Protein AF-A0A6H5GNQ5-F1 (afdb_monomer_lite)

pLDDT: mean 73.32, std 16.84, range [28.98, 95.0]

InterPro domains:
  IPR001680 WD40 repeat [PS50082] (130-171)
  IPR001680 WD40 repeat [SM00320] (25-64)
  IPR001680 WD40 repeat [SM00320] (123-162)
  IPR015943 WD40/YVTN repeat-like-containing domain superfamily [G3DSA:2.130.10.10] (1-234)
  IPR019775 WD40 repeat, conserved site [PS00678] (149-163)
  IPR036322 WD40-repeat-containing domain superfamily [SSF50978] (2-171)
  IPR052993 Cilia- and flagella-associated protein 57 [PTHR32215] (4-577)

Sequence (612 aa):
MDFSKRDFQLFTCGIDKVNKYCLKTGRLLYVHETNTSNALSITTSPDGSAFIIATGDGKISVYQQKSTRGGKDDKTEEYDLKKRIDLNQSALNCVTLACDDTVLLAAGQSSIIVSVGYPLPSDSVDMKIFKIHSSPIIKMDVSQVTGTVLSLGRDGVVTVWNVSNQKRKTKHFREVDEIIIRPARWSNKRTIIEEQQETMANIDKEYHTKLKEIAADKETEEAQIHGKYQGVLDIIGLNNRITLAKNISSLDKMVYQKEETARNFELELRQQRENFENRLKLEREDLDKWRTSWSNVKNGFEKLIDSVKMAGQCVSKRLEYFSAMELTRRVNETFALRDDILQIIEEQKSRELTLLKHSQIEVDELVENSERHEQTAVEFIQLKFQKQKLCEQVEGLENTYYNMQEFLKEIQKTVATLDRRASQRATVQAKQRKILDKLEAIRESGRNIVDDLNVSEEFHIRHMVTEECIERLCQVNCLLRERTELKTKVQWLEQELAHSTKSLVRLRYVLSFMALQSYLHHHSLQRTISVEKDRGRKLRFFKTNFKKEIHNLLCCTDHSALKGRLINLCSQYGDPKVDFLQLLDRLSGGQGTLEGHGTFRSHETPFGEVRQ

Organism: NCBI:txid355587

Structure (mmCIF, N/CA/C/O backbone):
data_AF-A0A6H5GNQ5-F1
#
_entry.id   AF-A0A6H5GNQ5-F1
#
loop_
_atom_site.group_PDB
_atom_site.id
_atom_site.type_symbol
_atom_site.label_atom_id
_atom_site.label_alt_id
_atom_site.label_comp_id
_atom_site.label_asym_id
_atom_site.label_entity_id
_atom_site.label_seq_id
_atom_site.pdbx_PDB_ins_code
_atom_site.Cartn_x
_atom_site.Cartn_y
_atom_site.Cartn_z
_atom_site.occupancy
_atom_site.B_iso_or_equiv
_atom_site.auth_seq_id
_atom_site.auth_comp_id
_atom_site.auth_asym_id
_atom_site.auth_atom_id
_atom_site.pdbx_PDB_model_num
ATOM 1 N N . MET A 1 1 ? 40.783 7.009 -29.145 1.00 90.56 1 MET A N 1
ATOM 2 C CA . MET A 1 1 ? 41.617 6.452 -30.232 1.00 90.56 1 MET A CA 1
ATOM 3 C C . MET A 1 1 ? 41.489 7.360 -31.436 1.00 90.56 1 MET A C 1
ATOM 5 O O . MET A 1 1 ? 40.399 7.884 -31.626 1.00 90.56 1 MET A O 1
ATOM 9 N N . ASP A 1 2 ? 42.560 7.547 -32.199 1.00 91.50 2 ASP A N 1
ATOM 10 C CA . ASP A 1 2 ? 42.568 8.368 -33.412 1.00 91.50 2 ASP A CA 1
ATOM 11 C C . ASP A 1 2 ? 43.513 7.784 -34.467 1.00 91.50 2 ASP A C 1
ATOM 13 O O . ASP A 1 2 ? 44.537 7.182 -34.132 1.00 91.50 2 ASP A O 1
ATOM 17 N N . PHE A 1 3 ? 43.160 7.947 -35.738 1.00 89.38 3 PHE A N 1
ATOM 18 C CA . PHE A 1 3 ? 43.976 7.497 -36.861 1.00 89.38 3 PHE A CA 1
ATOM 19 C C . PHE A 1 3 ? 44.873 8.639 -37.331 1.00 89.38 3 PHE A C 1
ATOM 21 O O . PHE A 1 3 ? 44.407 9.759 -37.521 1.00 89.38 3 PHE A O 1
ATOM 28 N N . SER A 1 4 ? 46.153 8.345 -37.566 1.00 86.12 4 SER A N 1
ATOM 29 C CA . SER A 1 4 ? 47.048 9.314 -38.204 1.00 86.12 4 SER A CA 1
ATOM 30 C C . SER A 1 4 ? 46.529 9.658 -39.599 1.00 86.12 4 SER A C 1
ATOM 32 O O . SER A 1 4 ? 46.222 8.763 -40.386 1.00 86.12 4 SER A O 1
ATOM 34 N N . LYS A 1 5 ? 46.465 10.953 -39.934 1.00 77.75 5 LYS A N 1
ATOM 35 C CA . LYS A 1 5 ? 45.991 11.401 -41.256 1.00 77.75 5 LYS A CA 1
ATOM 36 C C . LYS A 1 5 ? 46.965 11.073 -42.399 1.00 77.75 5 LYS A C 1
ATOM 38 O O . LYS A 1 5 ? 46.550 11.059 -43.556 1.00 77.75 5 LYS A O 1
ATOM 43 N N . ARG A 1 6 ? 48.249 10.822 -42.107 1.00 70.62 6 ARG A N 1
ATOM 44 C CA . ARG A 1 6 ? 49.283 10.525 -43.123 1.00 70.62 6 ARG A CA 1
ATOM 45 C C . ARG A 1 6 ? 49.661 9.059 -43.229 1.00 70.62 6 ARG A C 1
ATOM 47 O O . ARG A 1 6 ? 49.942 8.583 -44.326 1.00 70.62 6 ARG A O 1
ATOM 54 N N . ASP A 1 7 ? 49.672 8.360 -42.104 1.00 72.69 7 ASP A N 1
ATOM 55 C CA . ASP A 1 7 ? 50.237 7.023 -42.018 1.00 72.69 7 ASP A CA 1
ATOM 56 C C . ASP A 1 7 ? 49.175 6.004 -41.613 1.00 72.69 7 ASP A C 1
ATOM 58 O O . ASP A 1 7 ? 48.197 6.324 -40.946 1.00 72.69 7 ASP A O 1
ATOM 62 N N . PHE A 1 8 ? 49.404 4.733 -41.952 1.00 85.69 8 PHE A N 1
ATOM 63 C CA . PHE A 1 8 ? 48.628 3.599 -41.437 1.00 85.69 8 PHE A CA 1
ATOM 64 C C . PHE A 1 8 ? 48.961 3.352 -39.958 1.00 85.69 8 PHE A C 1
ATOM 66 O O . PHE A 1 8 ? 49.458 2.288 -39.583 1.00 85.69 8 PHE A O 1
ATOM 73 N N . GLN A 1 9 ? 48.744 4.366 -39.128 1.00 89.69 9 GLN A N 1
ATOM 74 C CA . GLN A 1 9 ? 49.056 4.385 -37.712 1.00 89.69 9 GLN A CA 1
ATOM 75 C C . GLN A 1 9 ? 47.800 4.685 -36.900 1.00 89.69 9 GLN A C 1
ATOM 77 O O . GLN A 1 9 ? 46.979 5.520 -37.279 1.00 89.69 9 GLN A O 1
ATOM 82 N N . LEU A 1 10 ? 47.676 4.008 -35.764 1.00 92.94 10 LEU A N 1
ATOM 83 C CA . LEU A 1 10 ? 46.590 4.187 -34.809 1.00 92.94 10 LEU A CA 1
ATOM 84 C C . LEU A 1 10 ? 47.168 4.646 -33.476 1.00 92.94 10 LEU A C 1
ATOM 86 O O . LEU A 1 10 ? 48.042 3.984 -32.921 1.00 92.94 10 LEU A O 1
ATOM 90 N N . PHE A 1 11 ? 46.637 5.739 -32.947 1.00 93.44 11 PHE A N 1
ATOM 91 C CA . PHE A 1 11 ? 46.941 6.225 -31.612 1.00 93.44 11 PHE A CA 1
ATOM 92 C C . PHE A 1 11 ? 45.804 5.858 -30.658 1.00 93.44 11 PHE A C 1
ATOM 94 O O . PHE A 1 11 ? 44.628 6.127 -30.914 1.00 93.44 11 PHE A O 1
ATOM 101 N N . THR A 1 12 ? 46.134 5.258 -29.520 1.00 93.69 12 THR A N 1
ATOM 102 C CA . THR A 1 12 ? 45.175 4.976 -28.445 1.00 93.69 12 THR A CA 1
ATOM 103 C C . THR A 1 12 ? 45.654 5.639 -27.167 1.00 93.69 12 THR A C 1
ATOM 105 O O . THR A 1 12 ? 46.793 5.416 -26.773 1.00 93.69 12 THR A O 1
ATOM 108 N N . CYS A 1 13 ? 44.798 6.411 -26.506 1.00 92.19 13 CYS A N 1
ATOM 109 C CA . CYS A 1 13 ? 45.065 6.948 -25.176 1.00 92.19 13 CYS A CA 1
ATOM 110 C C . CYS A 1 13 ? 44.346 6.101 -24.117 1.00 92.19 13 CYS A C 1
ATOM 112 O O . CYS A 1 13 ? 43.211 5.671 -24.335 1.00 92.19 13 CYS A O 1
ATOM 114 N N . GLY A 1 14 ? 45.032 5.835 -23.010 1.00 86.94 14 GLY A N 1
ATOM 115 C CA . GLY A 1 14 ? 44.498 5.218 -21.798 1.00 86.94 14 GLY A CA 1
ATOM 116 C C . GLY A 1 14 ? 44.568 6.187 -20.618 1.00 86.94 14 GLY A C 1
ATOM 117 O O . GLY A 1 14 ? 44.582 7.395 -20.806 1.00 86.94 14 GLY A O 1
ATOM 118 N N . ILE A 1 15 ? 44.629 5.671 -19.392 1.00 85.88 15 ILE A N 1
ATOM 119 C CA . ILE A 1 15 ? 44.673 6.513 -18.186 1.00 85.88 15 ILE A CA 1
ATOM 120 C C . ILE A 1 15 ? 45.955 7.363 -18.138 1.00 85.88 15 ILE A C 1
ATOM 122 O O . ILE A 1 15 ? 45.876 8.574 -17.959 1.00 85.88 15 ILE A O 1
ATOM 126 N N . ASP A 1 16 ? 47.110 6.742 -18.355 1.00 86.19 16 ASP A N 1
ATOM 127 C CA . ASP A 1 16 ? 48.446 7.328 -18.189 1.00 86.19 16 ASP A CA 1
ATOM 128 C C . ASP A 1 16 ? 49.327 7.203 -19.447 1.00 86.19 16 ASP A C 1
ATOM 130 O O . ASP A 1 16 ? 50.371 7.856 -19.559 1.00 86.19 16 ASP A O 1
ATOM 134 N N . LYS A 1 17 ? 48.903 6.389 -20.420 1.00 91.94 17 LYS A N 1
ATOM 135 C CA . LYS A 1 17 ? 49.716 5.997 -21.577 1.00 91.94 17 LYS A CA 1
ATOM 136 C C . LYS A 1 17 ? 49.053 6.304 -22.906 1.00 91.94 17 LYS A C 1
ATOM 138 O O . LYS A 1 17 ? 47.834 6.208 -23.059 1.00 91.94 17 LYS A O 1
ATOM 143 N N . VAL A 1 18 ? 49.884 6.603 -23.897 1.00 93.44 18 VAL A N 1
ATOM 144 C CA . VAL A 1 18 ? 49.496 6.666 -25.307 1.00 93.44 18 VAL A CA 1
ATOM 145 C C . VAL A 1 18 ? 50.269 5.610 -26.065 1.00 93.44 18 VAL A C 1
ATOM 147 O O . VAL A 1 18 ? 51.495 5.604 -26.054 1.00 93.44 18 VAL A O 1
ATOM 150 N N . ASN A 1 19 ? 49.550 4.740 -26.758 1.00 93.31 19 ASN A N 1
ATOM 151 C CA . ASN A 1 19 ? 50.137 3.711 -27.601 1.00 93.31 19 ASN A CA 1
ATOM 152 C C . ASN A 1 19 ? 49.979 4.100 -29.067 1.00 93.31 19 ASN A C 1
ATOM 154 O O . ASN A 1 19 ? 48.911 4.560 -29.477 1.00 93.31 19 ASN A O 1
ATOM 158 N N . LYS A 1 20 ? 51.021 3.861 -29.858 1.00 91.94 20 LYS A N 1
ATOM 159 C CA . LYS A 1 20 ? 51.032 4.040 -31.310 1.00 91.94 20 LYS A CA 1
ATOM 160 C C . LYS A 1 20 ? 51.189 2.676 -31.970 1.00 91.94 20 LYS A C 1
ATOM 162 O O . LYS A 1 20 ? 52.157 1.974 -31.694 1.00 91.94 20 LYS A O 1
ATOM 167 N N . TYR A 1 21 ? 50.275 2.302 -32.855 1.00 92.31 21 TYR A N 1
ATOM 168 C CA . TYR A 1 21 ? 50.280 1.024 -33.572 1.00 92.31 21 TYR A CA 1
ATOM 169 C C . TYR A 1 21 ? 50.495 1.232 -35.065 1.00 92.31 21 TYR A C 1
ATOM 171 O O . TYR A 1 21 ? 49.994 2.200 -35.629 1.00 92.31 21 TYR A O 1
ATOM 179 N N . CYS A 1 22 ? 51.173 0.292 -35.720 1.00 90.50 22 CYS A N 1
ATOM 180 C CA . CYS A 1 22 ? 51.214 0.187 -37.174 1.00 90.50 22 CYS A CA 1
ATOM 181 C C . CYS A 1 22 ? 50.090 -0.734 -37.644 1.00 90.50 22 CYS A C 1
ATOM 183 O O . CYS A 1 22 ? 50.137 -1.940 -37.416 1.00 90.50 22 CYS A O 1
ATOM 185 N N . LEU A 1 23 ? 49.102 -0.194 -38.348 1.00 89.50 23 LEU A N 1
ATOM 186 C CA . LEU A 1 23 ? 47.959 -0.967 -38.839 1.00 89.50 23 LEU A CA 1
ATOM 187 C C . LEU A 1 23 ? 48.346 -1.954 -39.943 1.00 89.50 23 LEU A C 1
ATOM 189 O O . LEU A 1 23 ? 47.712 -2.993 -40.070 1.00 89.50 23 LEU A O 1
ATOM 193 N N . LYS A 1 24 ? 49.410 -1.673 -40.708 1.00 88.75 24 LYS A N 1
ATOM 194 C CA . LYS A 1 24 ? 49.908 -2.604 -41.737 1.00 88.75 24 LYS A CA 1
ATOM 195 C C . LYS A 1 24 ? 50.448 -3.902 -41.143 1.00 88.75 24 LYS A C 1
ATOM 197 O O . LYS A 1 24 ? 50.337 -4.945 -41.772 1.00 88.75 24 LYS A O 1
ATOM 202 N N . THR A 1 25 ? 51.083 -3.831 -39.973 1.00 89.44 25 THR A N 1
ATOM 203 C CA . THR A 1 25 ? 51.757 -4.983 -39.350 1.00 89.44 25 THR A CA 1
ATOM 204 C C . THR A 1 25 ? 51.058 -5.481 -38.089 1.00 89.44 25 THR A C 1
ATOM 206 O O . THR A 1 25 ? 51.454 -6.511 -37.552 1.00 89.44 25 THR A O 1
ATOM 209 N N . GLY A 1 26 ? 50.070 -4.739 -37.579 1.00 87.94 26 GLY A N 1
ATOM 210 C CA . GLY A 1 26 ? 49.431 -4.976 -36.284 1.00 87.94 26 GLY A CA 1
ATOM 211 C C . GLY A 1 26 ? 50.355 -4.756 -35.080 1.00 87.94 26 GLY A C 1
ATOM 212 O O . GLY A 1 26 ? 49.965 -5.050 -33.953 1.00 87.94 26 GLY A O 1
ATOM 213 N N . ARG A 1 27 ? 51.589 -4.270 -35.284 1.00 89.38 27 ARG A N 1
ATOM 214 C CA . ARG A 1 27 ? 52.588 -4.147 -34.213 1.00 89.38 27 ARG A CA 1
ATOM 215 C C . ARG A 1 27 ? 52.449 -2.827 -33.464 1.00 89.38 27 ARG A C 1
ATOM 217 O O . ARG A 1 27 ? 52.280 -1.771 -34.075 1.00 89.38 27 ARG A O 1
ATOM 224 N N . LEU A 1 28 ? 52.594 -2.898 -32.143 1.00 90.19 28 LEU A N 1
ATOM 225 C CA . LEU A 1 28 ? 52.829 -1.739 -31.290 1.00 90.19 28 LEU A CA 1
ATOM 226 C C . LEU A 1 28 ? 54.189 -1.128 -31.656 1.00 90.19 28 LEU A C 1
ATOM 228 O O . LEU A 1 28 ? 55.205 -1.819 -31.624 1.00 90.19 28 LEU A O 1
ATOM 232 N N . LEU A 1 29 ? 54.188 0.141 -32.056 1.00 87.81 29 LEU A N 1
ATOM 233 C CA . LEU A 1 29 ? 55.384 0.892 -32.436 1.00 87.81 29 LEU A CA 1
ATOM 234 C C . LEU A 1 29 ? 55.992 1.627 -31.245 1.00 87.81 29 LEU A C 1
ATOM 236 O O . LEU A 1 29 ? 57.211 1.690 -31.131 1.00 87.81 29 LEU A O 1
ATOM 240 N N . TYR A 1 30 ? 55.148 2.211 -30.392 1.00 85.75 30 TYR A N 1
ATOM 241 C CA . TYR A 1 30 ? 55.598 3.103 -29.330 1.00 85.75 30 TYR A CA 1
ATOM 242 C C . TYR A 1 30 ? 54.587 3.190 -28.183 1.00 85.75 30 TYR A C 1
ATOM 244 O O . TYR A 1 30 ? 53.377 3.098 -28.410 1.00 85.75 30 TYR A O 1
ATOM 252 N N . VAL A 1 31 ? 55.101 3.399 -26.969 1.00 91.19 31 VAL A N 1
ATOM 253 C CA . VAL A 1 31 ? 54.335 3.682 -25.750 1.00 91.19 31 VAL A CA 1
ATOM 254 C C . VAL A 1 31 ? 54.900 4.955 -25.128 1.00 91.19 31 VAL A C 1
ATOM 256 O O . VAL A 1 31 ? 56.076 5.003 -24.777 1.00 91.19 31 VAL A O 1
ATOM 259 N N . HIS A 1 32 ? 54.062 5.977 -24.988 1.00 90.94 32 HIS A N 1
ATOM 260 C CA . HIS A 1 32 ? 54.388 7.230 -24.319 1.00 90.94 32 HIS A CA 1
ATOM 261 C C . HIS A 1 32 ? 53.728 7.286 -22.945 1.00 90.94 32 HIS A C 1
ATOM 263 O O . HIS A 1 32 ? 52.509 7.129 -22.852 1.00 90.94 32 HIS A O 1
ATOM 269 N N . GLU A 1 33 ? 54.494 7.575 -21.898 1.00 90.25 33 GLU A N 1
ATOM 270 C CA . GLU A 1 33 ? 53.947 7.854 -20.568 1.00 90.25 33 GLU A CA 1
ATOM 271 C C . GLU A 1 33 ? 53.686 9.357 -20.441 1.00 90.25 33 GLU A C 1
ATOM 273 O O . GLU A 1 33 ? 54.601 10.173 -20.393 1.00 90.25 33 GLU A O 1
ATOM 278 N N . THR A 1 34 ? 52.408 9.734 -20.440 1.00 82.00 34 THR A N 1
ATOM 279 C CA . THR A 1 34 ? 51.991 11.143 -20.520 1.00 82.00 34 THR A CA 1
ATOM 280 C C . THR A 1 34 ? 52.170 11.898 -19.203 1.00 82.00 34 THR A C 1
ATOM 282 O O . THR A 1 34 ? 52.242 13.128 -19.222 1.00 82.00 34 THR A O 1
ATOM 285 N N . ASN A 1 35 ? 52.241 11.187 -18.067 1.00 82.06 35 ASN A N 1
ATOM 286 C CA . ASN A 1 35 ? 52.231 11.741 -16.704 1.00 82.06 35 ASN A CA 1
ATOM 287 C C . ASN A 1 35 ? 51.083 12.743 -16.449 1.00 82.06 35 ASN A C 1
ATOM 289 O O . ASN A 1 35 ? 51.159 13.587 -15.553 1.00 82.06 35 ASN A O 1
ATOM 293 N N . THR A 1 36 ? 50.011 12.674 -17.243 1.00 79.25 36 THR A N 1
ATOM 294 C CA . THR A 1 36 ? 48.818 13.510 -17.097 1.00 79.25 36 THR A CA 1
ATOM 295 C C . THR A 1 36 ? 47.715 12.768 -16.355 1.00 79.25 36 THR A C 1
ATOM 297 O O . THR A 1 36 ? 47.703 11.542 -16.289 1.00 79.25 36 THR A O 1
ATOM 300 N N . SER A 1 37 ? 46.754 13.519 -15.817 1.00 74.75 37 SER A N 1
ATOM 301 C CA . SER A 1 37 ? 45.474 12.957 -15.381 1.00 74.75 37 SER A CA 1
ATOM 302 C C . SER A 1 37 ? 44.759 12.281 -16.561 1.00 74.75 37 SER A C 1
ATOM 304 O O . SER A 1 37 ? 44.987 12.670 -17.707 1.00 74.75 37 SER A O 1
ATOM 306 N N . ASN A 1 38 ? 43.905 11.288 -16.268 1.00 88.69 38 ASN A N 1
ATOM 307 C CA . ASN A 1 38 ? 43.179 10.434 -17.222 1.00 88.69 38 ASN A CA 1
ATOM 308 C C . ASN A 1 38 ? 43.003 11.065 -18.615 1.00 88.69 38 ASN A C 1
ATOM 310 O O . ASN A 1 38 ? 42.215 12.004 -18.771 1.00 88.69 38 ASN A O 1
ATOM 314 N N . ALA A 1 39 ? 43.714 10.543 -19.617 1.00 90.81 39 ALA A N 1
ATOM 315 C CA . ALA A 1 39 ? 43.562 10.970 -21.003 1.00 90.81 39 ALA A CA 1
ATOM 316 C C . ALA A 1 39 ? 42.269 10.382 -21.593 1.00 90.81 39 ALA A C 1
ATOM 318 O O . ALA A 1 39 ? 42.182 9.196 -21.913 1.00 90.81 39 ALA A O 1
ATOM 319 N N . LEU A 1 40 ? 41.239 11.218 -21.724 1.00 92.69 40 LEU A N 1
ATOM 320 C CA . LEU A 1 40 ? 39.895 10.789 -22.131 1.00 92.69 40 LEU A CA 1
ATOM 321 C C . LEU A 1 40 ? 39.719 10.783 -23.652 1.00 92.69 40 LEU A C 1
ATOM 323 O O . LEU A 1 40 ? 38.927 10.012 -24.193 1.00 92.69 40 LEU A O 1
ATOM 327 N N . SER A 1 41 ? 40.473 11.625 -24.357 1.00 94.31 41 SER A N 1
ATOM 328 C CA . SER A 1 41 ? 40.424 11.721 -25.811 1.00 94.31 41 SER A CA 1
ATOM 329 C C . SER A 1 41 ? 41.770 12.138 -26.382 1.00 94.31 41 SER A C 1
ATOM 331 O O . SER A 1 41 ? 42.558 12.815 -25.724 1.00 94.31 41 SER A O 1
ATOM 333 N N . ILE A 1 42 ? 42.025 11.720 -27.617 1.00 95.00 42 ILE A N 1
ATOM 334 C CA . ILE A 1 42 ? 43.257 11.985 -28.350 1.00 95.00 42 ILE A CA 1
ATOM 335 C C . ILE A 1 42 ? 42.905 12.370 -29.780 1.00 95.00 42 ILE A C 1
ATOM 337 O O . ILE A 1 42 ? 42.001 11.775 -30.363 1.00 95.00 42 ILE A O 1
ATOM 341 N N . THR A 1 43 ? 43.636 13.329 -30.336 1.00 93.69 43 THR A N 1
ATOM 342 C CA . THR A 1 43 ? 43.639 13.623 -31.768 1.00 93.69 43 THR A CA 1
ATOM 343 C C . THR A 1 43 ? 45.068 13.843 -32.255 1.00 93.69 43 THR A C 1
ATOM 345 O O . THR A 1 43 ? 45.952 14.213 -31.481 1.00 93.69 43 THR A O 1
ATOM 348 N N . THR A 1 44 ? 45.320 13.573 -33.524 1.00 92.69 44 THR A N 1
ATOM 349 C CA . THR A 1 44 ? 46.635 13.667 -34.152 1.00 92.69 44 THR A CA 1
ATOM 350 C C . THR A 1 44 ? 46.739 14.910 -35.018 1.00 92.69 44 THR A C 1
ATOM 352 O O . THR A 1 44 ? 45.761 15.390 -35.597 1.00 92.69 44 THR A O 1
ATOM 355 N N . SER A 1 45 ? 47.947 15.463 -35.097 1.00 89.06 45 SER A N 1
ATOM 356 C CA . SER A 1 45 ? 48.233 16.506 -36.066 1.00 89.06 45 SER A CA 1
ATOM 357 C C . SER A 1 45 ? 48.158 15.936 -37.488 1.00 89.06 45 SER A C 1
ATOM 359 O O . SER A 1 45 ? 48.326 14.732 -37.704 1.00 89.06 45 SER A O 1
ATOM 361 N N . PRO A 1 46 ? 47.944 16.785 -38.498 1.00 82.81 46 PRO A N 1
ATOM 362 C CA . PRO A 1 46 ? 47.687 16.328 -39.865 1.00 82.81 46 PRO A CA 1
ATOM 363 C C . PRO A 1 46 ? 48.910 15.686 -40.505 1.00 82.81 46 PRO A C 1
ATOM 365 O O . PRO A 1 46 ? 48.809 14.823 -41.370 1.00 82.81 46 PRO A O 1
ATOM 368 N N . ASP A 1 47 ? 50.085 16.126 -40.073 1.00 82.19 47 ASP A N 1
ATOM 369 C CA . ASP A 1 47 ? 51.367 15.575 -40.466 1.00 82.19 47 ASP A CA 1
ATOM 370 C C . ASP A 1 47 ? 51.767 14.332 -39.653 1.00 82.19 47 ASP A C 1
ATOM 372 O O . ASP A 1 47 ? 52.801 13.744 -39.958 1.00 82.19 47 ASP A O 1
ATOM 376 N N . GLY A 1 48 ? 50.977 13.936 -38.646 1.00 83.56 48 GLY A N 1
ATOM 377 C CA . GLY A 1 48 ? 51.253 12.818 -37.738 1.00 83.56 48 GLY A CA 1
ATOM 378 C C . GLY A 1 48 ? 52.411 13.058 -36.759 1.00 83.56 48 GLY A C 1
ATOM 379 O O . GLY A 1 48 ? 52.737 12.170 -35.968 1.00 83.56 48 GLY A O 1
ATOM 380 N N . SER A 1 49 ? 53.035 14.242 -36.793 1.00 86.56 49 SER A N 1
ATOM 381 C CA . SER A 1 49 ? 54.229 14.563 -35.998 1.00 86.56 49 SER A CA 1
ATOM 382 C C . SER A 1 49 ? 53.913 14.939 -34.550 1.00 86.56 49 SER A C 1
ATOM 384 O O . SER A 1 49 ? 54.809 15.001 -33.709 1.00 86.56 49 SER A O 1
ATOM 386 N N . ALA A 1 50 ? 52.646 15.187 -34.234 1.00 90.00 50 ALA A N 1
ATOM 387 C CA . ALA A 1 50 ? 52.184 15.534 -32.907 1.00 90.00 50 ALA A CA 1
ATOM 388 C C . ALA A 1 50 ? 50.868 14.827 -32.577 1.00 90.00 50 ALA A C 1
ATOM 390 O O . ALA A 1 50 ? 50.062 14.505 -33.451 1.00 90.00 50 ALA A O 1
ATOM 391 N N . PHE A 1 51 ? 50.632 14.624 -31.287 1.00 92.81 51 PHE A N 1
ATOM 392 C CA . PHE A 1 51 ? 49.327 14.228 -30.779 1.00 92.81 51 PHE A CA 1
ATOM 393 C C . PHE A 1 51 ? 48.896 15.161 -29.655 1.00 92.81 51 PHE A C 1
ATOM 395 O O . PHE A 1 51 ? 49.701 15.784 -28.961 1.00 92.81 51 PHE A O 1
ATOM 402 N N . ILE A 1 52 ? 47.587 15.282 -29.518 1.00 94.12 52 ILE A N 1
ATOM 403 C CA . ILE A 1 52 ? 46.911 16.236 -28.658 1.00 94.12 52 ILE A CA 1
ATOM 404 C C . ILE A 1 52 ? 45.950 15.447 -27.790 1.00 94.12 52 ILE A C 1
ATOM 406 O O . ILE A 1 52 ? 45.163 14.655 -28.303 1.00 94.12 52 ILE A O 1
ATOM 410 N N . ILE A 1 53 ? 46.008 15.669 -26.485 1.00 94.81 53 ILE A N 1
ATOM 411 C CA . ILE A 1 53 ? 45.215 14.929 -25.509 1.00 94.81 53 ILE A CA 1
ATOM 412 C C . ILE A 1 53 ? 44.310 15.880 -24.754 1.00 94.81 53 ILE A C 1
ATOM 414 O O . ILE A 1 53 ? 44.761 16.927 -24.295 1.00 94.81 53 ILE A O 1
ATOM 418 N N . ALA A 1 54 ? 43.059 15.462 -24.590 1.00 94.06 54 ALA A N 1
ATOM 419 C CA . ALA A 1 54 ? 42.121 16.029 -23.636 1.00 94.06 54 ALA A CA 1
ATOM 420 C C . ALA A 1 54 ? 42.191 15.254 -22.318 1.00 94.06 54 ALA A C 1
ATOM 422 O O . ALA A 1 54 ? 42.012 14.031 -22.303 1.00 94.06 54 ALA A O 1
ATOM 423 N N . THR A 1 55 ? 42.445 15.960 -21.221 1.00 93.25 55 THR A N 1
ATOM 424 C CA . THR A 1 55 ? 42.631 15.350 -19.903 1.00 93.25 55 THR A CA 1
ATOM 425 C C . THR A 1 55 ? 41.438 15.606 -18.981 1.00 93.25 55 THR A C 1
ATOM 427 O O . THR A 1 55 ? 40.697 16.589 -19.107 1.00 93.25 55 THR A O 1
ATOM 430 N N . GLY A 1 56 ? 41.254 14.712 -18.005 1.00 91.69 56 GLY A N 1
ATOM 431 C CA . GLY A 1 56 ? 40.189 14.808 -17.001 1.00 91.69 56 GLY A CA 1
ATOM 432 C C . GLY A 1 56 ? 40.278 16.032 -16.077 1.00 91.69 56 GLY A C 1
ATOM 433 O O . GLY A 1 56 ? 39.313 16.333 -15.383 1.00 91.69 56 GLY A O 1
ATOM 434 N N . ASP A 1 57 ? 41.396 16.761 -16.078 1.00 92.25 57 ASP A N 1
ATOM 435 C CA . ASP A 1 57 ? 41.579 18.002 -15.312 1.00 92.25 57 ASP A CA 1
ATOM 436 C C . ASP A 1 57 ? 41.276 19.284 -16.105 1.00 92.25 57 ASP A C 1
ATOM 438 O O . ASP A 1 57 ? 41.648 20.367 -15.663 1.00 92.25 57 ASP A O 1
ATOM 442 N N . GLY A 1 58 ? 40.618 19.179 -17.265 1.00 92.06 58 GLY A N 1
ATOM 443 C CA . GLY A 1 58 ? 40.190 20.361 -18.020 1.00 92.06 58 GLY A CA 1
ATOM 444 C C . GLY A 1 58 ? 41.247 20.940 -18.963 1.00 92.06 58 GLY A C 1
ATOM 445 O O . GLY A 1 58 ? 41.057 22.028 -19.512 1.00 92.06 58 GLY A O 1
ATOM 446 N N . LYS A 1 59 ? 42.371 20.237 -19.149 1.00 92.94 59 LYS A N 1
ATOM 447 C CA . LYS A 1 59 ? 43.533 20.728 -19.897 1.00 92.94 59 LYS A CA 1
ATOM 448 C C . LYS A 1 59 ? 43.708 20.005 -21.226 1.00 92.94 59 LYS A C 1
ATOM 450 O O . LYS A 1 59 ? 43.283 18.868 -21.421 1.00 92.94 59 LYS A O 1
ATOM 455 N N . ILE A 1 60 ? 44.381 20.683 -22.147 1.00 93.44 60 ILE A N 1
ATOM 456 C CA . ILE A 1 60 ? 44.895 20.077 -23.371 1.00 93.44 60 ILE A CA 1
ATOM 457 C C . ILE A 1 60 ? 46.411 19.995 -23.273 1.00 93.44 60 ILE A C 1
ATOM 459 O O . ILE A 1 60 ? 47.071 21.003 -23.012 1.00 93.44 60 ILE A O 1
ATOM 463 N N . SER A 1 61 ? 46.964 18.816 -23.544 1.00 92.56 61 SER A N 1
ATOM 464 C CA . SER A 1 61 ? 48.407 18.596 -23.653 1.00 92.56 61 SER A CA 1
ATOM 465 C C . SER A 1 61 ? 48.774 18.261 -25.095 1.00 92.56 61 SER A C 1
ATOM 467 O O . SER A 1 61 ? 48.183 17.366 -25.696 1.00 92.56 61 SER A O 1
ATOM 469 N N . VAL A 1 62 ? 49.746 18.979 -25.655 1.00 92.88 62 VAL A N 1
ATOM 470 C CA . VAL A 1 62 ? 50.265 18.757 -27.010 1.00 92.88 62 VAL A CA 1
ATOM 471 C C . VAL A 1 62 ? 51.670 18.201 -26.926 1.00 92.88 62 VAL A C 1
ATOM 473 O O . VAL A 1 62 ? 52.566 18.846 -26.377 1.00 92.88 62 VAL A O 1
ATOM 476 N N . TYR A 1 63 ? 51.851 17.030 -27.520 1.00 92.38 63 TYR A N 1
ATOM 477 C CA . TYR A 1 63 ? 53.117 16.325 -27.585 1.00 92.38 63 TYR A CA 1
ATOM 478 C C . TYR A 1 63 ? 53.629 16.337 -29.014 1.00 92.38 63 TYR A C 1
ATOM 480 O O . TYR A 1 63 ? 52.878 16.026 -29.937 1.00 92.38 63 TYR A O 1
ATOM 488 N N . GLN A 1 64 ? 54.894 16.696 -29.205 1.00 91.00 64 GLN A N 1
ATOM 489 C CA . GLN A 1 64 ? 55.525 16.727 -30.519 1.00 91.00 64 GLN A CA 1
ATOM 490 C C . GLN A 1 64 ? 56.681 15.731 -30.574 1.00 91.00 64 GLN A C 1
ATOM 492 O O . GLN A 1 64 ? 57.449 15.606 -29.624 1.00 91.00 64 GLN A O 1
ATOM 497 N N . GLN A 1 65 ? 56.799 15.031 -31.699 1.00 88.25 65 GLN A N 1
ATOM 498 C CA . GLN A 1 65 ? 57.883 14.096 -31.960 1.00 88.25 65 GLN A CA 1
ATOM 499 C C . GLN A 1 65 ? 59.223 14.842 -32.004 1.00 88.25 65 GLN A C 1
ATOM 501 O O . GLN A 1 65 ? 59.370 15.835 -32.727 1.00 88.25 65 GLN A O 1
ATOM 506 N N . LYS A 1 66 ? 60.221 14.354 -31.259 1.00 84.50 66 LYS A N 1
ATOM 507 C CA . LYS A 1 66 ? 61.599 14.840 -31.365 1.00 84.50 66 LYS A CA 1
ATOM 508 C C . LYS A 1 66 ? 62.118 14.532 -32.765 1.00 84.50 66 LYS A C 1
ATOM 510 O O . LYS A 1 66 ? 62.166 13.379 -33.189 1.00 84.50 66 LYS A O 1
ATOM 515 N N . SER A 1 67 ? 62.546 15.561 -33.492 1.00 68.19 67 SER A N 1
ATOM 516 C CA . SER A 1 67 ? 63.291 15.354 -34.733 1.00 68.19 67 SER A CA 1
ATOM 517 C C . SER A 1 67 ? 64.709 14.912 -34.368 1.00 68.19 67 SER A C 1
ATOM 519 O O . SER A 1 67 ? 65.544 15.738 -33.999 1.00 68.19 67 SER A O 1
ATOM 521 N N . THR A 1 68 ? 64.991 13.612 -34.449 1.00 60.69 68 THR A N 1
ATOM 522 C CA . THR A 1 68 ? 66.351 13.075 -34.322 1.00 60.69 68 THR A CA 1
ATOM 523 C C . THR A 1 68 ? 67.149 13.436 -35.575 1.00 60.69 68 THR A C 1
ATOM 525 O O . THR A 1 68 ? 67.241 12.691 -36.550 1.00 60.69 68 THR A O 1
ATOM 528 N N . ARG A 1 69 ? 67.727 14.640 -35.595 1.00 52.69 69 ARG A N 1
ATOM 529 C CA . ARG A 1 69 ? 68.711 15.008 -36.616 1.00 52.69 69 ARG A CA 1
ATOM 530 C C . ARG A 1 69 ? 70.026 14.284 -36.327 1.00 52.69 69 ARG A C 1
ATOM 532 O O . ARG A 1 69 ? 70.846 14.781 -35.569 1.00 52.69 69 ARG A O 1
ATOM 539 N N . GLY A 1 70 ? 70.228 13.149 -36.991 1.00 52.06 70 GLY A N 1
ATOM 540 C CA . GLY A 1 70 ? 71.548 12.539 -37.164 1.00 52.06 70 GLY A CA 1
ATOM 541 C C . GLY A 1 70 ? 71.835 11.372 -36.225 1.00 52.06 70 GLY A C 1
ATOM 542 O O . GLY A 1 70 ? 72.413 11.541 -35.162 1.00 52.06 70 GLY A O 1
ATOM 543 N N . GLY A 1 71 ? 71.486 10.173 -36.678 1.00 50.00 71 GLY A N 1
ATOM 544 C CA . GLY A 1 71 ? 71.879 8.913 -36.061 1.00 50.00 71 GLY A CA 1
ATOM 545 C C . GLY A 1 71 ? 71.209 7.775 -36.812 1.00 50.00 71 GLY A C 1
ATOM 546 O O . GLY A 1 71 ? 70.054 7.457 -36.552 1.00 50.00 71 GLY A O 1
ATOM 547 N N . LYS A 1 72 ? 71.896 7.217 -37.815 1.00 52.97 72 LYS A N 1
ATOM 548 C CA . LYS A 1 72 ? 71.510 5.914 -38.362 1.00 52.97 72 LYS A CA 1
ATOM 549 C C . LYS A 1 72 ? 71.566 4.928 -37.191 1.00 52.97 72 LYS A C 1
ATOM 551 O O . LYS A 1 72 ? 72.598 4.851 -36.539 1.00 52.97 72 LYS A O 1
ATOM 556 N N . ASP A 1 73 ? 70.462 4.224 -36.969 1.00 52.41 73 ASP A N 1
ATOM 557 C CA . ASP A 1 73 ? 70.369 2.986 -36.181 1.00 52.41 73 ASP A CA 1
ATOM 558 C C . ASP A 1 73 ? 69.815 3.037 -34.746 1.00 52.41 73 ASP A C 1
ATOM 560 O O . ASP A 1 73 ? 69.998 2.066 -34.021 1.00 52.41 73 ASP A O 1
ATOM 564 N N . ASP A 1 74 ? 68.994 4.029 -34.368 1.00 47.28 74 ASP A N 1
ATOM 565 C CA . ASP A 1 74 ? 68.098 3.827 -33.212 1.00 47.28 74 ASP A CA 1
ATOM 566 C C . ASP A 1 74 ? 66.660 4.319 -33.459 1.00 47.28 74 ASP A C 1
ATOM 568 O O . ASP A 1 74 ? 66.363 5.513 -33.534 1.00 47.28 74 ASP A O 1
ATOM 572 N N . LYS A 1 75 ? 65.751 3.361 -33.676 1.00 57.19 75 LYS A N 1
ATOM 573 C CA . LYS A 1 75 ? 64.349 3.561 -34.085 1.00 57.19 75 LYS A CA 1
ATOM 574 C C . LYS A 1 75 ? 63.429 3.735 -32.876 1.00 57.19 75 LYS A C 1
ATOM 576 O O . LYS A 1 75 ? 62.442 3.012 -32.748 1.00 57.19 75 LYS A O 1
ATOM 581 N N . THR A 1 76 ? 63.723 4.699 -32.016 1.00 61.31 76 THR A N 1
ATOM 582 C CA . THR A 1 76 ? 62.826 5.029 -30.903 1.00 61.31 76 THR A CA 1
ATOM 583 C C . THR A 1 76 ? 62.243 6.415 -31.148 1.00 61.31 76 THR A C 1
ATOM 585 O O . THR A 1 76 ? 62.901 7.430 -30.941 1.00 61.31 76 THR A O 1
ATOM 588 N N . GLU A 1 77 ? 61.023 6.464 -31.689 1.00 72.88 77 GLU A N 1
ATOM 589 C CA . GLU A 1 77 ? 60.287 7.720 -31.857 1.00 72.88 77 GLU A CA 1
ATOM 590 C C . GLU A 1 77 ? 59.903 8.256 -30.477 1.00 72.88 77 GLU A C 1
ATOM 592 O O . GLU A 1 77 ? 59.040 7.693 -29.815 1.00 72.88 77 GLU A O 1
ATOM 597 N N . GLU A 1 78 ? 60.544 9.332 -30.029 1.00 82.25 78 GLU A N 1
ATOM 598 C CA . GLU A 1 78 ? 60.253 9.946 -28.734 1.00 82.25 78 GLU A CA 1
ATOM 599 C C . GLU A 1 78 ? 59.385 11.198 -28.915 1.00 82.25 78 GLU A C 1
ATOM 601 O O . GLU A 1 78 ? 59.589 11.980 -29.848 1.00 82.25 78 GLU A O 1
ATOM 606 N N . TYR A 1 79 ? 58.412 11.390 -28.026 1.00 88.25 79 TYR A N 1
ATOM 607 C CA . TYR A 1 79 ? 57.528 12.554 -28.013 1.00 88.25 79 TYR A CA 1
ATOM 608 C C . TYR A 1 79 ? 57.761 13.373 -26.744 1.00 88.25 79 TYR A C 1
ATOM 610 O O . TYR A 1 79 ? 57.790 12.811 -25.655 1.00 88.25 79 TYR A O 1
ATOM 618 N N . ASP A 1 80 ? 57.857 14.695 -26.881 1.00 89.06 80 ASP A N 1
ATOM 619 C CA . ASP A 1 80 ? 57.968 15.622 -25.753 1.00 89.06 80 ASP A CA 1
ATOM 620 C C . ASP A 1 80 ? 56.700 16.445 -25.582 1.00 89.06 80 ASP A C 1
ATOM 622 O O . ASP A 1 80 ? 56.096 16.892 -26.564 1.00 89.06 80 ASP A O 1
ATOM 626 N N . LEU A 1 81 ? 56.343 16.727 -24.326 1.00 90.56 81 LEU A N 1
ATOM 627 C CA . LEU A 1 81 ? 55.311 17.705 -24.002 1.00 90.56 81 LEU A CA 1
ATOM 628 C C . LEU A 1 81 ? 55.770 19.094 -24.461 1.00 90.56 81 LEU A C 1
ATOM 630 O O . LEU A 1 81 ? 56.616 19.728 -23.834 1.00 90.56 81 LEU A O 1
ATOM 634 N N . LYS A 1 82 ? 55.169 19.593 -25.540 1.00 89.62 82 LYS A N 1
ATOM 635 C CA . LYS A 1 82 ? 55.472 20.917 -26.086 1.00 89.62 82 LYS A CA 1
ATOM 636 C C . LYS A 1 82 ? 54.702 22.013 -25.372 1.00 89.62 82 LYS A C 1
ATOM 638 O O . LYS A 1 82 ? 55.231 23.096 -25.130 1.00 89.62 82 LYS A O 1
ATOM 643 N N . LYS A 1 83 ? 53.417 21.771 -25.105 1.00 89.00 83 LYS A N 1
ATOM 644 C CA . LYS A 1 83 ? 52.543 22.777 -24.504 1.00 89.00 83 LYS A CA 1
ATOM 645 C C . LYS A 1 83 ? 51.396 22.136 -23.743 1.00 89.00 83 LYS A C 1
ATOM 647 O O . LYS A 1 83 ? 50.820 21.150 -24.197 1.00 89.00 83 LYS A O 1
ATOM 652 N N . ARG A 1 84 ? 51.037 22.749 -22.617 1.00 89.38 84 ARG A N 1
ATOM 653 C CA . ARG A 1 84 ? 49.842 22.429 -21.840 1.00 89.38 84 ARG A CA 1
ATOM 654 C C . ARG A 1 84 ? 49.000 23.687 -21.693 1.00 89.38 84 ARG A C 1
ATOM 656 O O . ARG A 1 84 ? 49.529 24.729 -21.316 1.00 89.38 84 ARG A O 1
ATOM 663 N N . ILE A 1 85 ? 47.720 23.599 -22.026 1.00 90.62 85 ILE A N 1
ATOM 664 C CA . ILE A 1 85 ? 46.786 24.725 -21.987 1.00 90.62 85 ILE A CA 1
ATOM 665 C C . ILE A 1 85 ? 45.653 24.369 -21.046 1.00 90.62 85 ILE A C 1
ATOM 667 O O . ILE A 1 85 ? 45.035 23.315 -21.189 1.00 90.62 85 ILE A O 1
ATOM 671 N N . ASP A 1 86 ? 45.386 25.261 -20.103 1.00 90.31 86 ASP A N 1
ATOM 672 C CA . ASP A 1 86 ? 44.186 25.209 -19.283 1.00 90.31 86 ASP A CA 1
ATOM 673 C C . ASP A 1 86 ? 43.047 25.927 -20.005 1.00 90.31 86 ASP A C 1
ATOM 675 O O . ASP A 1 86 ? 43.192 27.089 -20.388 1.00 90.31 86 ASP A O 1
ATOM 679 N N . LEU A 1 87 ? 41.938 25.223 -20.239 1.00 89.06 87 LEU A N 1
ATOM 680 C CA . LEU A 1 87 ? 40.758 25.805 -20.878 1.00 89.06 87 LEU A CA 1
ATOM 681 C C . LEU A 1 87 ? 39.787 26.421 -19.864 1.00 89.06 87 LEU A C 1
ATOM 683 O O . LEU A 1 87 ? 38.718 26.882 -20.263 1.00 89.06 87 LEU A O 1
ATOM 687 N N . ASN A 1 88 ? 40.125 26.413 -18.568 1.00 87.62 88 ASN A N 1
ATOM 688 C CA . ASN A 1 88 ? 39.239 26.804 -17.470 1.00 87.62 88 ASN A CA 1
ATOM 689 C C . ASN A 1 88 ? 37.905 26.037 -17.505 1.00 87.62 88 ASN A C 1
ATOM 691 O O . ASN A 1 88 ? 36.837 26.583 -17.216 1.00 87.62 88 ASN A O 1
ATOM 695 N N . GLN A 1 89 ? 37.961 24.767 -17.906 1.00 86.06 89 GLN A N 1
ATOM 696 C CA . GLN A 1 89 ? 36.814 23.869 -17.950 1.00 86.06 89 GLN A CA 1
ATOM 697 C C . GLN A 1 89 ? 36.983 22.723 -16.963 1.00 86.06 89 GLN A C 1
ATOM 699 O O . GLN A 1 89 ? 38.074 22.428 -16.488 1.00 86.06 89 GLN A O 1
ATOM 704 N N . SER A 1 90 ? 35.871 22.057 -16.670 1.00 90.31 90 SER A N 1
ATOM 705 C CA . SER A 1 90 ? 35.898 20.743 -16.028 1.00 90.31 90 SER A CA 1
ATOM 706 C C . SER A 1 90 ? 36.407 19.671 -17.011 1.00 90.31 90 SER A C 1
ATOM 708 O O . SER A 1 90 ? 36.825 19.996 -18.122 1.00 90.31 90 SER A O 1
ATOM 710 N N . ALA A 1 91 ? 36.389 18.394 -16.615 1.00 92.56 91 ALA A N 1
ATOM 711 C CA . ALA A 1 91 ? 36.911 17.279 -17.409 1.00 92.56 91 ALA A CA 1
ATOM 712 C C . ALA A 1 91 ? 36.534 17.351 -18.902 1.00 92.56 91 ALA A C 1
ATOM 714 O O . ALA A 1 91 ? 35.356 17.481 -19.252 1.00 92.56 91 ALA A O 1
ATOM 715 N N . LEU A 1 92 ? 37.540 17.247 -19.776 1.00 94.81 92 LEU A N 1
ATOM 716 C CA . LEU A 1 92 ? 37.355 17.263 -21.225 1.00 94.81 92 LEU A CA 1
ATOM 717 C C . LEU A 1 92 ? 37.137 15.836 -21.730 1.00 94.81 92 LEU A C 1
ATOM 719 O O . LEU A 1 92 ? 38.038 15.008 -21.657 1.00 94.81 92 LEU A O 1
ATOM 723 N N . ASN A 1 93 ? 35.954 15.554 -22.272 1.00 93.69 93 ASN A N 1
ATOM 724 C CA . ASN A 1 93 ? 35.598 14.218 -22.758 1.00 93.69 93 ASN A CA 1
ATOM 725 C C . ASN A 1 93 ? 36.086 13.974 -24.189 1.00 93.69 93 ASN A C 1
ATOM 727 O O . ASN A 1 93 ? 36.296 12.830 -24.582 1.00 93.69 93 ASN A O 1
ATOM 731 N N . CYS A 1 94 ? 36.227 15.032 -24.992 1.00 93.31 94 CYS A N 1
ATOM 732 C CA . CYS A 1 94 ? 36.562 14.916 -26.404 1.00 93.31 94 CYS A CA 1
ATOM 733 C C . CYS A 1 94 ? 37.385 16.104 -26.914 1.00 93.31 94 CYS A C 1
ATOM 735 O O . CYS A 1 94 ? 37.167 17.253 -26.527 1.00 93.31 94 CYS A O 1
ATOM 737 N N . VAL A 1 95 ? 38.326 15.810 -27.812 1.00 94.62 95 VAL A N 1
ATOM 738 C CA . VAL A 1 95 ? 39.096 16.796 -28.576 1.00 94.62 95 VAL A CA 1
ATOM 739 C C . VAL A 1 95 ? 39.158 16.367 -30.033 1.00 94.62 95 VAL A C 1
ATOM 741 O O . VAL A 1 95 ? 39.257 15.178 -30.330 1.00 94.62 95 VAL A O 1
ATOM 744 N N . THR A 1 96 ? 39.079 17.326 -30.946 1.00 92.25 96 THR A N 1
ATOM 745 C CA . THR A 1 96 ? 39.187 17.066 -32.379 1.00 92.25 96 THR A CA 1
ATOM 746 C C . THR A 1 96 ? 39.793 18.257 -33.107 1.00 92.25 96 THR A C 1
ATOM 748 O O . THR A 1 96 ? 39.621 19.407 -32.696 1.00 92.25 96 THR A O 1
ATOM 751 N N . LEU A 1 97 ? 40.525 17.985 -34.182 1.00 89.88 97 LEU A N 1
ATOM 752 C CA . LEU A 1 97 ? 41.104 19.005 -35.044 1.00 89.88 97 LEU A CA 1
ATOM 753 C C . LEU A 1 97 ? 40.186 19.243 -36.248 1.00 89.88 97 LEU A C 1
ATOM 755 O O . LEU A 1 97 ? 39.765 18.297 -36.920 1.00 89.88 97 LEU A O 1
ATOM 759 N N . ALA A 1 98 ? 39.884 20.510 -36.530 1.00 86.25 98 ALA A N 1
ATOM 760 C CA . ALA A 1 98 ? 39.113 20.899 -37.703 1.00 86.25 98 ALA A CA 1
ATOM 761 C C . ALA A 1 98 ? 39.796 20.428 -38.997 1.00 86.25 98 ALA A C 1
ATOM 763 O O . ALA A 1 98 ? 41.008 20.232 -39.048 1.00 86.25 98 ALA A O 1
ATOM 764 N N . CYS A 1 99 ? 39.011 20.261 -40.062 1.00 79.19 99 CYS A N 1
ATOM 765 C CA . CYS A 1 99 ? 39.496 19.732 -41.339 1.00 79.19 99 CYS A CA 1
ATOM 766 C C . CYS A 1 99 ? 40.568 20.612 -42.007 1.00 79.19 99 CYS A C 1
ATOM 768 O O . CYS A 1 99 ? 41.389 20.110 -42.766 1.00 79.19 99 CYS A O 1
ATOM 770 N N . ASP A 1 100 ? 40.551 21.921 -41.753 1.00 77.94 100 ASP A N 1
ATOM 771 C CA . ASP A 1 100 ? 41.563 22.845 -42.270 1.00 77.94 100 ASP A CA 1
ATOM 772 C C . ASP A 1 100 ? 42.817 22.920 -41.391 1.00 77.94 100 ASP A C 1
ATOM 774 O O . ASP A 1 100 ? 43.732 23.689 -41.683 1.00 77.94 100 ASP A O 1
ATOM 778 N N . ASP A 1 101 ? 42.840 22.130 -40.317 1.00 80.31 101 ASP A N 1
ATOM 779 C CA . ASP A 1 101 ? 43.917 22.012 -39.350 1.00 80.31 101 ASP A CA 1
ATOM 780 C C . ASP A 1 101 ? 44.298 23.334 -38.674 1.00 80.31 101 ASP A C 1
ATOM 782 O O . ASP A 1 101 ? 45.378 23.464 -38.105 1.00 80.31 101 ASP A O 1
ATOM 786 N N . THR A 1 102 ? 43.411 24.331 -38.714 1.00 82.88 102 THR A N 1
ATOM 787 C CA . THR A 1 102 ? 43.672 25.653 -38.129 1.00 82.88 102 THR A CA 1
ATOM 788 C C . THR A 1 102 ? 42.998 25.864 -36.783 1.00 82.88 102 THR A C 1
ATOM 790 O O . THR A 1 102 ? 43.315 26.819 -36.072 1.00 82.88 102 THR A O 1
ATOM 793 N N . VAL A 1 103 ? 42.052 24.994 -36.429 1.00 87.69 103 VAL A N 1
ATOM 794 C CA . VAL A 1 103 ? 41.262 25.102 -35.205 1.00 87.69 103 VAL A CA 1
ATOM 795 C C . VAL A 1 103 ? 41.217 23.757 -34.498 1.00 87.69 103 VAL A C 1
ATOM 797 O O . VAL A 1 103 ? 40.845 22.740 -35.075 1.00 87.69 103 VAL A O 1
ATOM 800 N N . LEU A 1 104 ? 41.558 23.775 -33.219 1.00 90.38 104 LEU A N 1
ATOM 801 C CA . LEU A 1 104 ? 41.375 22.683 -32.283 1.00 90.38 104 LEU A CA 1
ATOM 802 C C . LEU A 1 104 ? 40.090 22.918 -31.490 1.00 90.38 104 LEU A C 1
ATOM 804 O O . LEU A 1 104 ? 39.896 23.989 -30.913 1.00 90.38 104 LEU A O 1
ATOM 808 N N . LEU A 1 105 ? 39.224 21.913 -31.449 1.00 92.56 105 LEU A N 1
ATOM 809 C CA . LEU A 1 105 ? 37.971 21.941 -30.709 1.00 92.56 105 LEU A CA 1
ATOM 810 C C . LEU A 1 105 ? 38.057 20.980 -29.532 1.00 92.56 105 LEU A C 1
ATOM 812 O O . LEU A 1 105 ? 38.403 19.814 -29.708 1.00 92.56 105 LEU A O 1
ATOM 816 N N . ALA A 1 106 ? 37.698 21.450 -28.343 1.00 93.94 106 ALA A N 1
ATOM 817 C CA . ALA A 1 106 ? 37.618 20.620 -27.149 1.00 93.94 106 ALA A CA 1
ATOM 818 C C . ALA A 1 106 ? 36.306 20.846 -26.407 1.00 93.94 106 ALA A C 1
ATOM 820 O O . ALA A 1 106 ? 35.786 21.962 -26.360 1.00 93.94 106 ALA A O 1
ATOM 821 N N . ALA A 1 107 ? 35.766 19.768 -25.848 1.00 94.62 107 ALA A N 1
ATOM 822 C CA . ALA A 1 107 ? 34.520 19.797 -25.107 1.00 94.62 107 ALA A CA 1
ATOM 823 C C . ALA A 1 107 ? 34.463 18.676 -24.068 1.00 94.62 107 ALA A C 1
ATOM 825 O O . ALA A 1 107 ? 35.131 17.644 -24.178 1.00 94.62 107 ALA A O 1
ATOM 826 N N . GLY A 1 108 ? 33.618 18.858 -23.061 1.00 92.50 108 GLY A N 1
ATOM 827 C CA . GLY A 1 108 ? 33.433 17.855 -22.025 1.00 92.50 108 GLY A CA 1
ATOM 828 C C . GLY A 1 108 ? 32.300 18.180 -21.073 1.00 92.50 108 GLY A C 1
ATOM 829 O O . GLY A 1 108 ? 31.185 18.503 -21.493 1.00 92.50 108 GLY A O 1
ATOM 830 N N . GLN A 1 109 ? 32.590 18.088 -19.780 1.00 94.31 109 GLN A N 1
ATOM 831 C CA . GLN A 1 109 ? 31.573 18.101 -18.736 1.00 94.31 109 GLN A CA 1
ATOM 832 C C . GLN A 1 109 ? 30.905 19.470 -18.547 1.00 94.31 109 GLN A C 1
ATOM 834 O O . GLN A 1 109 ? 29.751 19.542 -18.132 1.00 94.31 109 GLN A O 1
ATOM 839 N N . SER A 1 110 ? 31.570 20.552 -18.956 1.00 93.00 110 SER A N 1
ATOM 840 C CA . SER A 1 110 ? 31.037 21.916 -18.885 1.00 93.00 110 SER A CA 1
ATOM 841 C C . SER A 1 110 ? 29.971 22.243 -19.943 1.00 93.00 110 SER A C 1
ATOM 843 O O . SER A 1 110 ? 29.536 23.389 -19.984 1.00 93.00 110 SER A O 1
ATOM 845 N N . SER A 1 111 ? 29.538 21.297 -20.795 1.00 91.56 111 SER A N 1
ATOM 846 C CA . SER A 1 111 ? 28.547 21.495 -21.890 1.00 91.56 111 SER A CA 1
ATOM 847 C C . SER A 1 111 ? 28.930 22.547 -22.950 1.00 91.56 111 SER A C 1
ATOM 849 O O . SER A 1 111 ? 28.129 22.957 -23.788 1.00 91.56 111 SER A O 1
ATOM 851 N N . ILE A 1 112 ? 30.183 22.993 -22.920 1.00 92.56 112 ILE A N 1
ATOM 852 C CA . ILE A 1 112 ? 30.718 24.077 -23.737 1.00 92.56 112 ILE A CA 1
ATOM 853 C C . ILE A 1 112 ? 31.743 23.496 -24.706 1.00 92.56 112 ILE A C 1
ATOM 855 O O . ILE A 1 112 ? 32.553 22.654 -24.320 1.00 92.56 112 ILE A O 1
ATOM 859 N N . ILE A 1 113 ? 31.743 24.001 -25.938 1.00 92.81 113 ILE A N 1
ATOM 860 C CA . ILE A 1 113 ? 32.806 23.757 -26.914 1.00 92.81 113 ILE A CA 1
ATOM 861 C C . ILE A 1 113 ? 33.765 24.945 -26.884 1.00 92.81 113 ILE A C 1
ATOM 863 O O . ILE A 1 113 ? 33.341 26.092 -27.046 1.00 92.81 113 ILE A O 1
ATOM 867 N N . VAL A 1 114 ? 35.055 24.677 -26.696 1.00 92.44 114 VAL A N 1
ATOM 868 C CA . VAL A 1 114 ? 36.124 25.671 -26.841 1.00 92.44 114 VAL A CA 1
ATOM 869 C C . VAL A 1 114 ? 36.817 25.464 -28.171 1.00 92.44 114 VAL A C 1
ATOM 871 O O . VAL A 1 114 ? 37.250 24.360 -28.490 1.00 92.44 114 VAL A O 1
ATOM 874 N N . SER A 1 115 ? 36.947 26.546 -28.923 1.00 90.81 115 SER A N 1
ATOM 875 C CA . SER A 1 115 ? 37.743 26.627 -30.137 1.00 90.81 115 SER A CA 1
ATOM 876 C C . SER A 1 115 ? 39.043 27.348 -29.849 1.00 90.81 115 SER A C 1
ATOM 878 O O . SER A 1 115 ? 39.031 28.489 -29.388 1.00 90.81 115 SER A O 1
ATOM 880 N N . VAL A 1 116 ? 40.149 26.707 -30.199 1.00 88.88 116 VAL A N 1
ATOM 881 C CA . VAL A 1 116 ? 41.513 27.190 -30.010 1.00 88.88 116 VAL A CA 1
ATOM 882 C C . VAL A 1 116 ? 42.234 27.202 -31.355 1.00 88.88 116 VAL A C 1
ATOM 884 O O . VAL A 1 116 ? 42.135 26.243 -32.112 1.00 88.88 116 VAL A O 1
ATOM 887 N N . GLY A 1 117 ? 42.978 28.262 -31.673 1.00 85.69 117 GLY A N 1
ATOM 888 C CA . GLY A 1 117 ? 43.803 28.286 -32.887 1.00 85.69 117 GLY A CA 1
ATOM 889 C C . GLY A 1 117 ? 44.924 27.237 -32.856 1.00 85.69 117 GLY A C 1
ATOM 890 O O . GLY A 1 117 ? 45.643 27.130 -31.863 1.00 85.69 117 GLY A O 1
ATOM 891 N N . TYR A 1 118 ? 45.093 26.490 -33.947 1.00 83.81 118 TYR A N 1
ATOM 892 C CA . TYR A 1 118 ? 46.164 25.515 -34.159 1.00 83.81 118 TYR A CA 1
ATOM 893 C C . TYR A 1 118 ? 47.012 25.908 -35.388 1.00 83.81 118 TYR A C 1
ATOM 895 O O . TYR A 1 118 ? 46.449 26.373 -36.380 1.00 83.81 118 TYR A O 1
ATOM 903 N N . PRO A 1 119 ? 48.350 25.750 -35.370 1.00 80.81 119 PRO A N 1
ATOM 904 C CA . PRO A 1 119 ? 49.186 25.327 -34.246 1.00 80.81 119 PRO A CA 1
ATOM 905 C C . PRO A 1 119 ? 49.147 26.334 -33.091 1.00 80.81 119 PRO A C 1
ATOM 907 O O . PRO A 1 119 ? 48.957 27.531 -33.298 1.00 80.81 119 PRO A O 1
ATOM 910 N N . LEU A 1 120 ? 49.311 25.835 -31.864 1.00 80.00 120 LEU A N 1
ATOM 911 C CA . LEU A 1 120 ? 49.184 26.657 -30.662 1.00 80.00 120 LEU A CA 1
ATOM 912 C C . LEU A 1 120 ? 50.247 27.779 -30.651 1.00 80.00 120 LEU A C 1
ATOM 914 O O . LEU A 1 120 ? 51.440 27.460 -30.649 1.00 80.00 120 LEU A O 1
ATOM 918 N N . PRO A 1 121 ? 49.854 29.068 -30.619 1.00 74.19 121 PRO A N 1
ATOM 919 C CA . PRO A 1 121 ? 50.785 30.204 -30.579 1.00 74.19 121 PRO A CA 1
ATOM 920 C C . PRO A 1 121 ? 51.575 30.244 -29.264 1.00 74.19 121 PRO A C 1
ATOM 922 O O . PRO A 1 121 ? 51.091 29.736 -28.253 1.00 74.19 121 PRO A O 1
ATOM 925 N N . SER A 1 122 ? 52.773 30.841 -29.248 1.00 69.06 122 SER A N 1
ATOM 926 C CA . SER A 1 122 ? 53.668 30.848 -28.075 1.00 69.06 122 SER A CA 1
ATOM 927 C C . SER A 1 122 ? 53.123 31.654 -26.889 1.00 69.06 122 SER A C 1
ATOM 929 O O . SER A 1 122 ? 53.080 31.107 -25.786 1.00 69.06 122 SER A O 1
ATOM 931 N N . ASP A 1 123 ? 52.604 32.864 -27.127 1.00 63.84 123 ASP A N 1
ATOM 932 C CA . ASP A 1 123 ? 52.492 33.889 -26.071 1.00 63.84 123 ASP A CA 1
ATOM 933 C C . ASP A 1 123 ? 51.067 34.146 -25.541 1.00 63.84 123 ASP A C 1
ATOM 935 O O . ASP A 1 123 ? 50.907 34.595 -24.409 1.00 63.84 123 ASP A O 1
ATOM 939 N N . SER A 1 124 ? 50.013 33.788 -26.278 1.00 69.81 124 SER A N 1
ATOM 940 C CA . SER A 1 124 ? 48.631 33.786 -25.772 1.00 69.81 124 SER A CA 1
ATOM 941 C C . SER A 1 124 ? 47.728 32.947 -26.669 1.00 69.81 124 SER A C 1
ATOM 943 O O . SER A 1 124 ? 47.882 32.929 -27.887 1.00 69.81 124 SER A O 1
ATOM 945 N N . VAL A 1 125 ? 46.800 32.206 -26.065 1.00 77.31 125 VAL A N 1
ATOM 946 C CA . VAL A 1 125 ? 45.886 31.318 -26.788 1.00 77.31 125 VAL A CA 1
ATOM 947 C C . VAL A 1 125 ? 44.528 32.002 -26.886 1.00 77.31 125 VAL A C 1
ATOM 949 O O . VAL A 1 125 ? 43.808 32.074 -25.895 1.00 77.31 125 VAL A O 1
ATOM 952 N N . ASP A 1 126 ? 44.175 32.489 -28.075 1.00 77.50 126 ASP A N 1
ATOM 953 C CA . ASP A 1 126 ? 42.835 33.018 -28.330 1.00 77.50 126 ASP A CA 1
ATOM 954 C C . ASP A 1 126 ? 41.820 31.869 -28.318 1.00 77.50 126 ASP A C 1
ATOM 956 O O . ASP A 1 126 ? 41.892 30.944 -29.137 1.00 77.50 126 ASP A O 1
ATOM 960 N N . MET A 1 127 ? 40.875 31.931 -27.378 1.00 86.38 127 MET A N 1
ATOM 961 C CA . MET A 1 127 ? 39.833 30.923 -27.193 1.00 86.38 127 MET A CA 1
ATOM 962 C C . MET A 1 127 ? 38.461 31.512 -27.513 1.00 86.38 127 MET A C 1
ATOM 964 O O . MET A 1 127 ? 38.102 32.582 -27.021 1.00 86.38 127 MET A O 1
ATOM 968 N N . LYS A 1 128 ? 37.665 30.796 -28.309 1.00 86.25 128 LYS A N 1
ATOM 969 C CA . LYS A 1 128 ? 36.239 31.094 -28.512 1.00 86.25 128 LYS A CA 1
ATOM 970 C C . LYS A 1 128 ? 35.391 30.036 -27.826 1.00 86.25 128 LYS A C 1
ATOM 972 O O . LYS A 1 128 ? 35.691 28.850 -27.916 1.00 86.25 128 LYS A O 1
ATOM 977 N N . ILE A 1 129 ? 34.334 30.474 -27.157 1.00 88.38 129 ILE A N 1
ATOM 978 C CA . ILE A 1 129 ? 33.474 29.639 -26.320 1.00 88.38 129 ILE A CA 1
ATOM 979 C C . ILE A 1 129 ? 32.096 29.552 -26.973 1.00 88.38 129 ILE A C 1
ATOM 981 O O . ILE A 1 129 ? 31.487 30.579 -27.269 1.00 88.38 129 ILE A O 1
ATOM 985 N N . PHE A 1 130 ? 31.590 28.335 -27.157 1.00 88.00 130 PHE A N 1
ATOM 986 C CA . PHE A 1 130 ? 30.266 28.073 -27.715 1.00 88.00 130 PHE A CA 1
ATOM 987 C C . PHE A 1 130 ? 29.441 27.237 -26.739 1.00 88.00 130 PHE A C 1
ATOM 989 O O . PHE A 1 130 ? 29.832 26.131 -26.365 1.00 88.00 130 PHE A O 1
ATOM 996 N N . LYS A 1 131 ? 28.285 27.764 -26.330 1.00 89.12 131 LYS A N 1
ATOM 997 C CA . LYS A 1 131 ? 27.366 27.118 -25.389 1.00 89.12 131 LYS A CA 1
ATOM 998 C C . LYS A 1 131 ? 26.042 26.846 -26.096 1.00 89.12 131 LYS A C 1
ATOM 1000 O O . LYS A 1 131 ? 25.254 27.763 -26.290 1.00 89.12 131 LYS A O 1
ATOM 1005 N N . ILE A 1 132 ? 25.846 25.600 -26.519 1.00 84.62 132 ILE A N 1
ATOM 1006 C CA . ILE A 1 132 ? 24.617 25.153 -27.200 1.00 84.62 132 ILE A CA 1
ATOM 1007 C C . ILE A 1 132 ? 24.008 23.944 -26.498 1.00 84.62 132 ILE A C 1
ATOM 1009 O O . ILE A 1 132 ? 22.798 23.903 -26.309 1.00 84.62 132 ILE A O 1
ATOM 1013 N N . HIS A 1 133 ? 24.833 22.982 -26.086 1.00 83.94 133 HIS A N 1
ATOM 1014 C CA . HIS A 1 133 ? 24.354 21.805 -25.370 1.00 83.94 133 HIS A CA 1
ATOM 1015 C C . HIS A 1 133 ? 23.930 22.177 -23.950 1.00 83.94 133 HIS A C 1
ATOM 1017 O O . HIS A 1 133 ? 24.565 23.000 -23.290 1.00 83.94 133 HIS A O 1
ATOM 1023 N N . SER A 1 134 ? 22.846 21.561 -23.486 1.00 90.12 134 SER A N 1
ATOM 1024 C CA . SER A 1 134 ? 22.328 21.724 -22.119 1.00 90.12 134 SER A CA 1
ATOM 1025 C C . SER A 1 134 ? 22.970 20.743 -21.134 1.00 90.12 134 SER A C 1
ATOM 1027 O O . SER A 1 134 ? 22.856 20.892 -19.919 1.00 90.12 134 SER A O 1
ATOM 1029 N N . SER A 1 135 ? 23.654 19.735 -21.676 1.00 92.88 135 SER A N 1
ATOM 1030 C CA . SER A 1 135 ? 24.286 18.634 -20.957 1.00 92.88 135 SER A CA 1
ATOM 1031 C C . SER A 1 135 ? 25.730 18.400 -21.428 1.00 92.88 135 SER A C 1
ATOM 1033 O O . SER A 1 135 ? 26.137 18.937 -22.461 1.00 92.88 135 SER A O 1
ATOM 1035 N N . PRO A 1 136 ? 26.533 17.603 -20.690 1.00 95.00 136 PRO A N 1
ATOM 1036 C CA . PRO A 1 136 ? 27.897 17.261 -21.079 1.00 95.00 136 PRO A CA 1
ATOM 1037 C C . PRO A 1 136 ? 28.007 16.758 -22.513 1.00 95.00 136 PRO A C 1
ATOM 1039 O O . PRO A 1 136 ? 27.221 15.913 -22.948 1.00 95.00 136 PRO A O 1
ATOM 1042 N N . ILE A 1 137 ? 29.023 17.244 -23.218 1.00 93.75 137 ILE A N 1
ATOM 1043 C CA . ILE A 1 137 ? 29.322 16.797 -24.576 1.00 93.75 137 ILE A CA 1
ATOM 1044 C C . ILE A 1 137 ? 30.128 15.510 -24.455 1.00 93.75 137 ILE A C 1
ATOM 1046 O O . ILE A 1 137 ? 31.158 15.465 -23.776 1.00 93.75 137 ILE A O 1
ATOM 1050 N N . ILE A 1 138 ? 29.613 14.448 -25.066 1.00 92.31 138 ILE A N 1
ATOM 1051 C CA . ILE A 1 138 ? 30.172 13.098 -24.955 1.00 92.31 138 ILE A CA 1
ATOM 1052 C C . ILE A 1 138 ? 31.171 12.857 -26.084 1.00 92.31 138 ILE A C 1
ATOM 1054 O O . ILE A 1 138 ? 32.216 12.248 -25.869 1.00 92.31 138 ILE A O 1
ATOM 1058 N N . LYS A 1 139 ? 30.852 13.325 -27.295 1.00 90.94 139 LYS A N 1
ATOM 1059 C CA . LYS A 1 139 ? 31.668 13.073 -28.483 1.00 90.94 139 LYS A CA 1
ATOM 1060 C C . LYS A 1 139 ? 31.581 14.228 -29.472 1.00 90.94 139 LYS A C 1
ATOM 1062 O O . LYS A 1 139 ? 30.525 14.839 -29.637 1.00 90.94 139 LYS A O 1
ATOM 1067 N N . MET A 1 140 ? 32.692 14.475 -30.156 1.00 91.44 140 MET A N 1
ATOM 1068 C CA . MET A 1 140 ? 32.758 15.330 -31.334 1.00 91.44 140 MET A CA 1
ATOM 1069 C C . MET A 1 140 ? 33.430 14.572 -32.471 1.00 91.44 140 MET A C 1
ATOM 1071 O O . MET A 1 140 ? 34.337 13.776 -32.224 1.00 91.44 140 MET A O 1
ATOM 1075 N N . ASP A 1 141 ? 32.977 14.815 -33.693 1.00 88.75 141 ASP A N 1
ATOM 1076 C CA . ASP A 1 141 ? 33.561 14.237 -34.902 1.00 88.75 141 ASP A CA 1
ATOM 1077 C C . ASP A 1 141 ? 33.595 15.277 -36.024 1.00 88.75 141 ASP A C 1
ATOM 1079 O O . ASP A 1 141 ? 32.784 16.204 -36.040 1.00 88.75 141 ASP A O 1
ATOM 1083 N N . VAL A 1 142 ? 34.543 15.152 -36.949 1.00 86.75 142 VAL A N 1
ATOM 1084 C CA . VAL A 1 142 ? 34.772 16.136 -38.014 1.00 86.75 142 VAL A CA 1
ATOM 1085 C C . VAL A 1 142 ? 34.736 15.459 -39.368 1.00 86.75 142 VAL A C 1
ATOM 1087 O O . VAL A 1 142 ? 35.542 14.583 -39.680 1.00 86.75 142 VAL A O 1
ATOM 1090 N N . SER A 1 143 ? 33.838 15.940 -40.222 1.00 83.06 143 SER A N 1
ATOM 1091 C CA . SER A 1 143 ? 33.812 15.578 -41.631 1.00 83.06 143 SER A CA 1
ATOM 1092 C C . SER A 1 143 ? 35.012 16.194 -42.346 1.00 83.06 143 SER A C 1
ATOM 1094 O O . SER A 1 143 ? 35.094 17.414 -42.519 1.00 83.06 143 SER A O 1
ATOM 1096 N N . GLN A 1 144 ? 35.913 15.333 -42.823 1.00 72.75 144 GLN A N 1
ATOM 1097 C CA . GLN A 1 144 ? 37.082 15.744 -43.608 1.00 72.75 144 GLN A CA 1
ATOM 1098 C C . GLN A 1 144 ? 36.715 16.212 -45.033 1.00 72.75 144 GLN A C 1
ATOM 1100 O O . GLN A 1 144 ? 37.556 16.732 -45.756 1.00 72.75 144 GLN A O 1
ATOM 1105 N N . VAL A 1 145 ? 35.467 16.007 -45.471 1.00 71.31 145 VAL A N 1
ATOM 1106 C CA . VAL A 1 145 ? 35.015 16.382 -46.823 1.00 71.31 145 VAL A CA 1
ATOM 1107 C C . VAL A 1 145 ? 34.341 17.751 -46.822 1.00 71.31 145 VAL A C 1
ATOM 1109 O O . VAL A 1 145 ? 34.535 18.539 -47.742 1.00 71.31 145 VAL A O 1
ATOM 1112 N N . THR A 1 146 ? 33.539 18.039 -45.797 1.00 71.94 146 THR A N 1
ATOM 1113 C CA . THR A 1 146 ? 32.661 19.220 -45.769 1.00 71.94 146 THR A CA 1
ATOM 1114 C C . THR A 1 146 ? 33.115 20.296 -44.785 1.00 71.94 146 THR A C 1
ATOM 1116 O O . THR A 1 146 ? 32.503 21.358 -44.737 1.00 71.94 146 THR A O 1
ATOM 1119 N N . GLY A 1 147 ? 34.154 20.041 -43.979 1.00 75.88 147 GLY A N 1
ATOM 1120 C CA . GLY A 1 147 ? 34.586 20.971 -42.925 1.00 75.88 147 GLY A CA 1
ATOM 1121 C C . GLY A 1 147 ? 33.544 21.147 -41.814 1.00 75.88 147 GLY A C 1
ATOM 1122 O O . GLY A 1 147 ? 33.534 22.153 -41.107 1.00 75.88 147 GLY A O 1
ATOM 1123 N N . THR A 1 148 ? 32.638 20.177 -41.682 1.00 85.75 148 THR A N 1
ATOM 1124 C CA . THR A 1 148 ? 31.536 20.196 -40.721 1.00 85.75 148 THR A CA 1
ATOM 1125 C C . THR A 1 148 ? 31.927 19.432 -39.464 1.00 85.75 148 THR A C 1
ATOM 1127 O O . THR A 1 148 ? 32.460 18.328 -39.559 1.00 85.75 148 THR A O 1
ATOM 1130 N N . VAL A 1 149 ? 31.632 19.988 -38.294 1.00 87.00 149 VAL A N 1
ATOM 1131 C CA . VAL A 1 149 ? 31.822 19.314 -37.004 1.00 87.00 149 VAL A CA 1
ATOM 1132 C C . VAL A 1 149 ? 30.461 18.848 -36.506 1.00 87.00 149 VAL A C 1
ATOM 1134 O O . VAL A 1 149 ? 29.481 19.584 -36.595 1.00 87.00 149 VAL A O 1
ATOM 1137 N N . LEU A 1 150 ? 30.394 17.638 -35.970 1.00 90.25 150 LEU A N 1
ATOM 1138 C CA . LEU A 1 150 ? 29.243 17.112 -35.249 1.00 90.25 150 LEU A CA 1
ATOM 1139 C C . LEU A 1 150 ? 29.575 17.084 -33.763 1.00 90.25 150 LEU A C 1
ATOM 1141 O O . LEU A 1 150 ? 30.644 16.608 -33.385 1.00 90.25 150 LEU A O 1
ATOM 1145 N N . SER A 1 151 ? 28.664 17.554 -32.916 1.00 89.88 151 SER A N 1
ATOM 1146 C CA . SER A 1 151 ? 28.768 17.373 -31.468 1.00 89.88 151 SER A CA 1
ATOM 1147 C C . SER A 1 151 ? 27.534 16.679 -30.910 1.00 89.88 151 SER A C 1
ATOM 1149 O O . SER A 1 151 ? 26.409 17.033 -31.254 1.00 89.88 151 SER A O 1
ATOM 1151 N N . LEU A 1 152 ? 27.764 15.682 -30.056 1.00 91.06 152 LEU A N 1
ATOM 1152 C CA . LEU A 1 152 ? 26.733 14.884 -29.400 1.00 91.06 152 LEU A CA 1
ATOM 1153 C C . LEU A 1 152 ? 26.741 15.170 -27.897 1.00 91.06 152 LEU A C 1
ATOM 1155 O O . LEU A 1 152 ? 27.730 14.884 -27.208 1.00 91.06 152 LEU A O 1
ATOM 1159 N N . GLY A 1 153 ? 25.634 15.710 -27.399 1.00 90.00 153 GLY A N 1
ATOM 1160 C CA . GLY A 1 153 ? 25.396 15.932 -25.979 1.00 90.00 153 GLY A CA 1
ATOM 1161 C C . GLY A 1 153 ? 24.703 14.746 -25.306 1.00 90.00 153 GLY A C 1
ATOM 1162 O O . GLY A 1 153 ? 24.046 13.922 -25.945 1.00 90.00 153 GLY A O 1
ATOM 1163 N N . ARG A 1 154 ? 24.827 14.654 -23.976 1.00 91.06 154 ARG A N 1
ATOM 1164 C CA . ARG A 1 154 ? 24.052 13.700 -23.158 1.00 91.06 154 ARG A CA 1
ATOM 1165 C C . ARG A 1 154 ? 22.557 14.037 -23.094 1.00 91.06 154 ARG A C 1
ATOM 1167 O O . ARG A 1 154 ? 21.767 13.204 -22.671 1.00 91.06 154 ARG A O 1
ATOM 1174 N N . ASP A 1 155 ? 22.180 15.230 -23.534 1.00 85.44 155 ASP A N 1
ATOM 1175 C CA . ASP A 1 155 ? 20.794 15.657 -23.733 1.00 85.44 155 ASP A CA 1
ATOM 1176 C C . ASP A 1 155 ? 20.132 15.000 -24.957 1.00 85.44 155 ASP A C 1
ATOM 1178 O O . ASP A 1 155 ? 18.950 15.223 -25.201 1.00 85.44 155 ASP A O 1
ATOM 1182 N N . GLY A 1 156 ? 20.862 14.170 -25.713 1.00 82.50 156 GLY A N 1
ATOM 1183 C CA . GLY A 1 156 ? 20.347 13.490 -26.902 1.00 82.50 156 GLY A CA 1
ATOM 1184 C C . GLY A 1 156 ? 20.339 14.374 -28.148 1.00 82.50 156 GLY A C 1
ATOM 1185 O O . GLY A 1 156 ? 19.847 13.949 -29.192 1.00 82.50 156 GLY A O 1
ATOM 1186 N N . VAL A 1 157 ? 20.899 15.584 -28.064 1.00 81.69 157 VAL A N 1
ATOM 1187 C CA . VAL A 1 157 ? 20.969 16.521 -29.183 1.00 81.69 157 VAL A CA 1
ATOM 1188 C C . VAL A 1 157 ? 22.263 16.302 -29.967 1.00 81.69 157 VAL A C 1
ATOM 1190 O O . VAL A 1 157 ? 23.357 16.209 -29.402 1.00 81.69 157 VAL A O 1
ATOM 1193 N N . VAL A 1 158 ? 22.138 16.246 -31.294 1.00 87.62 158 VAL A N 1
ATOM 1194 C CA . VAL A 1 158 ? 23.267 16.286 -32.229 1.00 87.62 158 VAL A CA 1
ATOM 1195 C C . VAL A 1 158 ? 23.278 17.643 -32.913 1.00 87.62 158 VAL A C 1
ATOM 1197 O O . VAL A 1 158 ? 22.331 17.994 -33.615 1.00 87.62 158 VAL A O 1
ATOM 1200 N N . THR A 1 159 ? 24.363 18.393 -32.743 1.00 85.50 159 THR A N 1
ATOM 1201 C CA . THR A 1 159 ? 24.524 19.714 -33.358 1.00 85.50 159 THR A CA 1
ATOM 1202 C C . THR A 1 159 ? 25.534 19.647 -34.492 1.00 85.50 159 THR A C 1
ATOM 1204 O O . THR A 1 159 ? 26.624 19.093 -34.338 1.00 85.50 159 THR A O 1
ATOM 1207 N N . VAL A 1 160 ? 25.169 20.244 -35.624 1.00 88.31 160 VAL A N 1
ATOM 1208 C CA . VAL A 1 160 ? 25.985 20.331 -36.836 1.00 88.31 160 VAL A CA 1
ATOM 1209 C C . VAL A 1 160 ? 26.577 21.735 -36.937 1.00 88.31 160 VAL A C 1
ATOM 1211 O O . VAL A 1 160 ? 25.844 22.721 -36.915 1.00 88.31 160 VAL A O 1
ATOM 1214 N N . TRP A 1 161 ? 27.897 21.836 -37.064 1.00 84.06 161 TRP A N 1
ATOM 1215 C CA . TRP A 1 161 ? 28.624 23.103 -37.082 1.00 84.06 161 TRP A CA 1
ATOM 1216 C C . TRP A 1 161 ? 29.396 23.263 -38.379 1.00 84.06 161 TRP A C 1
ATOM 1218 O O . TRP A 1 161 ? 30.102 22.349 -38.799 1.00 84.06 161 TRP A O 1
ATOM 1228 N N . ASN A 1 162 ? 29.332 24.449 -38.974 1.00 83.94 162 ASN A N 1
ATOM 1229 C CA . ASN A 1 162 ? 30.202 24.811 -40.083 1.00 83.94 162 ASN A CA 1
ATOM 1230 C C . ASN A 1 162 ? 31.421 25.576 -39.551 1.00 83.94 162 ASN A C 1
ATOM 1232 O O . ASN A 1 162 ? 31.268 26.632 -38.933 1.00 83.94 162 ASN A O 1
ATOM 1236 N N . VAL A 1 163 ? 32.624 25.049 -39.782 1.00 77.50 163 VAL A N 1
ATOM 1237 C CA . VAL A 1 163 ? 33.868 25.715 -39.386 1.00 77.50 163 VAL A CA 1
ATOM 1238 C C . VAL A 1 163 ? 34.306 26.636 -40.520 1.00 77.50 163 VAL A C 1
ATOM 1240 O O . VAL A 1 163 ? 34.979 26.221 -41.460 1.00 77.50 163 VAL A O 1
ATOM 1243 N N . SER A 1 164 ? 33.909 27.906 -40.444 1.00 70.06 164 SER A N 1
ATOM 1244 C CA . SER A 1 164 ? 34.328 28.927 -41.406 1.00 70.06 164 SER A CA 1
ATOM 1245 C C . SER A 1 164 ? 35.568 29.672 -40.907 1.00 70.06 164 SER A C 1
ATOM 1247 O O . SER A 1 164 ? 35.603 30.246 -39.816 1.00 70.06 164 SER A O 1
ATOM 1249 N N . ASN A 1 165 ? 36.623 29.668 -41.717 1.00 60.34 165 ASN A N 1
ATOM 1250 C CA . ASN A 1 165 ? 37.884 30.300 -41.358 1.00 60.34 165 ASN A CA 1
ATOM 1251 C C . ASN A 1 165 ? 37.909 31.767 -41.826 1.00 60.34 165 ASN A C 1
ATOM 1253 O O . ASN A 1 165 ? 37.936 32.042 -43.025 1.00 60.34 165 ASN A O 1
ATOM 1257 N N . GLN A 1 166 ? 37.942 32.733 -40.901 1.00 47.69 166 GLN A N 1
ATOM 1258 C CA . GLN A 1 166 ? 37.973 34.170 -41.236 1.00 47.69 166 GLN A CA 1
ATOM 1259 C C . GLN A 1 166 ? 39.298 34.649 -41.871 1.00 47.69 166 GLN A C 1
ATOM 1261 O O . GLN A 1 166 ? 39.380 35.795 -42.311 1.00 47.69 166 GLN A O 1
ATOM 1266 N N . LYS A 1 167 ? 40.344 33.810 -41.956 1.00 45.09 167 LYS A N 1
ATOM 1267 C CA . LYS A 1 167 ? 41.655 34.213 -42.508 1.00 45.09 167 LYS A CA 1
ATOM 1268 C C . LYS A 1 167 ? 41.821 34.022 -44.019 1.00 45.09 167 LYS A C 1
ATOM 1270 O O . LYS A 1 167 ? 42.788 34.538 -44.578 1.00 45.09 167 LYS A O 1
ATOM 1275 N N . ARG A 1 168 ? 40.882 33.381 -44.725 1.00 40.81 168 ARG A N 1
ATOM 1276 C CA . ARG A 1 168 ? 40.880 33.403 -46.199 1.00 40.81 168 ARG A CA 1
ATOM 1277 C C . ARG A 1 168 ? 40.101 34.616 -46.705 1.00 40.81 168 ARG A C 1
ATOM 1279 O O . ARG A 1 168 ? 38.908 34.546 -46.977 1.00 40.81 168 ARG A O 1
ATOM 1286 N N . LYS A 1 169 ? 40.809 35.737 -46.890 1.00 41.19 169 LYS A N 1
ATOM 1287 C CA . LYS A 1 169 ? 40.386 36.794 -47.822 1.00 41.19 169 LYS A CA 1
ATOM 1288 C C . LYS A 1 169 ? 40.448 36.242 -49.250 1.00 41.19 169 LYS A C 1
ATOM 1290 O O . LYS A 1 169 ? 41.376 36.533 -49.994 1.00 41.19 169 LYS A O 1
ATOM 1295 N N . THR A 1 170 ? 39.447 35.471 -49.647 1.00 32.69 170 THR A N 1
ATOM 1296 C CA . THR A 1 170 ? 39.116 35.278 -51.060 1.00 32.69 170 THR A CA 1
ATOM 1297 C C . THR A 1 170 ? 37.648 35.594 -51.243 1.00 32.69 170 THR A C 1
ATOM 1299 O O . THR A 1 170 ? 36.774 34.923 -50.702 1.00 32.69 170 THR A O 1
ATOM 1302 N N . LYS A 1 171 ? 37.413 36.680 -51.981 1.00 36.03 171 LYS A N 1
ATOM 1303 C CA . LYS A 1 171 ? 36.115 37.119 -52.478 1.00 36.03 171 LYS A CA 1
ATOM 1304 C C . LYS A 1 171 ? 35.459 35.958 -53.229 1.00 36.03 171 LYS A C 1
ATOM 1306 O O . LYS A 1 171 ? 35.846 35.695 -54.355 1.00 36.03 171 LYS A O 1
ATOM 1311 N N . HIS A 1 172 ? 34.523 35.272 -52.589 1.00 28.98 172 HIS A N 1
ATOM 1312 C CA . HIS A 1 172 ? 33.213 34.923 -53.132 1.00 28.98 172 HIS A CA 1
ATOM 1313 C C . HIS A 1 172 ? 32.403 34.257 -52.023 1.00 28.98 172 HIS A C 1
ATOM 1315 O O . HIS A 1 172 ? 32.727 33.172 -51.550 1.00 28.98 172 HIS A O 1
ATOM 1321 N N . PHE A 1 173 ? 31.346 34.950 -51.609 1.00 29.02 173 PHE A N 1
ATOM 1322 C CA . PHE A 1 173 ? 30.215 34.327 -50.949 1.00 29.02 173 PHE A CA 1
ATOM 1323 C C . PHE A 1 173 ? 29.634 33.263 -51.884 1.00 29.02 173 PHE A C 1
ATOM 1325 O O . PHE A 1 173 ? 29.344 33.561 -53.043 1.00 29.02 173 PHE A O 1
ATOM 1332 N N . ARG A 1 174 ? 29.397 32.067 -51.355 1.00 29.83 174 ARG A N 1
ATOM 1333 C CA . ARG A 1 174 ? 28.090 31.434 -51.500 1.00 29.83 174 ARG A CA 1
ATOM 1334 C C . ARG A 1 174 ? 27.667 30.938 -50.129 1.00 29.83 174 ARG A C 1
ATOM 1336 O O . ARG A 1 174 ? 28.415 30.232 -49.453 1.00 29.83 174 ARG A O 1
ATOM 1343 N N . GLU A 1 175 ? 26.492 31.404 -49.729 1.00 36.69 175 GLU A N 1
ATOM 1344 C CA . GLU A 1 175 ? 25.619 30.733 -48.780 1.00 36.69 175 GLU A CA 1
ATOM 1345 C C . GLU A 1 175 ? 25.543 29.237 -49.110 1.00 36.69 175 GLU A C 1
ATOM 1347 O O . GLU A 1 175 ? 25.794 28.810 -50.240 1.00 36.69 175 GLU A O 1
ATOM 1352 N N . VAL A 1 176 ? 25.253 28.433 -48.094 1.00 33.50 176 VAL A N 1
ATOM 1353 C CA . VAL A 1 176 ? 25.070 26.992 -48.242 1.00 33.50 176 VAL A CA 1
ATOM 1354 C C . VAL A 1 176 ? 23.790 26.753 -49.039 1.00 33.50 176 VAL A C 1
ATOM 1356 O O . VAL A 1 176 ? 22.724 26.598 -48.458 1.00 33.50 176 VAL A O 1
ATOM 1359 N N . ASP A 1 177 ? 23.916 26.694 -50.358 1.00 33.84 177 ASP A N 1
ATOM 1360 C CA . ASP A 1 177 ? 23.004 25.926 -51.190 1.00 33.84 177 ASP A CA 1
ATOM 1361 C C . ASP A 1 177 ? 23.599 24.529 -51.339 1.00 33.84 177 ASP A C 1
ATOM 1363 O O . ASP A 1 177 ? 24.645 24.345 -51.957 1.00 33.84 177 ASP A O 1
ATOM 1367 N N . GLU A 1 178 ? 22.915 23.580 -50.709 1.00 33.62 178 GLU A N 1
ATOM 1368 C CA . GLU A 1 178 ? 22.780 22.183 -51.110 1.00 33.62 178 GLU A CA 1
ATOM 1369 C C . GLU A 1 178 ? 24.043 21.346 -51.400 1.00 33.62 178 GLU A C 1
ATOM 1371 O O . GLU A 1 178 ? 24.922 21.620 -52.216 1.00 33.62 178 GLU A O 1
ATOM 1376 N N . ILE A 1 179 ? 24.046 20.174 -50.770 1.00 41.66 179 ILE A N 1
ATOM 1377 C CA . ILE A 1 179 ? 24.893 19.037 -51.115 1.00 41.66 179 ILE A CA 1
ATOM 1378 C C . ILE A 1 179 ? 24.706 18.728 -52.611 1.00 41.66 179 ILE A C 1
ATOM 1380 O O . ILE A 1 179 ? 23.657 18.238 -53.024 1.00 41.66 179 ILE A O 1
ATOM 1384 N N . ILE A 1 180 ? 25.738 18.980 -53.424 1.00 40.97 180 ILE A N 1
ATOM 1385 C CA . ILE A 1 180 ? 25.743 18.665 -54.859 1.00 40.97 180 ILE A CA 1
ATOM 1386 C C . ILE A 1 180 ? 25.696 17.142 -55.041 1.00 40.97 180 ILE A C 1
ATOM 1388 O O . ILE A 1 180 ? 26.713 16.446 -55.063 1.00 40.97 180 ILE A O 1
ATOM 1392 N N . ILE A 1 181 ? 24.488 16.616 -55.219 1.00 42.72 181 ILE A N 1
AT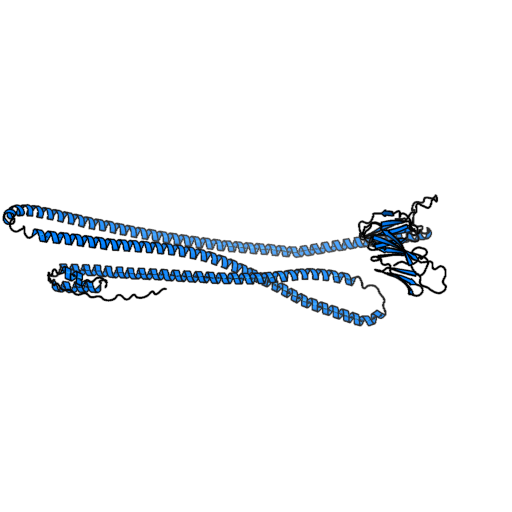OM 1393 C CA . ILE A 1 181 ? 24.234 15.317 -55.837 1.00 42.72 181 ILE A CA 1
ATOM 1394 C C . ILE A 1 181 ? 24.061 15.589 -57.331 1.00 42.72 181 ILE A C 1
ATOM 1396 O O . ILE A 1 181 ? 23.260 16.431 -57.723 1.00 42.72 181 ILE A O 1
ATOM 1400 N N . ARG A 1 182 ? 24.819 14.886 -58.186 1.00 39.75 182 ARG A N 1
ATOM 1401 C CA . ARG A 1 182 ? 24.691 14.975 -59.656 1.00 39.75 182 ARG A CA 1
ATOM 1402 C C . ARG A 1 182 ? 23.198 15.004 -60.062 1.00 39.75 182 ARG A C 1
ATOM 1404 O O . ARG A 1 182 ? 22.507 14.048 -59.703 1.00 39.75 182 ARG A O 1
ATOM 1411 N N . PRO A 1 183 ? 22.715 15.992 -60.843 1.00 53.34 183 PRO A N 1
ATOM 1412 C CA . PRO A 1 183 ? 21.286 16.180 -61.139 1.00 53.34 183 PRO A CA 1
ATOM 1413 C C . PRO A 1 183 ? 20.591 14.928 -61.688 1.00 53.34 183 PRO A C 1
ATOM 1415 O O . PRO A 1 183 ? 19.472 14.611 -61.302 1.00 53.34 183 PRO A O 1
ATOM 1418 N N . ALA A 1 184 ? 21.293 14.144 -62.512 1.00 53.91 184 ALA A N 1
ATOM 1419 C CA . ALA A 1 184 ? 20.778 12.884 -63.046 1.00 53.91 184 ALA A CA 1
ATOM 1420 C C . ALA A 1 184 ? 20.547 11.819 -61.955 1.00 53.91 184 ALA A C 1
ATOM 1422 O O . ALA A 1 184 ? 19.519 11.146 -61.949 1.00 53.91 184 ALA A O 1
ATOM 1423 N N . ARG A 1 185 ? 21.463 11.702 -60.980 1.00 51.75 185 ARG A N 1
ATOM 1424 C CA . ARG A 1 185 ? 21.292 10.808 -59.820 1.00 51.75 185 ARG A CA 1
ATOM 1425 C C . ARG A 1 185 ? 20.261 11.343 -58.831 1.00 51.75 185 ARG A C 1
ATOM 1427 O O . ARG A 1 185 ? 19.629 10.536 -58.161 1.00 51.75 185 ARG A O 1
ATOM 1434 N N . TRP A 1 186 ? 20.107 12.663 -58.729 1.00 61.31 186 TRP A N 1
ATOM 1435 C CA . TRP A 1 186 ? 19.075 13.275 -57.896 1.00 61.31 186 TRP A CA 1
ATOM 1436 C C . TRP A 1 186 ? 17.684 13.053 -58.473 1.00 61.31 186 TRP A C 1
ATOM 1438 O O . TRP A 1 186 ? 16.808 12.681 -57.715 1.00 61.31 186 TRP A O 1
ATOM 1448 N N . SER A 1 187 ? 17.487 13.168 -59.791 1.00 64.62 187 SER A N 1
ATOM 1449 C CA . SER A 1 187 ? 16.179 12.884 -60.398 1.00 64.62 187 SER A CA 1
ATOM 1450 C C . SER A 1 187 ? 15.724 11.446 -60.123 1.00 64.62 187 SER A C 1
ATOM 1452 O O . SER A 1 187 ? 14.643 11.260 -59.585 1.00 64.62 187 SER A O 1
ATOM 1454 N N . ASN A 1 188 ? 16.601 10.451 -60.319 1.00 70.50 188 ASN A N 1
ATOM 1455 C CA . ASN A 1 188 ? 16.283 9.054 -60.007 1.00 70.50 188 ASN A CA 1
ATOM 1456 C C . ASN A 1 188 ? 16.090 8.805 -58.506 1.00 70.50 188 ASN A C 1
ATOM 1458 O O . ASN A 1 188 ? 15.268 7.989 -58.114 1.00 70.50 188 ASN A O 1
ATOM 1462 N N . LYS A 1 189 ? 16.860 9.467 -57.635 1.00 75.75 189 LYS A N 1
ATOM 1463 C CA . LYS A 1 189 ? 16.644 9.333 -56.187 1.00 75.75 189 LYS A CA 1
ATOM 1464 C C . LYS A 1 189 ? 15.368 10.034 -55.738 1.00 75.75 189 LYS A C 1
ATOM 1466 O O . LYS A 1 189 ? 14.726 9.541 -54.827 1.00 75.75 189 LYS A O 1
ATOM 1471 N N . ARG A 1 190 ? 15.000 11.145 -56.372 1.00 75.56 190 ARG A N 1
ATOM 1472 C CA . ARG A 1 190 ? 13.772 11.886 -56.106 1.00 75.56 190 ARG A CA 1
ATOM 1473 C C . ARG A 1 190 ? 12.557 11.060 -56.500 1.00 75.56 190 ARG A C 1
ATOM 1475 O O . ARG A 1 190 ? 11.674 10.935 -55.671 1.00 75.56 190 ARG A O 1
ATOM 1482 N N . THR A 1 191 ? 12.565 10.418 -57.669 1.00 84.25 191 THR A N 1
ATOM 1483 C CA . THR A 1 191 ? 11.479 9.508 -58.068 1.00 84.25 191 THR A CA 1
ATOM 1484 C C . THR A 1 191 ? 11.376 8.312 -57.126 1.00 84.25 191 THR A C 1
ATOM 1486 O O . THR A 1 191 ? 10.285 7.997 -56.682 1.00 84.25 191 THR A O 1
ATOM 1489 N N . ILE A 1 192 ? 12.503 7.706 -56.725 1.00 84.50 192 ILE A N 1
ATOM 1490 C CA . ILE A 1 192 ? 12.495 6.606 -55.742 1.00 84.50 192 ILE A CA 1
ATOM 1491 C C . ILE A 1 192 ? 11.966 7.079 -54.380 1.00 84.50 192 ILE A C 1
ATOM 1493 O O . ILE A 1 192 ? 11.234 6.349 -53.724 1.00 84.50 192 ILE A O 1
ATOM 1497 N N . ILE A 1 193 ? 12.329 8.284 -53.934 1.00 80.62 193 ILE A N 1
ATOM 1498 C CA . ILE A 1 193 ? 11.831 8.846 -52.672 1.00 80.62 193 ILE A CA 1
ATOM 1499 C C . ILE A 1 193 ? 10.340 9.175 -52.777 1.00 80.62 193 ILE A C 1
ATOM 1501 O O . ILE A 1 193 ? 9.615 8.905 -51.831 1.00 80.62 193 ILE A O 1
ATOM 1505 N N . GLU A 1 194 ? 9.875 9.724 -53.898 1.00 90.38 194 GLU A N 1
ATOM 1506 C CA . GLU A 1 194 ? 8.458 10.018 -54.144 1.00 90.38 194 GLU A CA 1
ATOM 1507 C C . GLU A 1 194 ? 7.631 8.722 -54.180 1.00 90.38 194 GLU A C 1
ATOM 1509 O O . GLU A 1 194 ? 6.618 8.633 -53.489 1.00 90.38 194 GLU A O 1
ATOM 1514 N N . GLU A 1 195 ? 8.116 7.675 -54.856 1.00 91.75 195 GLU A N 1
ATOM 1515 C CA . GLU A 1 195 ? 7.523 6.331 -54.825 1.00 91.75 195 GLU A CA 1
ATOM 1516 C C . GLU A 1 195 ? 7.512 5.758 -53.400 1.00 91.75 195 GLU A C 1
ATOM 1518 O O . GLU A 1 195 ? 6.487 5.270 -52.927 1.00 91.75 195 GLU A O 1
ATOM 1523 N N . GLN A 1 196 ? 8.624 5.853 -52.664 1.00 88.19 196 GLN A N 1
ATOM 1524 C CA . GLN A 1 196 ? 8.693 5.380 -51.278 1.00 88.19 196 GLN A CA 1
ATOM 1525 C C . GLN A 1 196 ? 7.741 6.154 -50.362 1.00 88.19 196 GLN A C 1
ATOM 1527 O O . GLN A 1 196 ? 7.065 5.542 -49.540 1.00 88.19 196 GLN A O 1
ATOM 1532 N N . GLN A 1 197 ? 7.627 7.471 -50.524 1.00 88.31 197 GLN A N 1
ATOM 1533 C CA . GLN A 1 197 ? 6.680 8.297 -49.778 1.00 88.31 197 GLN A CA 1
ATOM 1534 C C . GLN A 1 197 ? 5.231 7.929 -50.103 1.00 88.31 197 GLN A C 1
ATOM 1536 O O . GLN A 1 197 ? 4.411 7.862 -49.190 1.00 88.31 197 GLN A O 1
ATOM 1541 N N . GLU A 1 198 ? 4.915 7.628 -51.363 1.00 93.81 198 GLU A N 1
ATOM 1542 C CA . GLU A 1 198 ? 3.590 7.153 -51.757 1.00 93.81 198 GLU A CA 1
ATOM 1543 C C . GLU A 1 198 ? 3.288 5.767 -51.168 1.00 93.81 198 GLU A C 1
ATOM 1545 O O . GLU A 1 198 ? 2.207 5.554 -50.612 1.00 93.81 198 GLU A O 1
ATOM 1550 N N . THR A 1 199 ? 4.252 4.838 -51.196 1.00 91.44 199 THR A N 1
ATOM 1551 C CA . THR A 1 199 ? 4.082 3.524 -50.555 1.00 91.44 199 THR A CA 1
ATOM 1552 C C . THR A 1 199 ? 3.908 3.640 -49.043 1.00 91.44 199 THR A C 1
ATOM 1554 O O . THR A 1 199 ? 3.011 3.002 -48.499 1.00 91.44 199 THR A O 1
ATOM 1557 N N . MET A 1 200 ? 4.683 4.496 -48.366 1.00 86.69 200 MET A N 1
ATOM 1558 C CA . MET A 1 200 ? 4.520 4.756 -46.934 1.00 86.69 200 MET A CA 1
ATOM 1559 C C . MET A 1 200 ? 3.156 5.377 -46.635 1.00 86.69 200 MET A C 1
ATOM 1561 O O . MET A 1 200 ? 2.471 4.908 -45.735 1.00 86.69 200 MET A O 1
ATOM 1565 N N . ALA A 1 201 ? 2.701 6.348 -47.431 1.00 90.62 201 ALA A N 1
ATOM 1566 C CA . ALA A 1 201 ? 1.383 6.954 -47.258 1.00 90.62 201 ALA A CA 1
ATOM 1567 C C . ALA A 1 201 ? 0.237 5.947 -47.469 1.00 90.62 201 ALA A C 1
ATOM 1569 O O . ALA A 1 201 ? -0.789 6.023 -46.790 1.00 90.62 201 ALA A O 1
ATOM 1570 N N . ASN A 1 202 ? 0.390 4.999 -48.396 1.00 93.38 202 ASN A N 1
ATOM 1571 C CA . ASN A 1 202 ? -0.586 3.932 -48.616 1.00 93.38 202 ASN A CA 1
ATOM 1572 C C . ASN A 1 202 ? -0.581 2.908 -47.474 1.00 93.38 202 ASN A C 1
ATOM 1574 O O . ASN A 1 202 ? -1.651 2.538 -46.993 1.00 93.38 202 ASN A O 1
ATOM 1578 N N . ILE A 1 203 ? 0.601 2.521 -46.989 1.00 90.31 203 ILE A N 1
ATOM 1579 C CA . ILE A 1 203 ? 0.760 1.654 -45.816 1.00 90.31 203 ILE A CA 1
ATOM 1580 C C . ILE A 1 203 ? 0.152 2.319 -44.577 1.00 90.31 203 ILE A C 1
ATOM 1582 O O . ILE A 1 203 ? -0.614 1.684 -43.858 1.00 90.31 203 ILE A O 1
ATOM 1586 N N . ASP A 1 204 ? 0.404 3.608 -44.354 1.00 88.56 204 ASP A N 1
ATOM 1587 C CA . ASP A 1 204 ? -0.170 4.351 -43.232 1.00 88.56 204 ASP A CA 1
ATOM 1588 C C . ASP A 1 204 ? -1.698 4.398 -43.317 1.00 88.56 204 ASP A C 1
ATOM 1590 O O . ASP A 1 204 ? -2.372 4.189 -42.307 1.00 88.56 204 ASP A O 1
ATOM 1594 N N . LYS A 1 205 ? -2.274 4.605 -44.509 1.00 92.62 205 LYS A N 1
ATOM 1595 C CA . LYS A 1 205 ? -3.733 4.527 -44.715 1.00 92.62 205 LYS A CA 1
ATOM 1596 C C . LYS A 1 205 ? -4.284 3.129 -44.411 1.00 92.62 205 LYS A C 1
ATOM 1598 O O . LYS A 1 205 ? -5.340 3.019 -43.783 1.00 92.62 205 LYS A O 1
ATOM 1603 N N . GLU A 1 206 ? -3.586 2.070 -44.816 1.00 93.06 206 GLU A N 1
ATOM 1604 C CA . GLU A 1 206 ? -3.968 0.683 -44.519 1.00 93.06 206 GLU A CA 1
ATOM 1605 C C . GLU A 1 206 ? -3.880 0.380 -43.012 1.00 93.06 206 GLU A C 1
ATOM 1607 O O . GLU A 1 206 ? -4.789 -0.207 -42.429 1.00 93.06 206 GLU A O 1
ATOM 1612 N N . TYR A 1 207 ? -2.834 0.852 -42.332 1.00 89.19 207 TYR A N 1
ATOM 1613 C CA . TYR A 1 207 ? -2.728 0.725 -40.878 1.00 89.19 207 TYR A CA 1
ATOM 1614 C C . TYR A 1 207 ? -3.827 1.500 -40.154 1.00 89.19 207 TYR A C 1
ATOM 1616 O O . TYR A 1 207 ? -4.431 0.974 -39.222 1.00 89.19 207 TYR A O 1
ATOM 1624 N N . HIS A 1 208 ? -4.137 2.723 -40.585 1.00 86.44 208 HIS A N 1
ATOM 1625 C CA . HIS A 1 208 ? -5.199 3.522 -39.970 1.00 86.44 208 HIS A CA 1
ATOM 1626 C C . HIS A 1 208 ? -6.585 2.899 -40.163 1.00 86.44 208 HIS A C 1
ATOM 1628 O O . HIS A 1 208 ? -7.428 3.010 -39.273 1.00 86.44 208 HIS A O 1
ATOM 1634 N N . THR A 1 209 ? -6.838 2.248 -41.299 1.00 93.75 209 THR A N 1
ATOM 1635 C CA . THR A 1 209 ? -8.097 1.522 -41.531 1.00 93.75 209 THR A CA 1
ATOM 1636 C C . THR A 1 209 ? -8.185 0.275 -40.654 1.00 93.75 209 THR A C 1
ATOM 1638 O O . THR A 1 209 ? -9.158 0.148 -39.913 1.00 93.75 209 THR A O 1
ATOM 1641 N N . LYS A 1 210 ? -7.131 -0.549 -40.589 1.00 92.31 210 LYS A N 1
ATOM 1642 C CA . LYS A 1 210 ? -7.073 -1.710 -39.678 1.00 92.31 210 LYS A CA 1
ATOM 1643 C C . LYS A 1 210 ? -7.195 -1.324 -38.203 1.00 92.31 210 LYS A C 1
ATOM 1645 O O . LYS A 1 210 ? -7.860 -2.011 -37.437 1.00 92.31 210 LYS A O 1
ATOM 1650 N N . LEU A 1 211 ? -6.585 -0.214 -37.785 1.00 85.88 211 LEU A N 1
ATOM 1651 C CA . LEU A 1 211 ? -6.716 0.283 -36.412 1.00 85.88 211 LEU A CA 1
ATOM 1652 C C . LEU A 1 211 ? -8.155 0.688 -36.082 1.00 85.88 211 LEU A C 1
ATOM 1654 O O . LEU A 1 211 ? -8.605 0.441 -34.966 1.00 85.88 211 LEU A O 1
ATOM 1658 N N . LYS A 1 212 ? -8.883 1.279 -37.037 1.00 90.50 212 LYS A N 1
ATOM 1659 C CA . LYS A 1 212 ? -10.305 1.604 -36.859 1.00 90.50 212 LYS A CA 1
ATOM 1660 C C . LYS A 1 212 ? -11.172 0.352 -36.765 1.00 90.50 212 LYS A C 1
ATOM 1662 O O . LYS A 1 212 ? -12.065 0.325 -35.928 1.00 90.50 212 LYS A O 1
ATOM 1667 N N . GLU A 1 213 ? -10.891 -0.669 -37.571 1.00 93.44 213 GLU A N 1
ATOM 1668 C CA . GLU A 1 213 ? -11.586 -1.963 -37.505 1.00 93.44 213 GLU A CA 1
ATOM 1669 C C . GLU A 1 213 ? -11.356 -2.645 -36.149 1.00 93.44 213 GLU A C 1
ATOM 1671 O O . GLU A 1 213 ? -12.315 -2.962 -35.456 1.00 93.44 213 GLU A O 1
ATOM 1676 N N . ILE A 1 214 ? -10.100 -2.745 -35.695 1.00 88.88 214 ILE A N 1
ATOM 1677 C CA . ILE A 1 214 ? -9.764 -3.326 -34.383 1.00 88.88 214 ILE A CA 1
ATOM 1678 C C . ILE A 1 214 ? -10.406 -2.535 -33.235 1.00 88.88 214 ILE A C 1
ATOM 1680 O O . ILE A 1 214 ? -10.837 -3.123 -32.244 1.00 88.88 214 ILE A O 1
ATOM 1684 N N . ALA A 1 215 ? -10.442 -1.203 -33.330 1.00 86.56 215 ALA A N 1
ATOM 1685 C CA . ALA A 1 215 ? -11.080 -0.369 -32.316 1.00 86.56 215 ALA A CA 1
ATOM 1686 C C . ALA A 1 215 ? -12.597 -0.605 -32.261 1.00 86.56 215 ALA A C 1
ATOM 1688 O O . ALA A 1 215 ? -13.136 -0.754 -31.167 1.00 86.56 215 ALA A O 1
ATOM 1689 N N . ALA A 1 216 ? -13.258 -0.698 -33.419 1.00 91.19 216 ALA A N 1
ATOM 1690 C CA . ALA A 1 216 ? -14.685 -0.997 -33.499 1.00 91.19 216 ALA A CA 1
ATOM 1691 C C . ALA A 1 216 ? -15.001 -2.399 -32.949 1.00 91.19 216 ALA A C 1
ATOM 1693 O O . ALA A 1 216 ? -15.917 -2.545 -32.141 1.00 91.19 216 ALA A O 1
ATOM 1694 N N . ASP A 1 217 ? -14.206 -3.412 -33.302 1.00 90.44 217 ASP A N 1
ATOM 1695 C CA . ASP A 1 217 ? -14.378 -4.775 -32.789 1.00 90.44 217 ASP A CA 1
ATOM 1696 C C . ASP A 1 217 ? -14.232 -4.814 -31.262 1.00 90.44 217 ASP A C 1
ATOM 1698 O O . ASP A 1 217 ? -15.094 -5.359 -30.568 1.00 90.44 217 ASP A O 1
ATOM 1702 N N . LYS A 1 218 ? -13.207 -4.150 -30.712 1.00 88.06 218 LYS A N 1
ATOM 1703 C CA . LYS A 1 218 ? -13.024 -4.044 -29.256 1.00 88.06 218 LYS A CA 1
ATOM 1704 C C . LYS A 1 218 ? -14.190 -3.353 -28.563 1.00 88.06 218 LYS A C 1
ATOM 1706 O O . LYS A 1 218 ? -14.636 -3.831 -27.525 1.00 88.06 218 LYS A O 1
ATOM 1711 N N . GLU A 1 219 ? -14.708 -2.268 -29.131 1.00 89.88 219 GLU A N 1
ATOM 1712 C CA . GLU A 1 219 ? -15.864 -1.565 -28.570 1.00 89.88 219 GLU A CA 1
ATOM 1713 C C . GLU A 1 219 ? -17.104 -2.477 -28.532 1.00 89.88 219 GLU A C 1
ATOM 1715 O O . GLU A 1 219 ? -17.839 -2.498 -27.541 1.00 89.88 219 GLU A O 1
ATOM 1720 N N . THR A 1 220 ? -17.305 -3.314 -29.557 1.00 91.19 220 THR A N 1
ATOM 1721 C CA . THR A 1 220 ? -18.398 -4.301 -29.553 1.00 91.19 220 THR A CA 1
ATOM 1722 C C . THR A 1 220 ? -18.194 -5.424 -28.532 1.00 91.19 220 THR A C 1
ATOM 1724 O O . THR A 1 220 ? -19.158 -5.823 -27.870 1.00 91.19 220 THR A O 1
ATOM 1727 N N . GLU A 1 221 ? -16.963 -5.913 -28.346 1.00 88.19 221 GLU A N 1
ATOM 1728 C CA . GLU A 1 221 ? -16.638 -6.907 -27.314 1.00 88.19 221 GLU A CA 1
ATOM 1729 C C . GLU A 1 221 ? -16.852 -6.340 -25.907 1.00 88.19 221 GLU A C 1
ATOM 1731 O O . GLU A 1 221 ? -17.476 -6.992 -25.063 1.00 88.19 221 GLU A O 1
ATOM 1736 N N . GLU A 1 222 ? -16.401 -5.110 -25.659 1.00 84.75 222 GLU A N 1
ATOM 1737 C CA . GLU A 1 222 ? -16.601 -4.410 -24.391 1.00 84.75 222 GLU A CA 1
ATOM 1738 C C . GLU A 1 222 ? -18.089 -4.197 -24.101 1.00 84.75 222 GLU A C 1
ATOM 1740 O O . GLU A 1 222 ? -18.542 -4.497 -22.993 1.00 84.75 222 GLU A O 1
ATOM 1745 N N . ALA A 1 223 ? -18.882 -3.786 -25.094 1.00 85.75 223 ALA A N 1
ATOM 1746 C CA . ALA A 1 223 ? -20.331 -3.664 -24.955 1.00 85.75 223 ALA A CA 1
ATOM 1747 C C . ALA A 1 223 ? -21.001 -5.018 -24.647 1.00 85.75 223 ALA A C 1
ATOM 1749 O O . ALA A 1 223 ? -21.901 -5.096 -23.803 1.00 85.75 223 ALA A O 1
ATOM 1750 N N . GLN A 1 224 ? -20.545 -6.109 -25.272 1.00 88.56 224 GLN A N 1
ATOM 1751 C CA . GLN A 1 224 ? -21.073 -7.452 -25.021 1.00 88.56 224 GLN A CA 1
ATOM 1752 C C . GLN A 1 224 ? -20.720 -7.956 -23.614 1.00 88.56 224 GLN A C 1
ATOM 1754 O O . GLN A 1 224 ? -21.557 -8.558 -22.934 1.00 88.56 224 GLN A O 1
ATOM 1759 N N . ILE A 1 225 ? -19.487 -7.717 -23.168 1.00 81.94 225 ILE A N 1
ATOM 1760 C CA . ILE A 1 225 ? -19.023 -8.020 -21.812 1.00 81.94 225 ILE A CA 1
ATOM 1761 C C . ILE A 1 225 ? -19.845 -7.214 -20.808 1.00 81.94 225 ILE A C 1
ATOM 1763 O O . ILE A 1 225 ? -20.420 -7.791 -19.884 1.00 81.94 225 ILE A O 1
ATOM 1767 N N . HIS A 1 226 ? -19.977 -5.907 -21.021 1.00 80.50 226 HIS A N 1
ATOM 1768 C CA . HIS A 1 226 ? -20.736 -5.028 -20.142 1.00 80.50 226 HIS A CA 1
ATOM 1769 C C . HIS A 1 226 ? -22.198 -5.482 -20.017 1.00 80.50 226 HIS A C 1
ATOM 1771 O O . HIS A 1 226 ? -22.693 -5.648 -18.903 1.00 80.50 226 HIS A O 1
ATOM 1777 N N . GLY A 1 227 ? -22.849 -5.826 -21.134 1.00 84.88 227 GLY A N 1
ATOM 1778 C CA . GLY A 1 227 ? -24.202 -6.389 -21.131 1.00 84.88 227 GLY A CA 1
ATOM 1779 C C . GLY A 1 227 ? -24.326 -7.704 -20.347 1.00 84.88 227 GLY A C 1
ATOM 1780 O O . GLY A 1 227 ? -25.284 -7.885 -19.596 1.00 84.88 227 GLY A O 1
ATOM 1781 N N . LYS A 1 228 ? -23.344 -8.613 -20.455 1.00 83.88 228 LYS A N 1
ATOM 1782 C CA . LYS A 1 228 ? -23.328 -9.884 -19.701 1.00 83.88 228 LYS A CA 1
ATOM 1783 C C . LYS A 1 228 ? -23.156 -9.670 -18.194 1.00 83.88 228 LYS A C 1
ATOM 1785 O O . LYS A 1 228 ? -23.797 -10.362 -17.404 1.00 83.88 228 LYS A O 1
ATOM 1790 N N . TYR A 1 229 ? -22.302 -8.732 -17.788 1.00 82.56 229 TYR A N 1
ATOM 1791 C CA . TYR A 1 229 ? -22.029 -8.473 -16.372 1.00 82.56 229 TYR A CA 1
ATOM 1792 C C . TYR A 1 229 ? -23.083 -7.588 -15.701 1.00 82.56 229 TYR A C 1
ATOM 1794 O O . TYR A 1 229 ? -23.283 -7.721 -14.493 1.00 82.56 229 TYR A O 1
ATOM 1802 N N . GLN A 1 230 ? -23.816 -6.767 -16.458 1.00 86.19 230 GLN A N 1
ATOM 1803 C CA . GLN A 1 230 ? -24.880 -5.926 -15.912 1.00 86.19 230 GLN A CA 1
ATOM 1804 C C . GLN A 1 230 ? -25.970 -6.754 -15.217 1.00 86.19 230 GLN A C 1
ATOM 1806 O O . GLN A 1 230 ? -26.332 -6.463 -14.080 1.00 86.19 230 GLN A O 1
ATOM 1811 N N . GLY A 1 231 ? -26.408 -7.861 -15.829 1.00 83.88 231 GLY A N 1
ATOM 1812 C CA . GLY A 1 231 ? -27.395 -8.752 -15.207 1.00 83.88 231 GLY A CA 1
ATOM 1813 C C . GLY A 1 231 ? -26.905 -9.382 -13.897 1.00 83.88 231 GLY A C 1
ATOM 1814 O O . GLY A 1 231 ? -27.673 -9.533 -12.948 1.00 83.88 231 GLY A O 1
ATOM 1815 N N . VAL A 1 232 ? -25.610 -9.703 -13.799 1.00 83.75 232 VAL A N 1
ATOM 1816 C CA . VAL A 1 232 ? -25.010 -10.234 -12.562 1.00 83.75 232 VAL A CA 1
ATOM 1817 C C . VAL A 1 232 ? -24.976 -9.161 -11.472 1.00 83.75 232 VAL A C 1
ATOM 1819 O O . VAL A 1 232 ? -25.308 -9.449 -10.321 1.00 83.75 232 VAL A O 1
ATOM 1822 N N . LEU A 1 233 ? -24.622 -7.923 -11.825 1.00 80.38 233 LEU A N 1
ATOM 1823 C CA . LEU A 1 233 ? -24.622 -6.793 -10.895 1.00 80.38 233 LEU A CA 1
ATOM 1824 C C . LEU A 1 233 ? -26.031 -6.477 -10.383 1.00 80.38 233 LEU A C 1
ATOM 1826 O O . LEU A 1 233 ? -26.199 -6.256 -9.183 1.00 80.38 233 LEU A O 1
ATOM 1830 N N . ASP A 1 234 ? -27.045 -6.546 -11.245 1.00 87.38 234 ASP A N 1
ATOM 1831 C CA . ASP A 1 234 ? -28.441 -6.340 -10.856 1.00 87.38 234 ASP A CA 1
ATOM 1832 C C . ASP A 1 234 ? -28.926 -7.429 -9.885 1.00 87.38 234 ASP A C 1
ATOM 1834 O O . ASP A 1 234 ? -29.567 -7.120 -8.876 1.00 87.38 234 ASP A O 1
ATOM 1838 N N . ILE A 1 235 ? -28.557 -8.697 -10.123 1.00 87.69 235 ILE A N 1
ATOM 1839 C CA . ILE A 1 235 ? -28.860 -9.819 -9.217 1.00 87.69 235 ILE A CA 1
ATOM 1840 C C . ILE A 1 235 ? -28.171 -9.628 -7.861 1.00 87.69 235 ILE A C 1
ATOM 1842 O O . ILE A 1 235 ? -28.810 -9.798 -6.819 1.00 87.69 235 ILE A O 1
ATOM 1846 N N . ILE A 1 236 ? -26.892 -9.240 -7.847 1.00 86.00 236 ILE A N 1
ATOM 1847 C CA . ILE A 1 236 ? -26.157 -8.950 -6.606 1.00 86.00 236 ILE A CA 1
ATOM 1848 C C . ILE A 1 236 ? -26.820 -7.783 -5.861 1.00 86.00 236 ILE A C 1
ATOM 1850 O O . ILE A 1 236 ? -27.066 -7.874 -4.656 1.00 86.00 236 ILE A O 1
ATOM 1854 N N . GLY A 1 237 ? -27.178 -6.710 -6.570 1.00 87.38 237 GLY A N 1
ATOM 1855 C CA . GLY A 1 237 ? -27.861 -5.548 -6.005 1.00 87.38 237 GLY A CA 1
ATOM 1856 C C . GLY A 1 237 ? -29.247 -5.878 -5.443 1.00 87.38 237 GLY A C 1
ATOM 1857 O O . GLY A 1 237 ? -29.650 -5.334 -4.412 1.00 87.38 237 GLY A O 1
ATOM 1858 N N . LEU A 1 238 ? -29.986 -6.788 -6.079 1.00 92.12 238 LEU A N 1
ATOM 1859 C CA . LEU A 1 238 ? -31.268 -7.280 -5.575 1.00 92.12 238 LEU A CA 1
ATOM 1860 C C . LEU A 1 238 ? -31.079 -8.152 -4.324 1.00 92.12 238 LEU A C 1
ATOM 1862 O O . LEU A 1 238 ? -31.772 -7.956 -3.326 1.00 92.12 238 LEU A O 1
ATOM 1866 N N . ASN A 1 239 ? -30.104 -9.063 -4.334 1.00 88.75 239 ASN A N 1
ATOM 1867 C CA . ASN A 1 239 ? -29.840 -9.961 -3.211 1.00 88.75 239 ASN A CA 1
ATOM 1868 C C . ASN A 1 239 ? -29.353 -9.204 -1.961 1.00 88.75 239 ASN A C 1
ATOM 1870 O O . ASN A 1 239 ? -29.778 -9.498 -0.840 1.00 8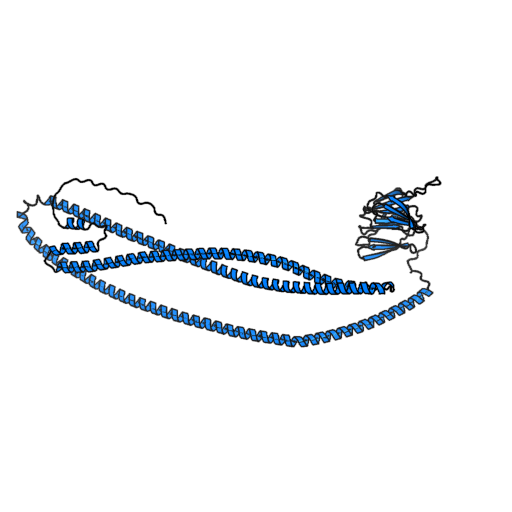8.75 239 ASN A O 1
ATOM 1874 N N . ASN A 1 240 ? -28.536 -8.164 -2.151 1.00 87.19 240 ASN A N 1
ATOM 1875 C CA . ASN A 1 240 ? -28.118 -7.269 -1.071 1.00 87.19 240 ASN A CA 1
ATOM 1876 C C . ASN A 1 240 ? -29.314 -6.524 -0.464 1.00 87.19 240 ASN A C 1
ATOM 1878 O O . ASN A 1 240 ? -29.444 -6.475 0.758 1.00 87.19 240 ASN A O 1
ATOM 1882 N N . ARG A 1 241 ? -30.237 -6.011 -1.293 1.00 90.19 241 ARG A N 1
ATOM 1883 C CA . ARG A 1 241 ? -31.471 -5.361 -0.815 1.00 90.19 241 ARG A CA 1
ATOM 1884 C C . ARG A 1 241 ? -32.363 -6.320 -0.024 1.00 90.19 241 ARG A C 1
ATOM 1886 O O . ARG A 1 241 ? -32.845 -5.953 1.044 1.00 90.19 241 ARG A O 1
ATOM 1893 N N . ILE A 1 242 ? -32.531 -7.556 -0.496 1.00 91.81 242 ILE A N 1
ATOM 1894 C CA . ILE A 1 242 ? -33.295 -8.594 0.217 1.00 91.81 242 ILE A CA 1
ATOM 1895 C C . ILE A 1 242 ? -32.641 -8.928 1.564 1.00 91.81 242 ILE A C 1
ATOM 1897 O O . ILE A 1 242 ? -33.330 -9.047 2.576 1.00 91.81 242 ILE A O 1
ATOM 1901 N N . THR A 1 243 ? -31.316 -9.064 1.593 1.00 88.25 243 THR A N 1
ATOM 1902 C CA . THR A 1 243 ? -30.568 -9.376 2.821 1.00 88.25 243 THR A CA 1
ATOM 1903 C C . THR A 1 243 ? -30.673 -8.240 3.838 1.00 88.25 243 THR A C 1
ATOM 1905 O O . THR A 1 243 ? -30.954 -8.491 5.008 1.00 88.25 243 THR A O 1
ATOM 1908 N N . LEU A 1 244 ? -30.545 -6.988 3.392 1.00 89.44 244 LEU A N 1
ATOM 1909 C CA . LEU A 1 244 ? -30.749 -5.812 4.240 1.00 89.44 244 LEU A CA 1
ATOM 1910 C C . LEU A 1 244 ? -32.168 -5.766 4.816 1.00 89.44 244 LEU A C 1
ATOM 1912 O O . LEU A 1 244 ? -32.322 -5.584 6.020 1.00 89.44 244 LEU A O 1
ATOM 1916 N N . ALA A 1 245 ? -33.197 -6.011 4.000 1.00 89.44 245 ALA A N 1
ATOM 1917 C CA . ALA A 1 245 ? -34.583 -6.043 4.469 1.00 89.44 245 ALA A CA 1
ATOM 1918 C C . ALA A 1 245 ? -34.826 -7.139 5.526 1.00 89.44 245 ALA A C 1
ATOM 1920 O O . ALA A 1 245 ? -35.501 -6.900 6.528 1.00 89.44 245 ALA A O 1
ATOM 1921 N N . LYS A 1 246 ? -34.232 -8.330 5.350 1.00 90.69 246 LYS A N 1
ATOM 1922 C CA . LYS A 1 246 ? -34.288 -9.410 6.352 1.00 90.69 246 LYS A CA 1
ATOM 1923 C C . LYS A 1 246 ? -33.611 -9.011 7.662 1.00 90.69 246 LYS A C 1
ATOM 1925 O O . LYS A 1 246 ? -34.165 -9.269 8.729 1.00 90.69 246 LYS A O 1
ATOM 1930 N N . ASN A 1 247 ? -32.448 -8.368 7.582 1.00 87.50 247 ASN A N 1
ATOM 1931 C CA . ASN A 1 247 ? -31.709 -7.922 8.760 1.00 87.50 247 ASN A CA 1
ATOM 1932 C C . ASN A 1 247 ? -32.476 -6.839 9.530 1.00 87.50 247 ASN A C 1
ATOM 1934 O O . ASN A 1 247 ? -32.568 -6.932 10.750 1.00 87.50 247 ASN A O 1
ATOM 1938 N N . ILE A 1 248 ? -33.082 -5.875 8.828 1.00 90.19 248 ILE A N 1
ATOM 1939 C CA . ILE A 1 248 ? -33.938 -4.844 9.437 1.00 90.19 248 ILE A CA 1
ATOM 1940 C C . ILE A 1 248 ? -35.124 -5.499 10.155 1.00 90.19 248 ILE A C 1
ATOM 1942 O O . ILE A 1 248 ? -35.320 -5.268 11.342 1.00 90.19 248 ILE A O 1
ATOM 1946 N N . SER A 1 249 ? -35.836 -6.420 9.495 1.00 91.88 249 SER A N 1
ATOM 1947 C CA . SER A 1 249 ? -36.956 -7.138 10.123 1.00 91.88 249 SER A CA 1
ATOM 1948 C C . SER A 1 249 ? -36.535 -7.958 11.352 1.00 91.88 249 SER A C 1
ATOM 1950 O O . SER A 1 249 ? -37.284 -8.055 12.324 1.00 91.88 249 SER A O 1
ATOM 1952 N N . SER A 1 250 ? -35.339 -8.555 11.338 1.00 90.81 250 SER A N 1
ATOM 1953 C CA . SER A 1 250 ? -34.797 -9.258 12.506 1.00 90.81 250 SER A CA 1
ATOM 1954 C C . SER A 1 250 ? -34.455 -8.299 13.647 1.00 90.81 250 SER A C 1
ATOM 1956 O O . SER A 1 250 ? -34.667 -8.639 14.810 1.00 90.81 250 SER A O 1
ATOM 1958 N N . LEU A 1 251 ? -33.926 -7.117 13.328 1.00 88.62 251 LEU A N 1
ATOM 1959 C CA . LEU A 1 251 ? -33.590 -6.090 14.307 1.00 88.62 251 LEU A CA 1
ATOM 1960 C C . LEU A 1 251 ? -34.854 -5.537 14.974 1.00 88.62 251 LEU A C 1
ATOM 1962 O O . LEU A 1 251 ? -34.906 -5.490 16.200 1.00 88.62 251 LEU A O 1
ATOM 1966 N N . ASP A 1 252 ? -35.901 -5.253 14.198 1.00 92.19 252 ASP A N 1
ATOM 1967 C CA . ASP A 1 252 ? -37.198 -4.803 14.717 1.00 92.19 252 ASP A CA 1
ATOM 1968 C C . ASP A 1 252 ? -37.812 -5.824 15.686 1.00 92.19 252 ASP A C 1
ATOM 1970 O O . ASP A 1 252 ? -38.311 -5.460 16.752 1.00 92.19 252 ASP A O 1
ATOM 1974 N N . LYS A 1 253 ? -37.711 -7.126 15.375 1.00 91.94 253 LYS A N 1
ATOM 1975 C CA . LYS A 1 253 ? -38.159 -8.198 16.282 1.00 91.94 253 LYS A CA 1
ATOM 1976 C C . LYS A 1 253 ? -37.391 -8.203 17.603 1.00 91.94 253 LYS A C 1
ATOM 1978 O O . LYS A 1 253 ? -38.005 -8.366 18.656 1.00 91.94 253 LYS A O 1
ATOM 1983 N N . MET A 1 254 ? -36.070 -8.028 17.563 1.00 86.38 254 MET A N 1
ATOM 1984 C CA . MET A 1 254 ? -35.252 -7.974 18.781 1.00 86.38 254 MET A CA 1
ATOM 1985 C C . MET A 1 254 ? -35.546 -6.722 19.612 1.00 86.38 254 MET A C 1
ATOM 1987 O O . MET A 1 254 ? -35.616 -6.807 20.837 1.00 86.38 254 MET A O 1
ATOM 1991 N N . VAL A 1 255 ? -35.748 -5.572 18.962 1.00 90.81 255 VAL A N 1
ATOM 1992 C CA . VAL A 1 255 ? -36.127 -4.322 19.638 1.00 90.81 255 VAL A CA 1
ATOM 1993 C C . VAL A 1 255 ? -37.474 -4.489 20.336 1.00 90.81 255 VAL A C 1
ATOM 1995 O O . VAL A 1 255 ? -37.577 -4.194 21.524 1.00 90.81 255 VAL A O 1
ATOM 1998 N N . TYR A 1 256 ? -38.467 -5.059 19.651 1.00 93.50 256 TYR A N 1
ATOM 1999 C CA . TYR A 1 256 ? -39.777 -5.333 20.237 1.00 93.50 256 TYR A CA 1
ATOM 2000 C C . TYR A 1 256 ? -39.689 -6.254 21.467 1.00 93.50 256 TYR A C 1
ATOM 2002 O O . TYR A 1 256 ? -40.236 -5.929 22.519 1.00 93.50 256 TYR A O 1
ATOM 2010 N N . GLN A 1 257 ? -38.939 -7.361 21.384 1.00 89.88 257 GLN A N 1
ATOM 2011 C CA . GLN A 1 257 ? -38.733 -8.272 22.522 1.00 89.88 257 GLN A CA 1
ATOM 2012 C C . GLN A 1 257 ? -38.033 -7.585 23.705 1.00 89.88 257 GLN A C 1
ATOM 2014 O O . GLN A 1 257 ? -38.390 -7.798 24.867 1.00 89.88 257 GLN A O 1
ATOM 2019 N N . LYS A 1 258 ? -37.044 -6.730 23.427 1.00 92.12 258 LYS A N 1
ATOM 2020 C CA . LYS A 1 258 ? -36.357 -5.943 24.457 1.00 92.12 258 LYS A CA 1
ATOM 2021 C C . LYS A 1 258 ? -37.318 -4.974 25.150 1.00 92.12 258 LYS A C 1
ATOM 2023 O O . LYS A 1 258 ? -37.301 -4.868 26.372 1.00 92.12 258 LYS A O 1
ATOM 2028 N N . GLU A 1 259 ? -38.160 -4.277 24.396 1.00 92.38 259 GLU A N 1
ATOM 2029 C CA . GLU A 1 259 ? -39.158 -3.374 24.975 1.00 92.38 259 GLU A CA 1
ATOM 2030 C C . GLU A 1 259 ? -40.218 -4.120 25.790 1.00 92.38 259 GLU A C 1
ATOM 2032 O O . GLU A 1 259 ? -40.608 -3.659 26.861 1.00 92.38 259 GLU A O 1
ATOM 2037 N N . GLU A 1 260 ? -40.667 -5.283 25.320 1.00 93.38 260 GLU A N 1
ATOM 2038 C CA . GLU A 1 260 ? -41.640 -6.117 26.027 1.00 93.38 260 GLU A CA 1
ATOM 2039 C C . GLU A 1 260 ? -41.084 -6.628 27.363 1.00 93.38 260 GLU A C 1
ATOM 2041 O O . GLU A 1 260 ? -41.724 -6.484 28.406 1.00 93.38 260 GLU A O 1
ATOM 2046 N N . THR A 1 261 ? -39.852 -7.142 27.359 1.00 88.81 261 THR A N 1
ATOM 2047 C CA . THR A 1 261 ? -39.163 -7.558 28.591 1.00 88.81 261 THR A CA 1
ATOM 2048 C C . THR A 1 261 ? -38.942 -6.388 29.549 1.00 88.81 261 THR A C 1
ATOM 2050 O O . THR A 1 261 ? -39.200 -6.536 30.742 1.00 88.81 261 THR A O 1
ATOM 2053 N N . ALA A 1 262 ? -38.555 -5.209 29.052 1.00 89.44 262 ALA A N 1
ATOM 2054 C CA . ALA A 1 262 ? -38.417 -4.006 29.873 1.00 89.44 262 ALA A CA 1
ATOM 2055 C C . ALA A 1 262 ? -39.745 -3.587 30.531 1.00 89.44 262 ALA A C 1
ATOM 2057 O O . ALA A 1 262 ? -39.768 -3.309 31.731 1.00 89.44 262 ALA A O 1
ATOM 2058 N N . ARG A 1 263 ? -40.863 -3.607 29.789 1.00 92.38 263 ARG A N 1
ATOM 2059 C CA . ARG A 1 263 ? -42.198 -3.316 30.347 1.00 92.38 263 ARG A CA 1
ATOM 2060 C C . ARG A 1 263 ? -42.603 -4.323 31.421 1.00 92.38 263 ARG A C 1
ATOM 2062 O O . ARG A 1 263 ? -43.147 -3.921 32.447 1.00 92.38 263 ARG A O 1
ATOM 2069 N N . ASN A 1 264 ? -42.318 -5.607 31.209 1.00 92.06 264 ASN A N 1
ATOM 2070 C CA . ASN A 1 264 ? -42.613 -6.650 32.193 1.00 92.06 264 ASN A CA 1
ATOM 2071 C C . ASN A 1 264 ? -41.807 -6.445 33.485 1.00 92.06 264 ASN A C 1
ATOM 2073 O O . ASN A 1 264 ? -42.381 -6.495 34.572 1.00 92.06 264 ASN A O 1
ATOM 2077 N N . PHE A 1 265 ? -40.515 -6.122 33.373 1.00 89.62 265 PHE A N 1
ATOM 2078 C CA . PHE A 1 265 ? -39.680 -5.794 34.532 1.00 89.62 265 PHE A CA 1
ATOM 2079 C C . PHE A 1 265 ? -40.166 -4.547 35.278 1.00 89.62 265 PHE A C 1
ATOM 2081 O O . PHE A 1 265 ? -40.194 -4.535 36.509 1.00 89.62 265 PHE A O 1
ATOM 2088 N N . GLU A 1 266 ? -40.582 -3.495 34.568 1.00 92.38 266 GLU A N 1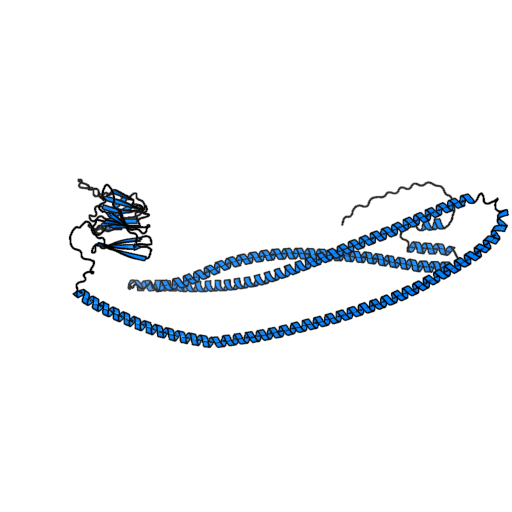
ATOM 2089 C CA . GLU A 1 266 ? -41.160 -2.312 35.213 1.00 92.38 266 GLU A CA 1
ATOM 2090 C C . GLU A 1 266 ? -42.449 -2.630 35.975 1.00 92.38 266 GLU A C 1
ATOM 2092 O O . GLU A 1 266 ? -42.661 -2.101 37.070 1.00 92.38 266 GLU A O 1
ATOM 2097 N N . LEU A 1 267 ? -43.308 -3.485 35.414 1.00 93.56 267 LEU A N 1
ATOM 2098 C CA . LEU A 1 267 ? -44.547 -3.903 36.064 1.00 93.56 267 LEU A CA 1
ATOM 2099 C C . LEU A 1 267 ? -44.257 -4.684 37.352 1.00 93.56 267 LEU A C 1
ATOM 2101 O O . LEU A 1 267 ? -44.858 -4.398 38.388 1.00 93.56 267 LEU A O 1
ATOM 2105 N N . GLU A 1 268 ? -43.300 -5.611 37.309 1.00 91.81 268 GLU A N 1
ATOM 2106 C CA . GLU A 1 268 ? -42.871 -6.378 38.481 1.00 91.81 268 GLU A CA 1
ATOM 2107 C C . GLU A 1 268 ? -42.287 -5.464 39.571 1.00 91.81 268 GLU A C 1
ATOM 2109 O O . GLU A 1 268 ? -42.649 -5.574 40.745 1.00 91.81 268 GLU A O 1
ATOM 2114 N N . LEU A 1 269 ? -41.456 -4.487 39.192 1.00 89.12 269 LEU A N 1
ATOM 2115 C CA . LEU A 1 269 ? -40.915 -3.495 40.126 1.00 89.12 269 LEU A CA 1
ATOM 2116 C C . LEU A 1 269 ? -42.011 -2.639 40.773 1.00 89.12 269 LEU A C 1
ATOM 2118 O O . LEU A 1 269 ? -41.916 -2.336 41.965 1.00 89.12 269 LEU A O 1
ATOM 2122 N N . ARG A 1 270 ? -43.054 -2.247 40.028 1.00 89.38 270 ARG A N 1
ATOM 2123 C CA . ARG A 1 270 ? -44.201 -1.515 40.597 1.00 89.38 270 ARG A CA 1
ATOM 2124 C C . ARG A 1 270 ? -44.963 -2.370 41.603 1.00 89.38 270 ARG A C 1
ATOM 2126 O O . ARG A 1 270 ? -45.207 -1.899 42.709 1.00 89.38 270 ARG A O 1
ATOM 2133 N N . GLN A 1 271 ? -45.246 -3.630 41.274 1.00 91.69 271 GLN A N 1
ATOM 2134 C CA . GLN A 1 271 ? -45.913 -4.558 42.194 1.00 91.69 271 GLN A CA 1
ATOM 2135 C C . GLN A 1 271 ? -45.100 -4.780 43.473 1.00 91.69 271 GLN A C 1
ATOM 2137 O O . GLN A 1 271 ? -45.650 -4.784 44.574 1.00 91.69 271 GLN A O 1
ATOM 2142 N N . GLN A 1 272 ? -43.775 -4.917 43.362 1.00 89.38 272 GLN A N 1
ATOM 2143 C CA . GLN A 1 272 ? -42.914 -5.023 44.539 1.00 89.38 272 GLN A CA 1
ATOM 2144 C C . GLN A 1 272 ? -42.958 -3.753 45.395 1.00 89.38 272 GLN A C 1
ATOM 2146 O O . GLN A 1 272 ? -43.067 -3.859 46.616 1.00 89.38 272 GLN A O 1
ATOM 2151 N N . ARG A 1 273 ? -42.923 -2.560 44.784 1.00 89.50 273 ARG A N 1
ATOM 2152 C CA . ARG A 1 273 ? -43.046 -1.287 45.516 1.00 89.50 273 ARG A CA 1
ATOM 2153 C C . ARG A 1 273 ? -44.372 -1.180 46.261 1.00 89.50 273 ARG A C 1
ATOM 2155 O O . ARG A 1 273 ? -44.353 -0.878 47.449 1.00 89.50 273 ARG A O 1
ATOM 2162 N N . GLU A 1 274 ? -45.487 -1.495 45.610 1.00 91.88 274 GLU A N 1
ATOM 2163 C CA . GLU A 1 274 ? -46.809 -1.498 46.250 1.00 91.88 274 GLU A CA 1
ATOM 2164 C C . GLU A 1 274 ? -46.868 -2.490 47.420 1.00 91.88 274 GLU A C 1
ATOM 2166 O O . GLU A 1 274 ? -47.356 -2.158 48.501 1.00 91.88 274 GLU A O 1
ATOM 2171 N N . ASN A 1 275 ? -46.293 -3.685 47.254 1.00 91.56 275 ASN A N 1
ATOM 2172 C CA . ASN A 1 275 ? -46.197 -4.668 48.332 1.00 91.56 275 ASN A CA 1
ATOM 2173 C C . ASN A 1 275 ? -45.378 -4.150 49.526 1.00 91.56 275 ASN A C 1
ATOM 2175 O O . ASN A 1 275 ? -45.777 -4.350 50.676 1.00 91.56 275 ASN A O 1
ATOM 2179 N N . PHE A 1 276 ? -44.253 -3.472 49.282 1.00 89.38 276 PHE A N 1
ATOM 2180 C CA . PHE A 1 276 ? -43.451 -2.871 50.350 1.00 89.38 276 PHE A CA 1
ATOM 2181 C C . PHE A 1 276 ? -44.170 -1.708 51.037 1.00 89.38 276 PHE A C 1
ATOM 2183 O O . PHE A 1 276 ? -44.152 -1.631 52.265 1.00 89.38 276 PHE A O 1
ATOM 2190 N N . GLU A 1 277 ? -44.842 -0.838 50.285 1.00 90.25 277 GLU A N 1
ATOM 2191 C CA . GLU A 1 277 ? -45.626 0.261 50.854 1.00 90.25 277 GLU A CA 1
ATOM 2192 C C . GLU A 1 277 ? -46.779 -0.244 51.724 1.00 90.25 277 GLU A C 1
ATOM 2194 O O . GLU A 1 277 ? -47.004 0.279 52.816 1.00 90.25 277 GLU A O 1
ATOM 2199 N N . ASN A 1 278 ? -47.476 -1.296 51.291 1.00 90.62 278 ASN A N 1
ATOM 2200 C CA . ASN A 1 278 ? -48.545 -1.908 52.076 1.00 90.62 278 ASN A CA 1
ATOM 2201 C C . ASN A 1 278 ? -48.012 -2.543 53.368 1.00 90.62 278 ASN A C 1
ATOM 2203 O O . ASN A 1 278 ? -48.612 -2.367 54.428 1.00 90.62 278 ASN A O 1
ATOM 2207 N N . ARG A 1 279 ? -46.852 -3.215 53.318 1.00 89.00 279 ARG A N 1
ATOM 2208 C CA . ARG A 1 279 ? -46.187 -3.728 54.530 1.00 89.00 279 ARG A CA 1
ATOM 2209 C C . ARG A 1 279 ? -45.790 -2.604 55.483 1.00 89.00 279 ARG A C 1
ATOM 2211 O O . ARG A 1 279 ? -46.043 -2.716 56.677 1.00 89.00 279 ARG A O 1
ATOM 2218 N N . LEU A 1 280 ? -45.240 -1.507 54.963 1.00 86.44 280 LEU A N 1
ATOM 2219 C CA . LEU A 1 280 ? -44.885 -0.334 55.765 1.00 86.44 280 LEU A CA 1
ATOM 2220 C C . LEU A 1 280 ? -46.110 0.319 56.417 1.00 86.44 280 LEU A C 1
ATOM 2222 O O . LEU A 1 280 ? -46.017 0.781 57.552 1.00 86.44 280 LEU A O 1
ATOM 2226 N N . LYS A 1 281 ? -47.258 0.360 55.731 1.00 89.00 281 LYS A N 1
ATOM 2227 C CA . LYS A 1 281 ? -48.516 0.852 56.315 1.00 89.00 281 LYS A CA 1
ATOM 2228 C C . LYS A 1 281 ? -48.970 -0.021 57.484 1.00 89.00 281 LYS A C 1
ATOM 2230 O O . LYS A 1 281 ? -49.244 0.521 58.549 1.00 89.00 281 LYS A O 1
ATOM 2235 N N . LEU A 1 282 ? -48.967 -1.344 57.316 1.00 89.94 282 LEU A N 1
ATOM 2236 C CA . LEU A 1 282 ? -49.321 -2.283 58.388 1.00 89.94 282 LEU A CA 1
ATOM 2237 C C . LEU A 1 282 ? -48.389 -2.149 59.602 1.00 89.94 282 LEU A C 1
ATOM 2239 O O . LEU A 1 282 ? -48.859 -2.075 60.734 1.00 89.94 282 LEU A O 1
ATOM 2243 N N . GLU A 1 283 ? -47.076 -2.042 59.379 1.00 86.69 283 GLU A N 1
ATOM 2244 C CA . GLU A 1 283 ? -46.114 -1.837 60.470 1.00 86.69 283 GLU A CA 1
ATOM 2245 C C . GLU A 1 283 ? -46.340 -0.507 61.206 1.00 86.69 283 GLU A C 1
ATOM 2247 O O . GLU A 1 283 ? -46.222 -0.453 62.431 1.00 86.69 283 GLU A O 1
ATOM 2252 N N . ARG A 1 284 ? -46.708 0.567 60.492 1.00 88.19 284 ARG A N 1
ATOM 2253 C CA . ARG A 1 284 ? -47.072 1.850 61.120 1.00 88.19 284 ARG A CA 1
ATOM 2254 C C . ARG A 1 284 ? -48.332 1.734 61.972 1.00 88.19 284 ARG A C 1
ATOM 2256 O O . ARG A 1 284 ? -48.334 2.223 63.098 1.00 88.19 284 ARG A O 1
ATOM 2263 N N . GLU A 1 285 ? -49.366 1.062 61.475 1.00 91.50 285 GLU A N 1
ATOM 2264 C CA . GLU A 1 285 ? -50.596 0.829 62.239 1.00 91.50 285 GLU A CA 1
ATOM 2265 C C . GLU A 1 285 ? -50.327 0.035 63.523 1.00 91.50 285 GLU A C 1
ATOM 2267 O O . GLU A 1 285 ? -50.868 0.356 64.583 1.00 91.50 285 GLU A O 1
ATOM 2272 N N . ASP A 1 286 ? -49.461 -0.977 63.463 1.00 89.31 286 ASP A N 1
ATOM 2273 C CA . ASP A 1 286 ? -49.082 -1.756 64.642 1.00 89.31 286 ASP A CA 1
ATOM 2274 C C . ASP A 1 286 ? -48.249 -0.939 65.640 1.00 89.31 286 ASP A C 1
ATOM 2276 O O . ASP A 1 286 ? -48.459 -1.052 66.853 1.00 89.31 286 ASP A O 1
ATOM 2280 N N . LEU A 1 287 ? -47.367 -0.056 65.162 1.00 86.88 287 LEU A N 1
ATOM 2281 C CA . LEU A 1 287 ? -46.653 0.894 66.020 1.00 86.88 287 LEU A CA 1
ATOM 2282 C C . LEU A 1 287 ? -47.605 1.880 66.709 1.00 86.88 287 LEU A C 1
ATOM 2284 O O . LEU A 1 287 ? -47.420 2.172 67.892 1.00 86.88 287 LEU A O 1
ATOM 2288 N N . ASP A 1 288 ? -48.646 2.353 66.024 1.00 87.75 288 ASP A N 1
ATOM 2289 C CA . ASP A 1 288 ? -49.651 3.244 66.612 1.00 87.75 288 ASP A CA 1
ATOM 2290 C C . ASP A 1 288 ? -50.529 2.523 67.650 1.00 87.75 288 ASP A C 1
ATOM 2292 O O . ASP A 1 288 ? -50.789 3.062 68.734 1.00 87.75 288 ASP A O 1
ATOM 2296 N N . LYS A 1 289 ? -50.911 1.262 67.399 1.00 89.00 289 LYS A N 1
ATOM 2297 C CA . LYS A 1 289 ? -51.549 0.399 68.417 1.00 89.00 289 LYS A CA 1
ATOM 2298 C C . LYS A 1 289 ? -50.645 0.215 69.635 1.00 89.00 289 LYS A C 1
ATOM 2300 O O . LYS A 1 289 ? -51.101 0.271 70.777 1.00 89.00 289 LYS A O 1
ATOM 2305 N N . TRP A 1 290 ? -49.348 0.025 69.415 1.00 88.44 290 TRP A N 1
ATOM 2306 C CA . TRP A 1 290 ? -48.398 -0.128 70.510 1.00 88.44 290 TRP A CA 1
ATOM 2307 C C . TRP A 1 290 ? -48.234 1.171 71.306 1.00 88.44 290 TRP A C 1
ATOM 2309 O O . TRP A 1 290 ? -48.260 1.154 72.537 1.00 88.44 290 TRP A O 1
ATOM 2319 N N . ARG A 1 291 ? -48.162 2.318 70.622 1.00 85.31 291 ARG A N 1
ATOM 2320 C CA . ARG A 1 291 ? -48.082 3.650 71.239 1.00 85.31 291 ARG A CA 1
ATOM 2321 C C . ARG A 1 291 ? -49.327 3.973 72.068 1.00 85.31 291 ARG A C 1
ATOM 2323 O O . ARG A 1 291 ? -49.200 4.478 73.184 1.00 85.31 291 ARG A O 1
ATOM 2330 N N . THR A 1 292 ? -50.518 3.651 71.569 1.00 85.69 292 THR A N 1
ATOM 2331 C CA . THR A 1 292 ? -51.777 3.828 72.317 1.00 85.69 292 THR A CA 1
ATOM 2332 C C . THR A 1 292 ? -51.852 2.898 73.528 1.00 85.69 292 THR A C 1
ATOM 2334 O O . THR A 1 292 ? -52.169 3.352 74.629 1.00 85.69 292 THR A O 1
ATOM 2337 N N . SER A 1 293 ? -51.455 1.629 73.383 1.00 84.69 293 SER A N 1
ATOM 2338 C CA . SER A 1 293 ? -51.332 0.699 74.513 1.00 84.69 293 SER A CA 1
ATOM 2339 C C . SER A 1 293 ? -50.343 1.205 75.569 1.00 84.69 293 SER A C 1
ATOM 2341 O O . SER A 1 293 ? -50.631 1.144 76.764 1.00 84.69 293 SER A O 1
ATOM 2343 N N . TRP A 1 294 ? -49.194 1.738 75.151 1.00 85.00 294 TRP A N 1
ATOM 2344 C CA . TRP A 1 294 ? -48.204 2.318 76.058 1.00 85.00 294 TRP A CA 1
ATOM 2345 C C . TRP A 1 294 ? -48.751 3.540 76.799 1.00 85.00 294 TRP A C 1
ATOM 2347 O O . TRP A 1 294 ? -48.566 3.659 78.008 1.00 85.00 294 TRP A O 1
ATOM 2357 N N . SER A 1 295 ? -49.491 4.414 76.111 1.00 80.69 295 SER A N 1
ATOM 2358 C CA . SER A 1 295 ? -50.159 5.557 76.742 1.00 80.69 295 SER A CA 1
ATOM 2359 C C . SER A 1 295 ? -51.176 5.122 77.801 1.00 80.69 295 SER A C 1
ATOM 2361 O O . SER A 1 295 ? -51.268 5.748 78.854 1.00 80.69 295 SER A O 1
ATOM 2363 N N . ASN A 1 296 ? -51.911 4.032 77.564 1.00 84.44 296 ASN A N 1
ATOM 2364 C CA . ASN A 1 296 ? -52.851 3.481 78.543 1.00 84.44 296 ASN A CA 1
ATOM 2365 C C . ASN A 1 296 ? -52.133 2.926 79.779 1.00 84.44 296 ASN A C 1
ATOM 2367 O O . ASN A 1 296 ? -52.567 3.173 80.904 1.00 84.44 296 ASN A O 1
ATOM 2371 N N . VAL A 1 297 ? -51.014 2.222 79.582 1.00 82.69 297 VAL A N 1
ATOM 2372 C CA . VAL A 1 297 ? -50.163 1.738 80.680 1.00 82.69 297 VAL A CA 1
ATOM 2373 C C . VAL A 1 297 ? -49.601 2.913 81.479 1.00 82.69 297 VAL A C 1
ATOM 2375 O O . VAL A 1 297 ? -49.688 2.913 82.705 1.00 82.69 297 VAL A O 1
ATOM 2378 N N . LYS A 1 298 ? -49.092 3.944 80.796 1.00 84.31 298 LYS A N 1
ATOM 2379 C CA . LYS A 1 298 ? -48.578 5.165 81.425 1.00 84.31 298 LYS A CA 1
ATOM 2380 C C . LYS A 1 298 ? -49.653 5.862 82.267 1.00 84.31 298 LYS A C 1
ATOM 2382 O O . LYS A 1 298 ? -49.414 6.121 83.441 1.00 84.31 298 LYS A O 1
ATOM 2387 N N . ASN A 1 299 ? -50.854 6.056 81.719 1.00 82.62 299 ASN A N 1
ATOM 2388 C CA . ASN A 1 299 ? -51.989 6.618 82.458 1.00 82.62 299 ASN A CA 1
ATOM 2389 C C . ASN A 1 299 ? -52.391 5.751 83.664 1.00 82.62 299 ASN A C 1
ATOM 2391 O O . ASN A 1 299 ? -52.799 6.276 84.698 1.00 82.62 299 ASN A O 1
ATOM 2395 N N . GLY A 1 300 ? -52.286 4.423 83.551 1.00 83.12 300 GLY A N 1
ATOM 2396 C CA . GLY A 1 300 ? -52.508 3.504 84.669 1.00 83.12 300 GLY A CA 1
ATOM 2397 C C . GLY A 1 300 ? -51.500 3.709 85.803 1.00 83.12 300 GLY A C 1
ATOM 2398 O O . GLY A 1 300 ? -51.894 3.785 86.966 1.00 83.12 300 GLY A O 1
ATOM 2399 N N . PHE A 1 301 ? -50.217 3.864 85.466 1.00 79.94 301 PHE A N 1
ATOM 2400 C CA . PHE A 1 301 ? -49.169 4.170 86.442 1.00 79.94 301 PHE A CA 1
ATOM 2401 C C . PHE A 1 301 ? -49.342 5.550 87.079 1.00 79.94 301 PHE A C 1
ATOM 2403 O O . PHE A 1 301 ? -49.188 5.668 88.290 1.00 79.94 301 PHE A O 1
ATOM 2410 N N . GLU A 1 302 ? -49.706 6.574 86.307 1.00 83.25 302 GLU A N 1
ATOM 2411 C CA . GLU A 1 302 ? -49.957 7.921 86.837 1.00 83.25 302 GLU A CA 1
ATOM 2412 C C . GLU A 1 302 ? -51.120 7.920 87.844 1.00 83.25 302 GLU A C 1
ATOM 2414 O O . GLU A 1 302 ? -50.968 8.419 88.958 1.00 83.25 302 GLU A O 1
ATOM 2419 N N . LYS A 1 303 ? -52.231 7.232 87.536 1.00 83.00 303 LYS A N 1
ATOM 2420 C CA . LYS A 1 303 ? -53.345 7.047 88.487 1.00 83.00 303 LYS A CA 1
ATOM 2421 C C . LYS A 1 303 ? -52.923 6.309 89.759 1.00 83.00 303 LYS A C 1
ATOM 2423 O O . LYS A 1 303 ? -53.367 6.665 90.851 1.00 83.00 303 LYS A O 1
ATOM 2428 N N . LEU A 1 304 ? -52.071 5.289 89.631 1.00 78.25 304 LEU A N 1
ATOM 2429 C CA . LEU A 1 304 ? -51.551 4.550 90.781 1.00 78.25 304 LEU A CA 1
ATOM 2430 C C . LEU A 1 304 ? -50.680 5.456 91.663 1.00 78.25 304 LEU A C 1
ATOM 2432 O O . LEU A 1 304 ? -50.869 5.493 92.877 1.00 78.25 304 LEU A O 1
ATOM 2436 N N . ILE A 1 305 ? -49.789 6.242 91.055 1.00 80.19 305 ILE A N 1
ATOM 2437 C CA . ILE A 1 305 ? -48.953 7.227 91.752 1.00 80.19 305 ILE A CA 1
ATOM 2438 C C . ILE A 1 305 ? -49.822 8.232 92.516 1.00 80.19 305 ILE A C 1
ATOM 2440 O O . ILE A 1 305 ? -49.549 8.505 93.685 1.00 80.19 305 ILE A O 1
ATOM 2444 N N . ASP A 1 306 ? -50.892 8.738 91.907 1.00 79.44 306 ASP A N 1
ATOM 2445 C CA . ASP A 1 306 ? -51.787 9.693 92.566 1.00 79.44 306 ASP A CA 1
ATOM 2446 C C . ASP A 1 306 ? -52.572 9.059 93.723 1.00 79.44 306 ASP A C 1
ATOM 2448 O O . ASP A 1 306 ? -52.703 9.665 94.788 1.00 79.44 306 ASP A O 1
ATOM 2452 N N . SER A 1 307 ? -53.010 7.804 93.585 1.00 76.69 307 SER A N 1
ATOM 2453 C CA . SER A 1 307 ? -53.641 7.072 94.691 1.00 76.69 307 SER A CA 1
ATOM 2454 C C . SER A 1 307 ? -52.678 6.800 95.858 1.00 76.69 307 SER A C 1
ATOM 2456 O O . SER A 1 307 ? -53.066 6.936 97.021 1.00 76.69 307 SER A O 1
ATOM 2458 N N . VAL A 1 308 ? -51.400 6.520 95.575 1.00 70.94 308 VAL A N 1
ATOM 2459 C CA . VAL A 1 308 ? -50.349 6.371 96.597 1.00 70.94 308 VAL A CA 1
ATOM 2460 C C . VAL A 1 308 ? -50.047 7.708 97.278 1.00 70.94 308 VAL A C 1
ATOM 2462 O O . VAL A 1 308 ? -49.911 7.747 98.500 1.00 70.94 308 VAL A O 1
ATOM 2465 N N . LYS A 1 309 ? -50.014 8.823 96.534 1.00 73.88 309 LYS A N 1
ATOM 2466 C CA . LYS A 1 309 ? -49.866 10.170 97.115 1.00 73.88 309 LYS A CA 1
ATOM 2467 C C . LYS A 1 309 ? -51.015 10.509 98.067 1.00 73.88 309 LYS A C 1
ATOM 2469 O O . LYS A 1 309 ? -50.764 11.018 99.158 1.00 73.88 309 LYS A O 1
ATOM 2474 N N . MET A 1 310 ? -52.256 10.184 97.700 1.00 70.44 310 MET A N 1
ATOM 2475 C CA . MET A 1 310 ? -53.433 10.411 98.552 1.00 70.44 310 MET A CA 1
ATOM 2476 C C . MET A 1 310 ? -53.419 9.539 99.817 1.00 70.44 310 MET A C 1
ATOM 2478 O O . MET A 1 310 ? -53.721 10.025 100.911 1.00 70.44 310 MET A O 1
ATOM 2482 N N . ALA A 1 311 ? -53.000 8.275 99.703 1.00 65.12 311 ALA A N 1
ATOM 2483 C CA . ALA A 1 311 ? -52.800 7.398 100.858 1.00 65.12 311 ALA A CA 1
ATOM 2484 C C . ALA A 1 311 ? -51.682 7.920 101.782 1.00 65.12 311 ALA A C 1
ATOM 2486 O O . ALA A 1 311 ? -51.855 7.961 103.002 1.00 65.12 311 ALA A O 1
ATOM 2487 N N . GLY A 1 312 ? -50.578 8.408 101.208 1.00 67.38 312 GLY A N 1
ATOM 2488 C CA . GLY A 1 312 ? -49.483 9.049 101.940 1.00 67.38 312 GLY A CA 1
ATOM 2489 C C . GLY A 1 312 ? -49.921 10.305 102.699 1.00 67.38 312 GLY A C 1
ATOM 2490 O O . GLY A 1 312 ? -49.556 10.478 103.859 1.00 67.38 312 GLY A O 1
ATOM 2491 N N . GLN A 1 313 ? -50.780 11.142 102.110 1.00 66.19 313 GLN A N 1
ATOM 2492 C CA . GLN A 1 313 ? -51.335 12.326 102.781 1.00 66.19 313 GLN A CA 1
ATOM 2493 C C . GLN A 1 313 ? -52.275 11.971 103.948 1.00 66.19 313 GLN A C 1
ATOM 2495 O O . GLN A 1 313 ? -52.274 12.664 104.968 1.00 66.19 313 GLN A O 1
ATOM 2500 N N . CYS A 1 314 ? -53.030 10.871 103.848 1.00 58.59 314 CYS A N 1
ATOM 2501 C CA . CYS A 1 314 ? -53.850 10.367 104.956 1.00 58.59 314 CYS A CA 1
ATOM 2502 C C . CYS A 1 314 ? -53.001 9.816 106.112 1.00 58.59 314 CYS A C 1
ATOM 2504 O O . CYS A 1 314 ? -53.351 10.009 107.275 1.00 58.59 314 CYS A O 1
ATOM 2506 N N . VAL A 1 315 ? -51.874 9.165 105.808 1.00 56.41 315 VAL A N 1
ATOM 2507 C CA . VAL A 1 315 ? -50.928 8.659 106.816 1.00 56.41 315 VAL A CA 1
ATOM 2508 C C . VAL A 1 315 ? -50.156 9.809 107.472 1.00 56.41 315 VAL A C 1
ATOM 2510 O O . VAL A 1 315 ? -50.024 9.822 108.693 1.00 56.41 315 VAL A O 1
ATOM 2513 N N . SER A 1 316 ? -49.756 10.829 106.703 1.00 55.50 316 SER A N 1
ATOM 2514 C CA . SER A 1 316 ? -49.076 12.033 107.208 1.00 55.50 316 SER A CA 1
ATOM 2515 C C . SER A 1 316 ? -49.934 12.801 108.220 1.00 55.50 316 SER A C 1
ATOM 2517 O O . SER A 1 316 ? -49.463 13.113 109.311 1.00 55.50 316 SER A O 1
ATOM 2519 N N . LYS A 1 317 ? -51.226 13.015 107.928 1.00 57.56 317 LYS A N 1
ATOM 2520 C CA . LYS A 1 317 ? -52.155 13.674 108.868 1.00 57.56 317 LYS A CA 1
ATOM 2521 C C . LYS A 1 317 ? -52.451 12.840 110.119 1.00 57.56 317 LYS A C 1
ATOM 2523 O O . LYS A 1 317 ? -52.780 13.393 111.164 1.00 57.56 317 LYS A O 1
ATOM 2528 N N . ARG A 1 318 ? -52.330 11.509 110.038 1.00 51.41 318 ARG A N 1
ATOM 2529 C CA . ARG A 1 318 ? -52.512 10.599 111.185 1.00 51.41 318 ARG A CA 1
ATOM 2530 C C . ARG A 1 318 ? 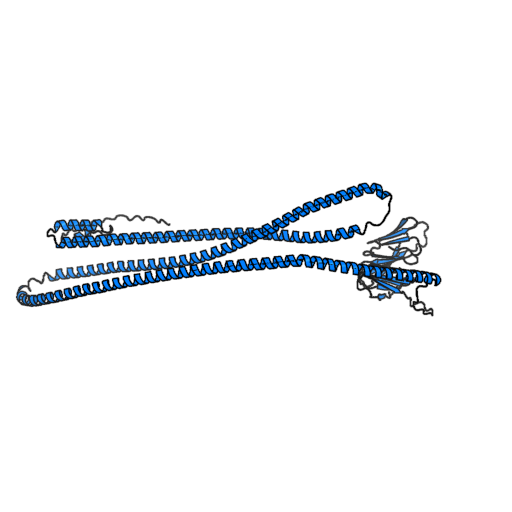-51.264 10.532 112.074 1.00 51.41 318 ARG A C 1
ATOM 2532 O O . ARG A 1 318 ? -51.394 10.340 113.279 1.00 51.41 318 ARG A O 1
ATOM 2539 N N . LEU A 1 319 ? -50.080 10.741 111.494 1.00 51.44 319 LEU A N 1
ATOM 2540 C CA . LEU A 1 319 ? -48.794 10.830 112.194 1.00 51.44 319 LEU A CA 1
ATOM 2541 C C . LEU A 1 319 ? -48.587 12.178 112.895 1.00 51.44 319 LEU A C 1
ATOM 2543 O O . LEU A 1 319 ? -48.051 12.183 113.997 1.00 51.44 319 LEU A O 1
ATOM 2547 N N . GLU A 1 320 ? -49.080 13.290 112.341 1.00 52.44 320 GLU A N 1
ATOM 2548 C CA . GLU A 1 320 ? -49.069 14.608 113.010 1.00 52.44 320 GLU A CA 1
ATOM 2549 C C . GLU A 1 320 ? -49.933 14.646 114.287 1.00 52.44 320 GLU A C 1
ATOM 2551 O O . GLU A 1 320 ? -49.636 15.395 115.215 1.00 52.44 320 GLU A O 1
ATOM 2556 N N . TYR A 1 321 ? -50.958 13.790 114.382 1.00 51.31 321 TYR A N 1
ATOM 2557 C CA . TYR A 1 321 ? -51.803 13.667 115.578 1.00 51.31 321 TYR A CA 1
ATOM 2558 C C . TYR A 1 321 ? -51.187 12.764 116.667 1.00 51.31 321 TYR A C 1
ATOM 2560 O O . TYR A 1 321 ? -51.500 12.915 117.845 1.00 51.31 321 TYR A O 1
ATOM 2568 N N . PHE A 1 322 ? -50.293 11.839 116.292 1.00 50.66 322 PHE A N 1
ATOM 2569 C CA . PHE A 1 322 ? -49.587 10.948 117.226 1.00 50.66 322 PHE A CA 1
ATOM 2570 C C . PHE A 1 322 ? -48.235 11.523 117.687 1.00 50.66 322 PHE A C 1
ATOM 2572 O O . PHE A 1 322 ? -47.831 11.313 118.830 1.00 50.66 322 PHE A O 1
ATOM 2579 N N . SER A 1 323 ? -47.549 12.303 116.844 1.00 49.97 323 SER A N 1
ATOM 2580 C CA . SER A 1 323 ? -46.232 12.878 117.154 1.00 49.97 323 SER A CA 1
ATOM 2581 C C . SER A 1 323 ? -46.275 14.006 118.192 1.00 49.97 323 SER A C 1
ATOM 2583 O O . SER A 1 323 ? -45.296 14.198 118.908 1.00 49.97 323 SER A O 1
ATOM 2585 N N . ALA A 1 324 ? -47.405 14.702 118.351 1.00 51.78 324 ALA A N 1
ATOM 2586 C CA . ALA A 1 324 ? -47.563 15.763 119.349 1.00 51.78 324 ALA A CA 1
ATOM 2587 C C . ALA A 1 324 ? -47.721 15.245 120.796 1.00 51.78 324 ALA A C 1
ATOM 2589 O O . ALA A 1 324 ? -47.460 15.990 121.737 1.00 51.78 324 ALA A O 1
ATOM 2590 N N . MET A 1 325 ? -48.117 13.979 120.994 1.00 50.22 325 MET A N 1
ATOM 2591 C CA . MET A 1 325 ? -48.447 13.432 122.322 1.00 50.22 325 MET A CA 1
ATOM 2592 C C . MET A 1 325 ? -47.320 12.588 122.947 1.00 50.22 325 MET A C 1
ATOM 2594 O O . MET A 1 325 ? -47.291 12.401 124.160 1.00 50.22 325 MET A O 1
ATOM 2598 N N . GLU A 1 326 ? -46.362 12.108 122.147 1.00 51.00 326 GLU A N 1
ATOM 2599 C CA . GLU A 1 326 ? -45.291 11.201 122.603 1.00 51.00 326 GLU A CA 1
ATOM 2600 C C . GLU A 1 326 ? -43.892 11.859 122.635 1.00 51.00 326 GLU A C 1
ATOM 2602 O O . GLU A 1 326 ? -42.944 11.309 123.206 1.00 51.00 326 GLU A O 1
ATOM 2607 N N . LEU A 1 327 ? -43.776 13.088 122.105 1.00 51.97 327 LEU A N 1
ATOM 2608 C CA . LEU A 1 327 ? -42.535 13.873 122.057 1.00 51.97 327 LEU A CA 1
ATOM 2609 C C . LEU A 1 327 ? -42.067 14.381 123.431 1.00 51.97 327 LEU A C 1
ATOM 2611 O O . LEU A 1 327 ? -40.883 14.642 123.610 1.00 51.97 327 LEU A O 1
ATOM 2615 N N . THR A 1 328 ? -42.947 14.485 124.430 1.00 53.56 328 THR A N 1
ATOM 2616 C CA . THR A 1 328 ? -42.557 14.942 125.778 1.00 53.56 328 THR A CA 1
ATOM 2617 C C . THR A 1 328 ? -41.878 13.839 126.603 1.00 53.56 328 THR A C 1
ATOM 2619 O O . THR A 1 328 ? -41.295 14.130 127.643 1.00 53.56 328 THR A O 1
ATOM 2622 N N . ARG A 1 329 ? -41.906 12.571 126.149 1.00 52.62 329 ARG A N 1
ATOM 2623 C CA . ARG A 1 329 ? -41.360 11.424 126.905 1.00 52.62 329 ARG A CA 1
ATOM 2624 C C . ARG A 1 329 ? -40.027 10.883 126.376 1.00 52.62 329 ARG A C 1
ATOM 2626 O O . ARG A 1 329 ? -39.282 10.300 127.152 1.00 52.62 329 ARG A O 1
ATOM 2633 N N . ARG A 1 330 ? -39.703 11.066 125.088 1.00 51.50 330 ARG A N 1
ATOM 2634 C CA . ARG A 1 330 ? -38.529 10.427 124.441 1.00 51.50 330 ARG A CA 1
ATOM 2635 C C . ARG A 1 330 ? -37.327 11.341 124.169 1.00 51.50 330 ARG A C 1
ATOM 2637 O O . ARG A 1 330 ? -36.300 10.850 123.714 1.00 51.50 330 ARG A O 1
ATOM 2644 N N . VAL A 1 331 ? -37.401 12.631 124.507 1.00 52.06 331 VAL A N 1
ATOM 2645 C CA . VAL A 1 331 ? -36.287 13.593 124.328 1.00 52.06 331 VAL A CA 1
ATOM 2646 C C . VAL A 1 331 ? -35.038 13.232 125.154 1.00 52.06 331 VAL A C 1
ATOM 2648 O O . VAL A 1 331 ? -33.935 13.618 124.780 1.00 52.06 331 VAL A O 1
ATOM 2651 N N . ASN A 1 332 ? -35.169 12.418 126.206 1.00 49.19 332 ASN A N 1
ATOM 2652 C CA . ASN A 1 332 ? -34.035 12.038 127.057 1.00 49.19 332 ASN A CA 1
ATOM 2653 C C . ASN A 1 332 ? -33.325 10.730 126.649 1.00 49.19 332 ASN A C 1
ATOM 2655 O O . ASN A 1 332 ? -32.269 10.440 127.199 1.00 49.19 332 ASN A O 1
ATOM 2659 N N . GLU A 1 333 ? -33.838 9.966 125.676 1.00 53.06 333 GLU A N 1
ATOM 2660 C CA . GLU A 1 333 ? -33.226 8.688 125.246 1.00 53.06 333 GLU A CA 1
ATOM 2661 C C . GLU A 1 333 ? -32.587 8.752 123.841 1.00 53.06 333 GLU A C 1
ATOM 2663 O O . GLU A 1 333 ? -31.779 7.899 123.485 1.00 53.06 333 GLU A O 1
ATOM 2668 N N . THR A 1 334 ? -32.870 9.783 123.033 1.00 52.12 334 THR A N 1
ATOM 2669 C CA . THR A 1 334 ? -32.448 9.849 121.615 1.00 52.12 334 THR A CA 1
ATOM 2670 C C . THR A 1 334 ? -31.121 10.561 121.344 1.00 52.12 334 THR A C 1
ATOM 2672 O O . THR A 1 334 ? -30.722 10.668 120.186 1.00 52.12 334 THR A O 1
ATOM 2675 N N . PHE A 1 335 ? -30.409 11.039 122.368 1.00 52.22 335 PHE A N 1
ATOM 2676 C CA . PHE A 1 335 ? -29.106 11.683 122.154 1.00 52.22 335 PHE A CA 1
ATOM 2677 C C . PHE A 1 335 ? -27.969 10.697 121.829 1.00 52.22 335 PHE A C 1
ATOM 2679 O O . PHE A 1 335 ? -26.966 11.130 121.280 1.00 52.22 335 PHE A O 1
ATOM 2686 N N . ALA A 1 336 ? -28.139 9.391 122.073 1.00 56.50 336 ALA A N 1
ATOM 2687 C CA . ALA A 1 336 ? -27.118 8.377 121.773 1.00 56.50 336 ALA A CA 1
ATOM 2688 C C . ALA A 1 336 ? -27.279 7.692 120.395 1.00 56.50 336 ALA A C 1
ATOM 2690 O O . ALA A 1 336 ? -26.306 7.200 119.845 1.00 56.50 336 ALA A O 1
ATOM 2691 N N . LEU A 1 337 ? -28.480 7.687 119.802 1.00 56.59 337 LEU A N 1
ATOM 2692 C CA . LEU A 1 337 ? -28.773 7.006 118.520 1.00 56.59 337 LEU A CA 1
ATOM 2693 C C . LEU A 1 337 ? -28.591 7.895 117.276 1.00 56.59 337 LEU A C 1
ATOM 2695 O O . LEU A 1 337 ? -28.726 7.429 116.145 1.00 56.59 337 LEU A O 1
ATOM 2699 N N . ARG A 1 338 ? -28.328 9.191 117.471 1.00 58.12 338 ARG A N 1
ATOM 2700 C CA . ARG A 1 338 ? -28.224 10.178 116.387 1.00 58.12 338 ARG A CA 1
ATOM 2701 C C . ARG A 1 338 ? -26.919 10.054 115.596 1.00 58.12 338 ARG A C 1
ATOM 2703 O O . ARG A 1 338 ? -26.934 10.295 114.390 1.00 58.12 338 ARG A O 1
ATOM 2710 N N . ASP A 1 339 ? -25.836 9.659 116.256 1.00 54.41 339 ASP A N 1
ATOM 2711 C CA . ASP A 1 339 ? -24.512 9.610 115.633 1.00 54.41 339 ASP A CA 1
ATOM 2712 C C . ASP A 1 339 ? -24.338 8.351 114.758 1.00 54.41 339 ASP A C 1
ATOM 2714 O O . ASP A 1 339 ? -23.777 8.444 113.666 1.00 54.41 339 ASP A O 1
ATOM 2718 N N . ASP A 1 340 ? -24.964 7.225 115.122 1.00 56.34 340 ASP A N 1
ATOM 2719 C CA . ASP A 1 340 ? -24.925 5.983 114.329 1.00 56.34 340 ASP A CA 1
ATOM 2720 C C . ASP A 1 340 ? -25.724 6.077 113.013 1.00 56.34 340 ASP A C 1
ATOM 2722 O O . ASP A 1 340 ? -25.352 5.498 111.991 1.00 56.34 340 ASP A O 1
ATOM 2726 N N . ILE A 1 341 ? -26.824 6.841 112.994 1.00 58.16 341 ILE A N 1
ATOM 2727 C CA . ILE A 1 341 ? -27.679 6.980 111.801 1.00 58.16 341 ILE A CA 1
ATOM 2728 C C . ILE A 1 341 ? -27.042 7.901 110.749 1.00 58.16 341 ILE A C 1
ATOM 2730 O O . ILE A 1 341 ? -27.210 7.667 109.549 1.00 58.16 341 ILE A O 1
ATOM 2734 N N . LEU A 1 342 ? -26.277 8.918 111.161 1.00 59.91 342 LEU A N 1
ATOM 2735 C CA . LEU A 1 342 ? -25.587 9.810 110.221 1.00 59.91 342 LEU A CA 1
ATOM 2736 C C . LEU A 1 342 ? -24.468 9.086 109.458 1.00 59.91 342 LEU A C 1
ATOM 2738 O O . LEU A 1 342 ? -24.304 9.316 108.260 1.00 59.91 342 LEU A O 1
ATOM 2742 N N . GLN A 1 343 ? -23.781 8.137 110.098 1.00 62.75 343 GLN A N 1
ATOM 2743 C CA . GLN A 1 343 ? -22.751 7.323 109.449 1.00 62.75 343 GLN A CA 1
ATOM 2744 C C . GLN A 1 343 ? -23.329 6.382 108.373 1.00 62.75 343 GLN A C 1
ATOM 2746 O O . GLN A 1 343 ? -22.748 6.227 107.298 1.00 62.75 343 GLN A O 1
ATOM 2751 N N . ILE A 1 344 ? -24.517 5.815 108.606 1.00 61.94 344 ILE A N 1
ATOM 2752 C CA . ILE A 1 344 ? -25.189 4.909 107.656 1.00 61.94 344 ILE A CA 1
ATOM 2753 C C . ILE A 1 344 ? -25.690 5.657 106.405 1.00 61.94 344 ILE A C 1
ATOM 2755 O O . ILE A 1 344 ? -25.674 5.110 105.299 1.00 61.94 344 ILE A O 1
ATOM 2759 N N . ILE A 1 345 ? -26.100 6.921 106.550 1.00 63.38 345 ILE A N 1
ATOM 2760 C CA . ILE A 1 345 ? -26.589 7.747 105.434 1.00 63.38 345 ILE A CA 1
ATOM 2761 C C . ILE A 1 345 ? -25.434 8.185 104.514 1.00 63.38 345 ILE A C 1
ATOM 2763 O O . ILE A 1 345 ? -25.578 8.146 103.288 1.00 63.38 345 ILE A O 1
ATOM 2767 N N . GLU A 1 346 ? -24.270 8.528 105.071 1.00 62.47 346 GLU A N 1
ATOM 2768 C CA . GLU A 1 346 ? -23.067 8.878 104.295 1.00 62.47 346 GLU A CA 1
ATOM 2769 C C . GLU A 1 346 ? -22.525 7.659 103.504 1.00 62.47 346 GLU A C 1
ATOM 2771 O O . GLU A 1 346 ? -22.089 7.773 102.350 1.00 62.47 346 GLU A O 1
ATOM 2776 N N . GLU A 1 347 ? -22.638 6.453 104.075 1.00 62.34 347 GLU A N 1
ATOM 2777 C CA . GLU A 1 347 ? -22.280 5.196 103.405 1.00 62.34 347 GLU A CA 1
ATOM 2778 C C . GLU A 1 347 ? -23.240 4.799 102.273 1.00 62.34 347 GLU A C 1
ATOM 2780 O O . GLU A 1 347 ? -22.802 4.250 101.261 1.00 62.34 347 GLU A O 1
ATOM 2785 N N . GLN A 1 348 ? -24.544 5.072 102.383 1.00 59.03 348 GLN A N 1
ATOM 2786 C CA . GLN A 1 348 ? -25.468 4.798 101.274 1.00 59.03 348 GLN A CA 1
ATOM 2787 C C . GLN A 1 348 ? -25.273 5.765 100.104 1.00 59.03 348 GLN A C 1
ATOM 2789 O O . GLN A 1 348 ? -25.295 5.345 98.945 1.00 59.03 348 GLN A O 1
ATOM 2794 N N . LYS A 1 349 ? -24.984 7.038 100.388 1.00 64.19 349 LYS A N 1
ATOM 2795 C CA . LYS A 1 349 ? -24.770 8.060 99.355 1.00 64.19 349 LYS A CA 1
ATOM 2796 C C . LYS A 1 349 ? -23.507 7.800 98.523 1.00 64.19 349 LYS A C 1
ATOM 2798 O O . LYS A 1 349 ? -23.492 8.029 97.315 1.00 64.19 349 LYS A O 1
ATOM 2803 N N . SER A 1 350 ? -22.458 7.258 99.145 1.00 60.88 350 SER A N 1
ATOM 2804 C CA . SER A 1 350 ? -21.228 6.844 98.453 1.00 60.88 350 SER A CA 1
ATOM 2805 C C . SER A 1 350 ? -21.401 5.561 97.617 1.00 60.88 350 SER A C 1
ATOM 2807 O O . SER A 1 350 ? -20.757 5.423 96.570 1.00 60.88 350 SER A O 1
ATOM 2809 N N . ARG A 1 351 ? -22.322 4.663 98.002 1.00 60.84 351 ARG A N 1
ATOM 2810 C CA . ARG A 1 351 ? -22.693 3.457 97.229 1.00 60.84 351 ARG A CA 1
ATOM 2811 C C . ARG A 1 351 ? -23.537 3.776 95.989 1.00 60.84 351 ARG A C 1
ATOM 2813 O O . ARG A 1 351 ? -23.314 3.196 94.929 1.00 60.84 351 ARG A O 1
ATOM 2820 N N . GLU A 1 352 ? -24.456 4.734 96.073 1.00 61.12 352 GLU A N 1
ATOM 2821 C CA . GLU A 1 352 ? -25.229 5.173 94.899 1.00 61.12 352 GLU A CA 1
ATOM 2822 C C . GLU A 1 352 ? -24.361 5.938 93.887 1.00 61.12 352 GLU A C 1
ATOM 2824 O O . GLU A 1 352 ? -24.492 5.744 92.677 1.00 61.12 352 GLU A O 1
ATOM 2829 N N . LEU A 1 353 ? -23.394 6.732 94.364 1.00 60.78 353 LEU A N 1
ATOM 2830 C CA . LEU A 1 353 ? -22.446 7.443 93.501 1.00 60.78 353 LEU A CA 1
ATOM 2831 C C . LEU A 1 353 ? -21.499 6.489 92.744 1.00 60.78 353 LEU A C 1
ATOM 2833 O O . LEU A 1 353 ? -21.081 6.787 91.625 1.00 60.78 353 LEU A O 1
ATOM 2837 N N . THR A 1 354 ? -21.161 5.335 93.326 1.00 60.41 354 THR A N 1
ATOM 2838 C CA . THR A 1 354 ? -20.346 4.304 92.658 1.00 60.41 354 THR A CA 1
ATOM 2839 C C . THR A 1 354 ? -21.147 3.509 91.625 1.00 60.41 354 THR A C 1
ATOM 2841 O O . THR A 1 354 ? -20.621 3.234 90.548 1.00 60.41 354 THR A O 1
ATOM 2844 N N . LEU A 1 355 ? -22.432 3.235 91.877 1.00 58.09 355 LEU A N 1
ATOM 2845 C CA . LEU A 1 355 ? -23.342 2.618 90.898 1.00 58.09 355 LEU A CA 1
ATOM 2846 C C . LEU A 1 355 ? -23.633 3.533 89.694 1.00 58.09 355 LEU A C 1
ATOM 2848 O O . LEU A 1 355 ? -23.675 3.067 88.552 1.00 58.09 355 LEU A O 1
ATOM 2852 N N . LEU A 1 356 ? -23.764 4.843 89.919 1.00 54.97 356 LEU A N 1
ATOM 2853 C CA . LEU A 1 356 ? -23.913 5.827 88.838 1.00 54.97 356 LEU A CA 1
ATOM 2854 C C . LEU A 1 356 ? -22.644 5.954 87.983 1.00 54.97 356 LEU A C 1
ATOM 2856 O O . LEU A 1 356 ? -22.732 6.048 86.765 1.00 54.97 356 LEU A O 1
ATOM 2860 N N . LYS A 1 357 ? -21.452 5.868 88.587 1.00 59.25 357 LYS A N 1
ATOM 2861 C CA . LYS A 1 357 ? -20.193 5.828 87.824 1.00 59.25 357 LYS A CA 1
ATOM 2862 C C . LYS A 1 357 ? -20.028 4.538 87.015 1.00 59.25 357 LYS A C 1
ATOM 2864 O O . LYS A 1 357 ? -19.475 4.591 85.926 1.00 59.25 357 LYS A O 1
ATOM 2869 N N . HIS A 1 358 ? -20.518 3.400 87.509 1.00 55.47 358 HIS A N 1
ATOM 2870 C CA . HIS A 1 358 ? -20.460 2.128 86.777 1.00 55.47 358 HIS A CA 1
ATOM 2871 C C . HIS A 1 358 ? -21.420 2.087 85.579 1.00 55.47 358 HIS A C 1
ATOM 2873 O O . HIS A 1 358 ? -21.043 1.628 84.508 1.00 55.47 358 HIS A O 1
ATOM 2879 N N . SER A 1 359 ? -22.631 2.628 85.732 1.00 58.03 359 SER A N 1
ATOM 2880 C CA . SER A 1 359 ? -23.592 2.729 84.621 1.00 58.03 359 SER A CA 1
ATOM 2881 C C . SER A 1 359 ? -23.169 3.740 83.550 1.00 58.03 359 SER A C 1
ATOM 2883 O O . SER A 1 359 ? -23.460 3.530 82.377 1.00 58.03 359 SER A O 1
ATOM 2885 N N . GLN A 1 360 ? -22.428 4.792 83.916 1.00 57.62 360 GLN A N 1
ATOM 2886 C CA . GLN A 1 360 ? -21.834 5.714 82.944 1.00 57.62 360 GLN A CA 1
ATOM 2887 C C . GLN A 1 360 ? -20.755 5.026 82.085 1.00 57.62 360 GLN A C 1
ATOM 2889 O O . GLN A 1 360 ? -20.737 5.223 80.876 1.00 57.62 360 GLN A O 1
ATOM 2894 N N . ILE A 1 361 ? -19.929 4.154 82.678 1.00 63.38 361 ILE A N 1
ATOM 2895 C CA . ILE A 1 361 ? -18.907 3.378 81.950 1.00 63.38 361 ILE A CA 1
ATOM 2896 C C . ILE A 1 361 ? -19.551 2.404 80.949 1.00 63.38 361 ILE A C 1
ATOM 2898 O O . ILE A 1 361 ? -19.078 2.299 79.824 1.00 63.38 361 ILE A O 1
ATOM 2902 N N . GLU A 1 362 ? -20.655 1.737 81.307 1.00 60.12 362 GLU A N 1
ATOM 2903 C CA . GLU A 1 362 ? -21.380 0.861 80.365 1.00 60.12 362 GLU A CA 1
ATOM 2904 C C . GLU A 1 362 ? -21.981 1.635 79.181 1.00 60.12 362 GLU A C 1
ATOM 2906 O O . GLU A 1 362 ? -22.017 1.126 78.059 1.00 60.12 362 GLU A O 1
ATOM 2911 N N . VAL A 1 363 ? -22.461 2.862 79.411 1.00 61.50 363 VAL A N 1
ATOM 2912 C CA . VAL A 1 363 ? -22.974 3.725 78.336 1.00 61.50 363 VAL A CA 1
ATOM 2913 C C . VAL A 1 363 ? -21.834 4.195 77.435 1.00 61.50 363 VAL A C 1
ATOM 2915 O O . VAL A 1 363 ? -21.979 4.135 76.216 1.00 61.50 363 VAL A O 1
ATOM 2918 N N . ASP A 1 364 ? -20.698 4.587 78.010 1.00 61.22 364 ASP A N 1
ATOM 2919 C CA . ASP A 1 364 ? -19.527 5.019 77.248 1.00 61.22 364 ASP A CA 1
ATOM 2920 C C . ASP A 1 364 ? -18.935 3.853 76.420 1.00 61.22 364 ASP A C 1
ATOM 2922 O O . ASP A 1 364 ? -18.629 4.040 75.243 1.00 61.22 364 ASP A O 1
ATOM 2926 N N . GLU A 1 365 ? -18.894 2.620 76.948 1.00 67.12 365 GLU A N 1
ATOM 2927 C CA . GLU A 1 365 ? -18.496 1.417 76.188 1.00 67.12 365 GLU A CA 1
ATOM 2928 C C . GLU A 1 365 ? -19.473 1.073 75.046 1.00 67.12 365 GLU A C 1
ATOM 2930 O O . GLU A 1 365 ? -19.060 0.605 73.979 1.00 67.12 365 GLU A O 1
ATOM 2935 N N . LEU A 1 366 ? -20.778 1.296 75.242 1.00 62.94 366 LEU A N 1
ATOM 2936 C CA . LEU A 1 366 ? -21.789 1.091 74.198 1.00 62.94 366 LEU A CA 1
ATOM 2937 C C . LEU A 1 366 ? -21.684 2.137 73.084 1.00 62.94 366 LEU A C 1
ATOM 2939 O O . LEU A 1 366 ? -21.849 1.788 71.912 1.00 62.94 366 LEU A O 1
ATOM 2943 N N . VAL A 1 367 ? -21.389 3.392 73.431 1.00 67.50 367 VAL A N 1
ATOM 2944 C CA . VAL A 1 367 ? -21.130 4.461 72.456 1.00 67.50 367 VAL A CA 1
ATOM 2945 C C . VAL A 1 367 ? -19.855 4.156 71.671 1.00 67.50 367 VAL A C 1
ATOM 2947 O O . VAL A 1 367 ? -19.887 4.175 70.442 1.00 67.50 367 VAL A O 1
ATOM 2950 N N . GLU A 1 368 ? -18.777 3.746 72.342 1.00 67.62 368 GLU A N 1
ATOM 2951 C CA . GLU A 1 368 ? -17.512 3.402 71.684 1.00 67.62 368 GLU A CA 1
ATOM 2952 C C . GLU A 1 368 ? -17.655 2.185 70.744 1.00 67.62 368 GLU A C 1
ATOM 2954 O O . GLU A 1 368 ? -17.108 2.164 69.639 1.00 67.62 368 GLU A O 1
ATOM 2959 N N . ASN A 1 369 ? -18.450 1.174 71.120 1.00 64.12 369 ASN A N 1
ATOM 2960 C CA . ASN A 1 369 ? -18.764 0.054 70.224 1.00 64.12 369 ASN A CA 1
ATOM 2961 C C . ASN A 1 369 ? -19.647 0.470 69.038 1.00 64.12 369 ASN A C 1
ATOM 2963 O O . ASN A 1 369 ? -19.459 -0.049 67.935 1.00 64.12 369 ASN A O 1
ATOM 2967 N N . SER A 1 370 ? -20.580 1.407 69.227 1.00 62.22 370 SER A N 1
ATOM 2968 C CA . SER A 1 370 ? -21.386 1.956 68.130 1.00 62.22 370 SER A CA 1
ATOM 2969 C C . SER A 1 370 ? -20.513 2.702 67.118 1.00 62.22 370 SER A C 1
ATOM 2971 O O . SER A 1 370 ? -20.651 2.486 65.914 1.00 62.22 370 SER A O 1
ATOM 2973 N N . GLU A 1 371 ? -19.564 3.513 67.587 1.00 69.25 371 GLU A N 1
ATOM 2974 C CA . GLU A 1 371 ? -18.620 4.236 66.725 1.00 69.25 371 GLU A CA 1
ATOM 2975 C C . GLU A 1 371 ? -17.699 3.281 65.946 1.00 69.25 371 GLU A C 1
ATOM 2977 O O . GLU A 1 371 ? -17.479 3.469 64.746 1.00 69.25 371 GLU A O 1
ATOM 2982 N N . ARG A 1 372 ? -17.230 2.187 66.568 1.00 68.31 372 ARG A N 1
ATOM 2983 C CA . ARG A 1 372 ? -16.478 1.129 65.860 1.00 68.31 372 ARG A CA 1
ATOM 2984 C C . ARG A 1 372 ? -17.318 0.439 64.781 1.00 68.31 372 ARG A C 1
ATOM 2986 O O . ARG A 1 372 ? -16.792 0.087 63.720 1.00 68.31 372 ARG A O 1
ATOM 2993 N N . HIS A 1 373 ? -18.615 0.240 65.023 1.00 65.56 373 HIS A N 1
ATOM 2994 C CA . HIS A 1 373 ? -19.531 -0.335 64.036 1.00 65.56 373 HIS A CA 1
ATOM 2995 C C . HIS A 1 373 ? -19.815 0.613 62.863 1.00 65.56 373 HIS A C 1
ATOM 2997 O O . HIS A 1 373 ? -19.890 0.158 61.720 1.00 65.56 373 HIS A O 1
ATOM 3003 N N . GLU A 1 374 ? -19.903 1.921 63.105 1.00 67.38 374 GLU A N 1
ATOM 3004 C CA . GLU A 1 374 ? -20.002 2.913 62.029 1.00 67.38 374 GLU A CA 1
ATOM 3005 C C . GLU A 1 374 ? -18.713 2.991 61.201 1.00 67.38 374 GLU A C 1
ATOM 3007 O O . GLU A 1 374 ? -18.778 2.979 59.970 1.00 67.38 374 GLU A O 1
ATOM 3012 N N . GLN A 1 375 ? -17.539 2.974 61.840 1.00 71.31 375 GLN A N 1
ATOM 3013 C CA . GLN A 1 375 ? -16.252 2.965 61.132 1.00 71.31 375 GLN A CA 1
ATOM 3014 C C . GLN A 1 375 ? -16.091 1.723 60.242 1.00 71.31 375 GLN A C 1
ATOM 3016 O O . GLN A 1 375 ? -15.746 1.850 59.065 1.00 71.31 375 GLN A O 1
ATOM 3021 N N . THR A 1 376 ? -16.441 0.533 60.741 1.00 69.81 376 THR A N 1
ATOM 3022 C CA . THR A 1 376 ? -16.415 -0.697 59.923 1.00 69.81 376 THR A CA 1
ATOM 3023 C C . THR A 1 376 ? -17.436 -0.674 58.780 1.00 69.81 376 THR A C 1
ATOM 3025 O O . THR A 1 376 ? -17.159 -1.192 57.695 1.00 69.81 376 THR A O 1
ATOM 3028 N N . ALA A 1 377 ? -18.595 -0.031 58.955 1.00 66.75 377 ALA A N 1
ATOM 3029 C CA . ALA A 1 377 ? -19.560 0.154 57.870 1.00 66.75 377 ALA A CA 1
ATOM 3030 C C . ALA A 1 377 ? -19.027 1.087 56.765 1.00 66.75 377 ALA A C 1
ATOM 3032 O O . ALA A 1 377 ? -19.216 0.806 55.577 1.00 66.75 377 ALA A O 1
ATOM 3033 N N . VAL A 1 378 ? -18.321 2.161 57.133 1.00 72.44 378 VAL A N 1
ATOM 3034 C CA . VAL A 1 378 ? -17.677 3.082 56.180 1.00 72.44 378 VAL A CA 1
ATOM 3035 C C . VAL A 1 378 ? -16.560 2.381 55.401 1.00 72.44 378 VAL A C 1
ATOM 3037 O O . VAL A 1 378 ? -16.522 2.481 54.170 1.00 72.44 378 VAL A O 1
ATOM 3040 N N . GLU A 1 379 ? -15.704 1.608 56.076 1.00 73.12 379 GLU A N 1
ATOM 3041 C CA . GLU A 1 379 ? -14.667 0.795 55.425 1.00 73.12 379 GLU A CA 1
ATOM 3042 C C . GLU A 1 379 ? -15.273 -0.223 54.449 1.00 73.12 379 GLU A C 1
ATOM 3044 O O . GLU A 1 379 ? -14.793 -0.388 53.323 1.00 73.12 379 GLU A O 1
ATOM 3049 N N . PHE A 1 380 ? -16.386 -0.859 54.824 1.00 69.56 380 PHE A N 1
ATOM 3050 C CA . PHE A 1 380 ? -17.095 -1.794 53.952 1.00 69.56 380 PHE A CA 1
ATOM 3051 C C . PHE A 1 380 ? -17.642 -1.115 52.686 1.00 69.56 380 PHE A C 1
ATOM 3053 O O . PHE A 1 380 ? -17.543 -1.676 51.589 1.00 69.56 380 PHE A O 1
ATOM 3060 N N . ILE A 1 381 ? -18.183 0.102 52.801 1.00 72.38 381 ILE A N 1
ATOM 3061 C CA . ILE A 1 381 ? -18.662 0.888 51.653 1.00 72.38 381 ILE A CA 1
ATOM 3062 C C . ILE A 1 381 ? -17.492 1.273 50.734 1.00 72.38 381 ILE A C 1
ATOM 3064 O O . ILE A 1 381 ? -17.600 1.109 49.515 1.00 72.38 381 ILE A O 1
ATOM 3068 N N . GLN A 1 382 ? -16.358 1.712 51.293 1.00 75.81 382 GLN A N 1
ATOM 3069 C CA . GLN A 1 382 ? -15.151 2.017 50.515 1.00 75.81 382 GLN A CA 1
ATOM 3070 C C . GLN A 1 382 ? -14.611 0.789 49.773 1.00 75.81 382 GLN A C 1
ATOM 3072 O O . GLN A 1 382 ? -14.324 0.875 48.576 1.00 75.81 382 GLN A O 1
ATOM 3077 N N . LEU A 1 383 ? -14.532 -0.369 50.435 1.00 74.06 383 LEU A N 1
ATOM 3078 C CA . LEU A 1 383 ? -14.099 -1.622 49.808 1.00 74.06 383 LEU A CA 1
ATOM 3079 C C . LEU A 1 383 ? -15.047 -2.058 48.682 1.00 74.06 383 LEU A C 1
ATOM 3081 O O . LEU A 1 383 ? -14.596 -2.545 47.643 1.00 74.06 383 LEU A O 1
ATOM 3085 N N . LYS A 1 384 ? -16.359 -1.844 48.844 1.00 70.31 384 LYS A N 1
ATOM 3086 C CA . LYS A 1 384 ? -17.358 -2.145 47.809 1.00 70.31 384 LYS A CA 1
ATOM 3087 C C . LYS A 1 384 ? -17.189 -1.247 46.578 1.00 70.31 384 LYS A C 1
ATOM 3089 O O . LYS A 1 384 ? -17.251 -1.746 45.455 1.00 70.31 384 LYS A O 1
ATOM 3094 N N . PHE A 1 385 ? -16.912 0.041 46.786 1.00 78.06 385 PHE A N 1
ATOM 3095 C CA . PHE A 1 385 ? -16.625 0.992 45.709 1.00 78.06 385 PHE A CA 1
ATOM 3096 C C . PHE A 1 385 ? -15.321 0.651 44.970 1.00 78.06 385 PHE A C 1
ATOM 3098 O O . PHE A 1 385 ? -15.290 0.618 43.740 1.00 78.06 385 PHE A O 1
ATOM 3105 N N . GLN A 1 386 ? -14.253 0.314 45.702 1.00 77.12 386 GLN A N 1
ATOM 3106 C CA . GLN A 1 386 ? -12.985 -0.123 45.106 1.00 77.12 386 GLN A CA 1
ATOM 3107 C C . GLN A 1 386 ? -13.143 -1.410 44.287 1.00 77.12 386 GLN A C 1
ATOM 3109 O O . GLN A 1 386 ? -12.623 -1.492 43.174 1.00 77.12 386 GLN A O 1
ATOM 3114 N N . LYS A 1 387 ? -13.911 -2.386 44.792 1.00 78.62 387 LYS A N 1
ATOM 3115 C CA . LYS A 1 387 ? -14.238 -3.616 44.059 1.00 78.62 387 LYS A CA 1
ATOM 3116 C C . LYS A 1 387 ? -14.958 -3.315 42.744 1.00 78.62 387 LYS A C 1
ATOM 3118 O O . LYS A 1 387 ? -14.599 -3.894 41.725 1.00 78.62 387 LYS A O 1
ATOM 3123 N N . GLN A 1 388 ? -15.945 -2.418 42.755 1.00 78.00 388 GLN A N 1
ATOM 3124 C CA . GLN A 1 388 ? -16.678 -2.044 41.544 1.00 78.00 388 GLN A CA 1
ATOM 3125 C C . GLN A 1 388 ? -15.751 -1.418 40.492 1.00 78.00 388 GLN A C 1
ATOM 3127 O O . GLN A 1 388 ? -15.747 -1.858 39.346 1.00 78.00 388 GLN A O 1
ATOM 3132 N N . LYS A 1 389 ? -14.892 -0.477 40.901 1.00 78.06 389 LYS A N 1
ATOM 3133 C CA . LYS A 1 389 ? -13.915 0.159 40.006 1.00 78.06 389 LYS A CA 1
ATOM 3134 C C . LYS A 1 389 ? -12.927 -0.847 39.399 1.00 78.06 389 LYS A C 1
ATOM 3136 O O . LYS A 1 389 ? -12.574 -0.740 38.229 1.00 78.06 389 LYS A O 1
ATOM 3141 N N . LEU A 1 390 ? -12.491 -1.837 40.181 1.00 76.06 390 LEU A N 1
ATOM 3142 C CA . LEU A 1 390 ? -11.643 -2.933 39.699 1.00 76.06 390 LEU A CA 1
ATOM 3143 C C . LEU A 1 390 ? -12.378 -3.850 38.713 1.00 76.06 390 LEU A C 1
ATOM 3145 O O . LEU A 1 390 ? -11.774 -4.265 37.728 1.00 76.06 390 LEU A O 1
ATOM 3149 N N . CYS A 1 391 ? -13.663 -4.145 38.936 1.00 74.19 391 CYS A N 1
ATOM 3150 C CA . CYS A 1 391 ? -14.471 -4.909 37.981 1.00 74.19 391 CYS A CA 1
ATOM 3151 C C . CYS A 1 391 ? -14.581 -4.187 36.631 1.00 74.19 391 CYS A C 1
ATOM 3153 O O . CYS A 1 391 ? -14.321 -4.807 35.606 1.00 74.19 391 CYS A O 1
ATOM 3155 N N . GLU A 1 392 ? -14.872 -2.883 36.630 1.00 78.94 392 GLU A N 1
ATOM 3156 C CA . GLU A 1 392 ? -14.949 -2.071 35.402 1.00 78.94 392 GLU A CA 1
ATOM 3157 C C . GLU A 1 392 ? -13.607 -2.050 34.643 1.00 78.94 392 GLU A C 1
ATOM 3159 O O . GLU A 1 392 ? -13.568 -2.157 33.417 1.00 78.94 392 GLU A O 1
ATOM 3164 N N . GLN A 1 393 ? -12.481 -1.975 35.363 1.00 78.12 393 GLN A N 1
ATOM 3165 C CA . GLN A 1 393 ? -11.144 -2.058 34.761 1.00 78.12 393 GLN A CA 1
ATOM 3166 C C . GLN A 1 393 ? -10.848 -3.436 34.155 1.00 78.12 393 GLN A C 1
ATOM 3168 O O . GLN A 1 393 ? -10.242 -3.515 33.085 1.00 78.12 393 GLN A O 1
ATOM 3173 N N . VAL A 1 394 ? -11.258 -4.518 34.825 1.00 75.44 394 VAL A N 1
ATOM 3174 C CA . VAL A 1 394 ? -11.100 -5.885 34.309 1.00 75.44 394 VAL A CA 1
ATOM 3175 C C . VAL A 1 394 ? -11.950 -6.090 33.062 1.00 75.44 394 VAL A C 1
ATOM 3177 O O . VAL A 1 394 ? -11.435 -6.597 32.074 1.00 75.44 394 VAL A O 1
ATOM 3180 N N . GLU A 1 395 ? -13.198 -5.631 33.067 1.00 76.25 395 GLU A N 1
ATOM 3181 C CA . GLU A 1 395 ? -14.108 -5.737 31.923 1.00 76.25 395 GLU A CA 1
ATOM 3182 C C . GLU A 1 395 ? -13.581 -4.944 30.709 1.00 76.25 395 GLU A C 1
ATOM 3184 O O . GLU A 1 395 ? -13.578 -5.434 29.577 1.00 76.25 395 GLU A O 1
ATOM 3189 N N . GLY A 1 396 ? -13.011 -3.756 30.949 1.00 77.19 396 GLY A N 1
ATOM 3190 C CA . GLY A 1 396 ? -12.304 -2.982 29.926 1.00 77.19 396 GLY A CA 1
ATOM 3191 C C . GLY A 1 396 ? -11.093 -3.715 29.332 1.00 77.19 396 GLY A C 1
ATOM 3192 O O . GLY A 1 396 ? -10.909 -3.708 28.114 1.00 77.19 396 GLY A O 1
ATOM 3193 N N . LEU A 1 397 ? -10.288 -4.384 30.167 1.00 74.12 397 LEU A N 1
ATOM 3194 C CA . LEU A 1 397 ? -9.132 -5.178 29.725 1.00 74.12 397 LEU A CA 1
ATOM 3195 C C . LEU A 1 397 ? -9.529 -6.484 29.020 1.00 74.12 397 LEU A C 1
ATOM 3197 O O . LEU A 1 397 ? -8.828 -6.933 28.116 1.00 74.12 397 LEU A O 1
ATOM 3201 N N . GLU A 1 398 ? -10.639 -7.108 29.408 1.00 74.12 398 GLU A N 1
ATOM 3202 C CA . GLU A 1 398 ? -11.161 -8.304 28.740 1.00 74.12 398 GLU A CA 1
ATOM 3203 C C . GLU A 1 398 ? -11.655 -7.973 27.326 1.00 74.12 398 GLU A C 1
ATOM 3205 O O . GLU A 1 398 ? -11.357 -8.711 26.384 1.00 74.12 398 GLU A O 1
ATOM 3210 N N . ASN A 1 399 ? -12.301 -6.818 27.141 1.00 75.00 399 ASN A N 1
ATOM 3211 C CA . ASN A 1 399 ? -12.690 -6.334 25.816 1.00 75.00 399 ASN A CA 1
ATOM 3212 C C . ASN A 1 399 ? -11.481 -6.012 24.923 1.00 75.00 399 ASN A C 1
ATOM 3214 O O . ASN A 1 399 ? -11.467 -6.388 23.748 1.00 75.00 399 ASN A O 1
ATOM 3218 N N . THR A 1 400 ? -10.439 -5.355 25.448 1.00 73.81 400 THR A N 1
ATOM 3219 C CA . THR A 1 400 ? -9.222 -5.097 24.655 1.00 73.81 400 THR A CA 1
ATOM 3220 C C . THR A 1 400 ? -8.487 -6.390 24.307 1.00 73.81 400 THR A C 1
ATOM 3222 O O . THR A 1 400 ? -8.043 -6.544 23.169 1.00 73.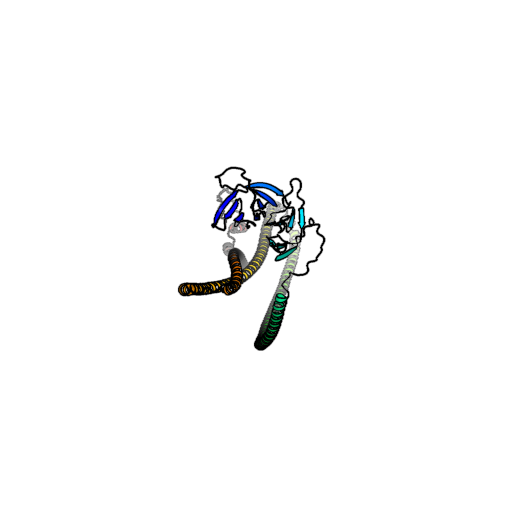81 400 THR A O 1
ATOM 3225 N N . TYR A 1 401 ? -8.430 -7.351 25.232 1.00 76.56 401 TYR A N 1
ATOM 3226 C CA . TYR A 1 401 ? -7.882 -8.683 24.986 1.00 76.56 401 TYR A CA 1
ATOM 3227 C C . TYR A 1 401 ? -8.634 -9.421 23.869 1.00 76.56 401 TYR A C 1
ATOM 3229 O O . TYR A 1 401 ? -8.002 -9.979 22.970 1.00 76.56 401 TYR A O 1
ATOM 3237 N N . TYR A 1 402 ? -9.970 -9.388 23.881 1.00 75.88 402 TYR A N 1
ATOM 3238 C CA . TYR A 1 402 ? -10.789 -10.027 22.847 1.00 75.88 402 TYR A CA 1
ATOM 3239 C C . TYR A 1 402 ? -10.544 -9.408 21.464 1.00 75.88 402 TYR A C 1
ATOM 3241 O O . TYR A 1 402 ? -10.318 -10.126 20.489 1.00 75.88 402 TYR A O 1
ATOM 3249 N N . ASN A 1 403 ? -10.484 -8.075 21.392 1.00 76.81 403 ASN A N 1
ATOM 3250 C CA . ASN A 1 403 ? -10.179 -7.356 20.153 1.00 76.81 403 ASN A CA 1
ATOM 3251 C C . ASN A 1 403 ? -8.772 -7.687 19.625 1.00 76.81 403 ASN A C 1
ATOM 3253 O O . ASN A 1 403 ? -8.593 -7.896 18.425 1.00 76.81 403 ASN A O 1
ATOM 3257 N N . MET A 1 404 ? -7.773 -7.794 20.509 1.00 70.94 404 MET A N 1
ATOM 3258 C CA . MET A 1 404 ? -6.421 -8.215 20.125 1.00 70.94 404 MET A CA 1
ATOM 3259 C C . MET A 1 404 ? -6.386 -9.661 19.611 1.00 70.94 404 MET A C 1
ATOM 3261 O O . MET A 1 404 ? -5.660 -9.945 18.659 1.00 70.94 404 MET A O 1
ATOM 3265 N N . GLN A 1 405 ? -7.176 -10.573 20.188 1.00 78.50 405 GLN A N 1
ATOM 3266 C CA . GLN A 1 405 ? -7.277 -11.955 19.706 1.00 78.50 405 GLN A CA 1
ATOM 3267 C C . GLN A 1 405 ? -7.931 -12.061 18.321 1.00 78.50 405 GLN A C 1
ATOM 3269 O O . GLN A 1 405 ? -7.447 -12.819 17.478 1.00 78.50 405 GLN A O 1
ATOM 3274 N N . GLU A 1 406 ? -9.017 -11.326 18.076 1.00 79.69 406 GLU A N 1
ATOM 3275 C CA . GLU A 1 406 ? -9.659 -11.230 16.755 1.00 79.69 406 GLU A CA 1
ATOM 3276 C C . GLU A 1 406 ? -8.670 -10.704 15.706 1.00 79.69 406 GLU A C 1
ATOM 3278 O O . GLU A 1 406 ? -8.465 -11.337 14.666 1.00 79.69 406 GLU A O 1
ATOM 3283 N N . PHE A 1 407 ? -7.963 -9.618 16.028 1.00 77.25 407 PHE A N 1
ATOM 3284 C CA . PHE A 1 407 ? -6.955 -9.035 15.147 1.00 77.25 407 PHE A CA 1
ATOM 3285 C C . PHE A 1 407 ? -5.797 -10.004 14.851 1.00 77.25 407 PHE A C 1
ATOM 3287 O O . PHE A 1 407 ? -5.370 -10.145 13.703 1.00 77.25 407 PHE A O 1
ATOM 3294 N N . LEU A 1 408 ? -5.324 -10.749 15.859 1.00 77.00 408 LEU A N 1
ATOM 3295 C CA . LEU A 1 408 ? -4.314 -11.798 15.679 1.00 77.00 408 LEU A CA 1
ATOM 3296 C C . LEU A 1 408 ? -4.795 -12.911 14.743 1.00 77.00 408 LEU A C 1
ATOM 3298 O O . LEU A 1 408 ? -4.038 -13.332 13.867 1.00 77.00 408 LEU A O 1
ATOM 3302 N N . LYS A 1 409 ? -6.047 -13.368 14.876 1.00 80.69 409 LYS A N 1
ATOM 3303 C CA . LYS A 1 409 ? -6.626 -14.376 13.970 1.00 80.69 409 LYS A CA 1
ATOM 3304 C C . LYS A 1 409 ? -6.676 -13.875 12.530 1.00 80.69 409 LYS A C 1
ATOM 3306 O O . LYS A 1 409 ? -6.421 -14.645 11.603 1.00 80.69 409 LYS A O 1
ATOM 3311 N N . GLU A 1 410 ? -7.009 -12.606 12.326 1.00 83.88 410 GLU A N 1
ATOM 3312 C CA . GLU A 1 410 ? -7.065 -12.009 10.994 1.00 83.88 410 GLU A CA 1
ATOM 3313 C C . GLU A 1 410 ? -5.672 -11.896 10.363 1.00 83.88 410 GLU A C 1
ATOM 3315 O O . GLU A 1 410 ? -5.480 -12.311 9.217 1.00 83.88 410 GLU A O 1
ATOM 3320 N N . ILE A 1 411 ? -4.661 -11.474 11.131 1.00 75.00 411 ILE A N 1
ATOM 3321 C CA . ILE A 1 411 ? -3.274 -11.463 10.648 1.00 75.00 411 ILE A CA 1
ATOM 3322 C C . ILE A 1 411 ? -2.759 -12.885 10.378 1.00 75.00 411 ILE A C 1
ATOM 3324 O O . ILE A 1 411 ? -2.099 -13.130 9.372 1.00 75.00 411 ILE A O 1
ATOM 3328 N N . GLN A 1 412 ? -3.081 -13.866 11.218 1.00 78.94 412 GLN A N 1
ATOM 3329 C CA . GLN A 1 412 ? -2.690 -15.256 10.961 1.00 78.94 412 GLN A CA 1
ATOM 3330 C C . GLN A 1 412 ? -3.305 -15.792 9.658 1.00 78.94 412 GLN A C 1
ATOM 3332 O O . GLN A 1 412 ? -2.626 -16.486 8.896 1.00 78.94 412 GLN A O 1
ATOM 3337 N N . LYS A 1 413 ? -4.553 -15.419 9.341 1.00 82.81 413 LYS A N 1
ATOM 3338 C CA . LYS A 1 413 ? -5.175 -15.737 8.044 1.00 82.81 413 LYS A CA 1
ATOM 3339 C C . LYS A 1 413 ? -4.430 -15.081 6.879 1.00 82.81 413 LYS A C 1
ATOM 3341 O O . LYS A 1 413 ? -4.214 -15.744 5.863 1.00 82.81 413 LYS A O 1
ATOM 3346 N N . THR A 1 414 ? -4.017 -13.817 6.992 1.00 77.06 414 THR A N 1
ATOM 3347 C CA . THR A 1 414 ? -3.263 -13.142 5.918 1.00 77.06 414 THR A CA 1
ATOM 3348 C C . THR A 1 414 ? -1.865 -13.733 5.738 1.00 77.06 414 THR A C 1
ATOM 3350 O O . THR A 1 414 ? -1.439 -13.964 4.608 1.00 77.06 414 THR A O 1
ATOM 3353 N N . VAL A 1 415 ? -1.178 -14.102 6.820 1.00 76.75 415 VAL A N 1
ATOM 3354 C CA . VAL A 1 415 ? 0.105 -14.819 6.743 1.00 76.75 415 VAL A CA 1
ATOM 3355 C C . VAL A 1 415 ? -0.066 -16.175 6.049 1.00 76.75 415 VAL A C 1
ATOM 3357 O O . VAL A 1 415 ? 0.698 -16.494 5.139 1.00 76.75 415 VAL A O 1
ATOM 3360 N N . ALA A 1 416 ? -1.111 -16.938 6.383 1.00 78.31 416 ALA A N 1
ATOM 3361 C CA . ALA A 1 416 ? -1.383 -18.227 5.744 1.00 78.31 416 ALA A CA 1
ATOM 3362 C C . ALA A 1 416 ? -1.681 -18.101 4.235 1.00 78.31 416 ALA A C 1
ATOM 3364 O O . ALA A 1 416 ? -1.245 -18.940 3.439 1.00 78.31 416 ALA A O 1
ATOM 3365 N N . THR A 1 417 ? -2.391 -17.050 3.801 1.00 79.88 417 THR A N 1
ATOM 3366 C CA . THR A 1 417 ? -2.615 -16.811 2.363 1.00 79.88 417 THR A CA 1
ATOM 3367 C C . THR A 1 417 ? -1.326 -16.418 1.642 1.00 79.88 417 THR A C 1
ATOM 3369 O O . THR A 1 417 ? -1.087 -16.888 0.524 1.00 79.88 417 THR A O 1
ATOM 3372 N N . LEU A 1 418 ? -0.458 -15.630 2.284 1.00 74.06 418 LEU A N 1
ATOM 3373 C CA . LEU A 1 418 ? 0.867 -15.295 1.760 1.00 74.06 418 LEU A CA 1
ATOM 3374 C C . LEU A 1 418 ? 1.776 -16.530 1.654 1.00 74.06 418 LEU A C 1
ATOM 3376 O O . LEU A 1 418 ? 2.445 -16.696 0.634 1.00 74.06 418 LEU A O 1
ATOM 3380 N N . ASP A 1 419 ? 1.754 -17.440 2.628 1.00 75.62 419 ASP A N 1
ATOM 3381 C CA . ASP A 1 419 ? 2.525 -18.691 2.581 1.00 75.62 419 ASP A CA 1
ATOM 3382 C C . ASP A 1 419 ? 2.032 -19.634 1.469 1.00 75.62 419 ASP A C 1
ATOM 3384 O O . ASP A 1 419 ? 2.831 -20.273 0.768 1.00 75.62 419 ASP A O 1
ATOM 3388 N N . ARG A 1 420 ? 0.716 -19.663 1.215 1.00 77.75 420 ARG A N 1
ATOM 3389 C CA . ARG A 1 420 ? 0.141 -20.385 0.071 1.00 77.75 420 ARG A CA 1
ATOM 3390 C C . ARG A 1 420 ? 0.623 -19.802 -1.261 1.00 77.75 420 ARG A C 1
ATOM 3392 O O . ARG A 1 420 ? 0.995 -20.563 -2.154 1.00 77.75 420 ARG A O 1
ATOM 3399 N N . ARG A 1 421 ? 0.690 -18.470 -1.384 1.00 74.44 421 ARG A N 1
ATOM 3400 C CA . ARG A 1 421 ? 1.252 -17.785 -2.566 1.00 74.44 421 ARG A CA 1
ATOM 3401 C C . ARG A 1 421 ? 2.756 -18.036 -2.719 1.00 74.44 421 ARG A C 1
ATOM 3403 O O . ARG A 1 421 ? 3.222 -18.269 -3.832 1.00 74.44 421 ARG A O 1
ATOM 3410 N N . ALA A 1 422 ? 3.515 -18.068 -1.623 1.00 72.94 422 ALA A N 1
ATOM 3411 C CA . ALA A 1 422 ? 4.937 -18.417 -1.646 1.00 72.94 422 ALA A CA 1
ATOM 3412 C C . ALA A 1 422 ? 5.165 -19.860 -2.138 1.00 72.94 422 ALA A C 1
ATOM 3414 O O . ALA A 1 422 ? 6.042 -20.104 -2.967 1.00 72.94 422 ALA A O 1
ATOM 3415 N N . SER A 1 423 ? 4.320 -20.801 -1.714 1.00 76.31 423 SER A N 1
ATOM 3416 C CA . SER A 1 423 ? 4.352 -22.197 -2.181 1.00 76.31 423 SER A CA 1
ATOM 3417 C C . SER A 1 423 ? 3.974 -22.326 -3.667 1.00 76.31 423 SER A C 1
ATOM 3419 O O . SER A 1 423 ? 4.599 -23.075 -4.424 1.00 76.31 423 SER A O 1
ATOM 3421 N N . GLN A 1 424 ? 2.998 -21.539 -4.133 1.00 76.69 424 GLN A N 1
ATOM 3422 C CA . GLN A 1 424 ? 2.680 -21.414 -5.562 1.00 76.69 424 GLN A CA 1
ATOM 3423 C C . GLN A 1 424 ? 3.858 -20.830 -6.359 1.00 76.69 424 GLN A C 1
ATOM 3425 O O . GLN A 1 424 ? 4.151 -21.285 -7.461 1.00 76.69 424 GLN A O 1
ATOM 3430 N N . ARG A 1 425 ? 4.612 -19.881 -5.794 1.00 68.56 425 ARG A N 1
ATOM 3431 C CA . ARG A 1 425 ? 5.828 -19.354 -6.428 1.00 68.56 425 ARG A CA 1
ATOM 3432 C C . ARG A 1 425 ? 6.929 -20.404 -6.523 1.00 68.56 425 ARG A C 1
ATOM 3434 O O . ARG A 1 425 ? 7.556 -20.498 -7.569 1.00 68.56 425 ARG A O 1
ATOM 3441 N N . ALA A 1 426 ? 7.138 -21.217 -5.488 1.00 74.19 426 ALA A N 1
ATOM 3442 C CA . ALA A 1 426 ? 8.116 -22.305 -5.533 1.00 74.19 426 ALA A CA 1
ATOM 3443 C C . ALA A 1 426 ? 7.789 -23.313 -6.650 1.00 74.19 426 ALA A C 1
ATOM 3445 O O . ALA A 1 426 ? 8.679 -23.752 -7.377 1.00 74.19 426 ALA A O 1
ATOM 3446 N N . THR A 1 427 ? 6.504 -23.618 -6.858 1.00 78.50 427 THR A N 1
ATOM 3447 C CA . THR A 1 427 ? 6.067 -24.486 -7.964 1.00 78.50 427 THR A CA 1
ATOM 3448 C C . THR A 1 427 ? 6.194 -23.816 -9.335 1.00 78.50 427 THR A C 1
ATOM 3450 O O . THR A 1 427 ? 6.614 -24.478 -10.284 1.00 78.50 427 THR A O 1
ATOM 3453 N N . VAL A 1 428 ? 5.912 -22.515 -9.461 1.00 73.31 428 VAL A N 1
ATOM 3454 C CA . VAL A 1 428 ? 6.146 -21.755 -10.706 1.00 73.31 428 VAL A CA 1
ATOM 3455 C C . VAL A 1 428 ? 7.639 -21.647 -11.021 1.00 73.31 428 VAL A C 1
ATOM 3457 O O . VAL A 1 428 ? 8.030 -21.914 -12.150 1.00 73.31 428 VAL A O 1
ATOM 3460 N N . GLN A 1 429 ? 8.491 -21.356 -10.038 1.00 73.75 429 GLN A N 1
ATOM 3461 C CA . GLN A 1 429 ? 9.947 -21.324 -10.206 1.00 73.75 429 GLN A CA 1
ATOM 3462 C C . GLN A 1 429 ? 10.506 -22.701 -10.570 1.00 73.75 429 GLN A C 1
ATOM 3464 O O . GLN A 1 429 ? 11.383 -22.793 -11.422 1.00 73.75 429 GLN A O 1
ATOM 3469 N N . ALA A 1 430 ? 9.977 -23.781 -9.988 1.00 77.69 430 ALA A N 1
ATOM 3470 C CA . ALA A 1 430 ? 10.338 -25.139 -10.386 1.00 77.69 430 ALA A CA 1
ATOM 3471 C C . ALA A 1 430 ? 9.926 -25.442 -11.838 1.00 77.69 430 ALA A C 1
ATOM 3473 O O . ALA A 1 430 ? 10.689 -26.065 -12.573 1.00 77.69 430 ALA A O 1
ATOM 3474 N N . LYS A 1 431 ? 8.749 -24.976 -12.286 1.00 78.69 431 LYS A N 1
ATOM 3475 C CA . LYS A 1 431 ? 8.334 -25.067 -13.698 1.00 78.69 431 LYS A CA 1
ATOM 3476 C C . LYS A 1 431 ? 9.224 -24.222 -14.610 1.00 78.69 431 LYS A C 1
ATOM 3478 O O . LYS A 1 431 ? 9.603 -24.694 -15.673 1.00 78.69 431 LYS A O 1
ATOM 3483 N N . GLN A 1 432 ? 9.587 -23.015 -14.187 1.00 74.19 432 GLN A N 1
ATOM 3484 C CA . GLN A 1 432 ? 10.453 -22.112 -14.939 1.00 74.19 432 GLN A CA 1
ATOM 3485 C C . GLN A 1 432 ? 11.870 -22.677 -15.077 1.00 74.19 432 GLN A C 1
ATOM 3487 O O . GLN A 1 432 ? 12.413 -22.644 -16.173 1.00 74.19 432 GLN A O 1
ATOM 3492 N N . ARG A 1 433 ? 12.427 -23.291 -14.021 1.00 75.88 433 ARG A N 1
ATOM 3493 C CA . ARG A 1 433 ? 13.681 -24.059 -14.107 1.00 75.88 433 ARG A CA 1
ATOM 3494 C C . ARG A 1 433 ? 13.563 -25.204 -15.102 1.00 75.88 433 ARG A C 1
ATOM 3496 O O . ARG A 1 433 ? 14.356 -25.258 -16.020 1.00 75.88 433 ARG A O 1
ATOM 3503 N N . LYS A 1 434 ? 12.500 -26.014 -15.035 1.00 81.50 434 LYS A N 1
ATOM 3504 C CA . LYS A 1 434 ? 12.266 -27.073 -16.035 1.00 81.50 434 LYS A CA 1
ATOM 3505 C C . LYS A 1 434 ? 12.162 -26.545 -17.472 1.00 81.50 434 LYS A C 1
ATOM 3507 O O . LYS A 1 434 ? 12.516 -27.265 -18.397 1.00 81.50 434 LYS A O 1
ATOM 3512 N N . ILE A 1 435 ? 11.629 -25.340 -17.681 1.00 73.88 435 ILE A N 1
ATOM 3513 C CA . ILE A 1 435 ? 11.580 -24.702 -19.005 1.00 73.88 435 ILE A CA 1
ATOM 3514 C C . ILE A 1 435 ? 12.978 -24.248 -19.429 1.00 73.88 435 ILE A C 1
ATOM 3516 O O . ILE A 1 435 ? 13.350 -24.488 -20.570 1.00 73.88 435 ILE A O 1
ATOM 3520 N N . LEU A 1 436 ? 13.751 -23.642 -18.526 1.00 74.06 436 LEU A N 1
ATOM 3521 C CA . LEU A 1 436 ? 15.135 -23.245 -18.786 1.00 74.06 436 LEU A CA 1
ATOM 3522 C C . LEU A 1 436 ? 16.021 -24.459 -19.081 1.00 74.06 436 LEU A C 1
ATOM 3524 O O . LEU A 1 436 ? 16.696 -24.450 -20.099 1.00 74.06 436 LEU A O 1
ATOM 3528 N N . ASP A 1 437 ? 15.918 -25.532 -18.296 1.00 80.50 437 ASP A N 1
ATOM 3529 C CA . ASP A 1 437 ? 16.635 -26.792 -18.524 1.00 80.50 437 ASP A CA 1
ATOM 3530 C C . ASP A 1 437 ? 16.263 -27.397 -19.892 1.00 80.50 437 ASP A C 1
ATOM 3532 O O . ASP A 1 437 ? 17.117 -27.898 -20.618 1.00 80.50 437 ASP A O 1
ATOM 3536 N N . LYS A 1 438 ? 14.984 -27.313 -20.295 1.00 80.56 438 LYS A N 1
ATOM 3537 C CA . LYS A 1 438 ? 14.537 -27.730 -21.636 1.00 80.56 438 LYS A CA 1
ATOM 3538 C C . LYS A 1 438 ? 15.069 -26.823 -22.743 1.00 80.56 438 LYS A C 1
ATOM 3540 O O . LYS A 1 438 ? 15.432 -27.332 -23.795 1.00 80.56 438 LYS A O 1
ATOM 3545 N N . LEU A 1 439 ? 15.092 -25.507 -22.541 1.00 70.94 439 LEU A N 1
ATOM 3546 C CA . LEU A 1 439 ? 15.655 -24.554 -23.501 1.00 70.94 439 LEU A CA 1
ATOM 3547 C C . LEU A 1 439 ? 17.163 -24.749 -23.651 1.00 70.94 439 LEU A C 1
ATOM 3549 O O . LEU A 1 439 ? 17.679 -24.641 -24.757 1.00 70.94 439 LEU A O 1
ATOM 3553 N N . GLU A 1 440 ? 17.858 -25.073 -22.567 1.00 76.81 440 GLU A N 1
ATOM 3554 C CA . GLU A 1 440 ? 19.284 -25.376 -22.568 1.00 76.81 440 GLU A CA 1
ATOM 3555 C C . GLU A 1 440 ? 19.564 -26.712 -23.263 1.00 76.81 440 GLU A C 1
ATOM 3557 O O . GLU A 1 440 ? 20.419 -26.756 -24.143 1.00 76.81 440 GLU A O 1
ATOM 3562 N N . ALA A 1 441 ? 18.750 -27.744 -23.019 1.00 74.31 441 ALA A N 1
ATOM 3563 C CA . ALA A 1 441 ? 18.799 -28.998 -23.773 1.00 74.31 441 ALA A CA 1
ATOM 3564 C C . ALA A 1 441 ? 18.496 -28.799 -25.273 1.00 74.31 441 ALA A C 1
ATOM 3566 O O . ALA A 1 441 ? 19.170 -29.376 -26.125 1.00 74.31 441 ALA A O 1
ATOM 3567 N N . ILE A 1 442 ? 17.525 -27.944 -25.622 1.00 71.62 442 ILE A N 1
ATOM 3568 C CA . ILE A 1 442 ? 17.251 -27.564 -27.017 1.00 71.62 442 ILE A CA 1
ATOM 3569 C C . ILE A 1 442 ? 18.452 -26.818 -27.602 1.00 71.62 442 ILE A C 1
ATOM 3571 O O . ILE A 1 442 ? 18.854 -27.119 -28.719 1.00 71.62 442 ILE A O 1
ATOM 3575 N N . ARG A 1 443 ? 19.072 -25.898 -26.856 1.00 67.94 443 ARG A N 1
ATOM 3576 C CA . ARG A 1 443 ? 20.267 -25.154 -27.278 1.00 67.94 443 ARG A CA 1
ATOM 3577 C C . ARG A 1 443 ? 21.482 -26.058 -27.464 1.00 67.94 443 ARG A C 1
ATOM 3579 O O . ARG A 1 443 ? 22.283 -25.812 -28.356 1.00 67.94 443 ARG A O 1
ATOM 3586 N N . GLU A 1 444 ? 21.641 -27.087 -26.643 1.00 72.75 444 GLU A N 1
ATOM 3587 C CA . GLU A 1 444 ? 22.676 -28.108 -26.815 1.00 72.75 444 GLU A CA 1
ATOM 3588 C C . GLU A 1 444 ? 22.385 -29.002 -28.023 1.00 72.75 444 GLU A C 1
ATOM 3590 O O . GLU A 1 444 ? 23.289 -29.248 -28.815 1.00 72.75 444 GLU A O 1
ATOM 3595 N N . SER A 1 445 ? 21.124 -29.385 -28.250 1.00 69.12 445 SER A N 1
ATOM 3596 C CA . SER A 1 445 ? 20.728 -30.129 -29.455 1.00 69.12 445 SER A CA 1
ATOM 3597 C C . SER A 1 445 ? 20.841 -29.296 -30.742 1.00 69.12 445 SER A C 1
ATOM 3599 O O . SER A 1 445 ? 21.205 -29.818 -31.791 1.00 69.12 445 SER A O 1
ATOM 3601 N N . GLY A 1 446 ? 20.580 -27.988 -30.648 1.00 53.34 446 GLY A N 1
ATOM 3602 C CA . GLY A 1 446 ? 20.637 -27.021 -31.739 1.00 53.34 446 GLY A CA 1
ATOM 3603 C C . GLY A 1 446 ? 22.040 -26.477 -31.994 1.00 53.34 446 GLY A C 1
ATOM 3604 O O . GLY A 1 446 ? 22.305 -26.033 -33.101 1.00 53.34 446 GLY A O 1
ATOM 3605 N N . ARG A 1 447 ? 22.974 -26.569 -31.037 1.00 53.81 447 ARG A N 1
ATOM 3606 C CA . ARG A 1 447 ? 24.394 -26.243 -31.266 1.00 53.81 447 ARG A CA 1
ATOM 3607 C C . ARG A 1 447 ? 25.006 -27.105 -32.374 1.00 53.81 447 ARG A C 1
ATOM 3609 O O . ARG A 1 447 ? 25.816 -26.602 -33.131 1.00 53.81 447 ARG A O 1
ATOM 3616 N N . ASN A 1 448 ? 24.518 -28.333 -32.549 1.00 54.12 448 ASN A N 1
ATOM 3617 C CA . ASN A 1 448 ? 24.909 -29.205 -33.662 1.00 54.12 448 ASN A CA 1
ATOM 3618 C C . ASN A 1 448 ? 24.267 -28.823 -35.014 1.00 54.12 448 ASN A C 1
ATOM 3620 O O . ASN A 1 448 ? 24.613 -29.413 -36.029 1.00 54.12 448 ASN A O 1
ATOM 3624 N N . ILE A 1 449 ? 23.313 -27.884 -35.031 1.00 50.97 449 ILE A N 1
ATOM 3625 C CA . ILE A 1 449 ? 22.578 -27.430 -36.227 1.00 50.97 449 ILE A CA 1
ATOM 3626 C C . ILE A 1 449 ? 22.935 -25.967 -36.573 1.00 50.97 449 ILE A C 1
ATOM 3628 O O . ILE A 1 449 ? 22.869 -25.565 -37.730 1.00 50.97 449 ILE A O 1
ATOM 3632 N N . VAL A 1 450 ? 23.327 -25.158 -35.582 1.00 44.16 450 VAL A N 1
ATOM 3633 C CA . VAL A 1 450 ? 23.576 -23.708 -35.710 1.00 44.16 450 VAL A CA 1
ATOM 3634 C C . VAL A 1 450 ? 25.009 -23.369 -36.142 1.00 44.16 450 VAL A C 1
ATOM 3636 O O . VAL A 1 450 ? 25.242 -22.246 -36.582 1.00 44.16 450 VAL A O 1
ATOM 3639 N N . ASP A 1 451 ? 25.940 -24.328 -36.148 1.00 48.94 451 ASP A N 1
ATOM 3640 C CA . ASP A 1 451 ? 27.250 -24.129 -36.792 1.00 48.94 451 ASP A CA 1
ATOM 3641 C C . ASP A 1 451 ? 27.143 -23.893 -38.321 1.00 48.94 451 ASP A C 1
ATOM 3643 O O . ASP A 1 451 ? 28.102 -23.418 -38.925 1.00 48.94 451 ASP A O 1
ATOM 3647 N N . ASP A 1 452 ? 25.964 -24.097 -38.931 1.00 43.16 452 ASP A N 1
ATOM 3648 C CA . ASP A 1 452 ? 25.730 -23.878 -40.368 1.00 43.16 452 ASP A CA 1
ATOM 3649 C C . ASP A 1 452 ? 24.871 -22.650 -40.734 1.00 43.16 452 ASP A C 1
ATOM 3651 O O . ASP A 1 452 ? 24.793 -22.299 -41.913 1.00 43.16 452 ASP A O 1
ATOM 3655 N N . LEU A 1 453 ? 24.231 -21.944 -39.790 1.00 41.56 453 LEU A N 1
ATOM 3656 C CA . LEU A 1 453 ? 23.316 -20.845 -40.147 1.00 41.56 453 LEU A CA 1
ATOM 3657 C C . LEU A 1 453 ? 23.520 -19.581 -39.310 1.00 41.56 453 LEU A C 1
ATOM 3659 O O . LEU A 1 453 ? 22.972 -19.384 -38.228 1.00 41.56 453 LEU A O 1
ATOM 3663 N N . ASN A 1 454 ? 24.282 -18.677 -39.918 1.00 48.16 454 ASN A N 1
ATOM 3664 C CA . ASN A 1 454 ? 24.495 -17.297 -39.517 1.00 48.16 454 ASN A CA 1
ATOM 3665 C C . ASN A 1 454 ? 23.217 -16.475 -39.790 1.00 48.16 454 ASN A C 1
ATOM 3667 O O . ASN A 1 454 ? 23.053 -15.949 -40.891 1.00 48.16 454 ASN A O 1
ATOM 3671 N N . VAL A 1 455 ? 22.300 -16.349 -38.822 1.00 46.50 455 VAL A N 1
ATOM 3672 C CA . VAL A 1 455 ? 21.213 -15.355 -38.906 1.00 46.50 455 VAL A CA 1
ATOM 3673 C C . VAL A 1 455 ? 21.009 -14.617 -37.584 1.00 46.50 455 VAL A C 1
ATOM 3675 O O . VAL A 1 455 ? 20.721 -15.174 -36.528 1.00 46.50 455 VAL A O 1
ATOM 3678 N N . SER A 1 456 ? 21.157 -13.304 -37.718 1.00 47.66 456 SER A N 1
ATOM 3679 C CA . SER A 1 456 ? 20.852 -12.231 -36.785 1.00 47.66 456 SER A CA 1
ATOM 3680 C C . SER A 1 456 ? 19.336 -12.097 -36.596 1.00 47.66 456 SER A C 1
ATOM 3682 O O . SER A 1 456 ? 18.688 -11.464 -37.421 1.00 47.66 456 SER A O 1
ATOM 3684 N N . GLU A 1 457 ? 18.775 -12.633 -35.508 1.00 46.03 457 GLU A N 1
ATOM 3685 C CA . GLU A 1 457 ? 17.434 -12.234 -35.028 1.00 46.03 457 GLU A CA 1
ATOM 3686 C C . GLU A 1 457 ? 17.173 -12.584 -33.542 1.00 46.03 457 GLU A C 1
ATOM 3688 O O . GLU A 1 457 ? 16.051 -12.831 -33.114 1.00 46.03 457 GLU A O 1
ATOM 3693 N N . GLU A 1 458 ? 18.209 -12.585 -32.694 1.00 45.34 458 GLU A N 1
ATOM 3694 C CA . GLU A 1 458 ? 18.080 -13.005 -31.282 1.00 45.34 458 GLU A CA 1
ATOM 3695 C C . GLU A 1 458 ? 17.661 -11.884 -30.298 1.00 45.34 458 GLU A C 1
ATOM 3697 O O . GLU A 1 458 ? 17.546 -12.122 -29.093 1.00 45.34 458 GLU A O 1
ATOM 3702 N N . PHE A 1 459 ? 17.441 -10.648 -30.765 1.00 47.56 459 PHE A N 1
ATOM 3703 C CA . PHE A 1 459 ? 17.416 -9.483 -29.865 1.00 47.56 459 PHE A CA 1
ATOM 3704 C C . PHE A 1 459 ? 16.025 -9.032 -29.382 1.00 47.56 459 PHE A C 1
ATOM 3706 O O . PHE A 1 459 ? 15.940 -8.358 -28.358 1.00 47.56 459 PHE A O 1
ATOM 3713 N N . HIS A 1 460 ? 14.924 -9.411 -30.045 1.00 43.53 460 HIS A N 1
ATOM 3714 C CA . HIS A 1 460 ? 13.598 -8.859 -29.708 1.00 43.53 460 HIS A CA 1
ATOM 3715 C C . HIS A 1 460 ? 12.782 -9.705 -28.715 1.00 43.53 460 HIS A C 1
ATOM 3717 O O . HIS A 1 460 ? 12.119 -9.158 -27.837 1.00 43.53 460 HIS A O 1
ATOM 3723 N N . ILE A 1 461 ? 12.905 -11.037 -28.746 1.00 45.84 461 ILE A N 1
ATOM 3724 C CA . ILE A 1 461 ? 12.170 -11.920 -27.816 1.00 45.84 461 ILE A CA 1
ATOM 3725 C C . ILE A 1 461 ? 12.772 -11.876 -26.397 1.00 45.84 461 ILE A C 1
ATOM 3727 O O . ILE A 1 461 ? 12.052 -12.033 -25.409 1.00 45.84 461 ILE A O 1
ATOM 3731 N N . ARG A 1 462 ? 14.078 -11.584 -26.261 1.00 45.41 462 ARG A N 1
ATOM 3732 C CA . ARG A 1 462 ? 14.732 -11.449 -24.946 1.00 45.41 462 ARG A CA 1
ATOM 3733 C C . ARG A 1 462 ? 14.244 -10.237 -24.153 1.00 45.41 462 ARG A C 1
ATOM 3735 O O . ARG A 1 462 ? 14.176 -10.350 -22.938 1.00 45.41 462 ARG A O 1
ATOM 3742 N N . HIS A 1 463 ? 13.878 -9.129 -24.800 1.00 48.34 463 HIS A N 1
ATOM 3743 C CA . HIS A 1 463 ? 13.557 -7.887 -24.085 1.00 48.34 463 HIS A CA 1
ATOM 3744 C C . HIS A 1 463 ? 12.136 -7.867 -23.495 1.00 48.34 463 HIS A C 1
ATOM 3746 O O . HIS A 1 463 ? 11.941 -7.400 -22.373 1.00 48.34 463 HIS A O 1
ATOM 3752 N N . MET A 1 464 ? 11.151 -8.449 -24.191 1.00 44.03 464 MET A N 1
ATOM 3753 C CA . MET A 1 464 ? 9.762 -8.480 -23.706 1.00 44.03 464 MET A CA 1
ATOM 3754 C C . MET A 1 464 ? 9.552 -9.439 -22.527 1.00 44.03 464 MET A C 1
ATOM 3756 O O . MET A 1 464 ? 8.825 -9.118 -21.590 1.00 44.03 464 MET A O 1
ATOM 3760 N N . VAL A 1 465 ? 10.216 -10.601 -22.524 1.00 49.59 465 VAL A N 1
ATOM 3761 C CA . VAL A 1 465 ? 10.091 -11.571 -21.419 1.00 49.59 465 VAL A CA 1
ATOM 3762 C C . VAL A 1 465 ? 10.797 -11.066 -20.155 1.00 49.59 465 VAL A C 1
ATOM 3764 O O . VAL A 1 465 ? 10.391 -11.407 -19.042 1.00 49.59 465 VAL A O 1
ATOM 3767 N N . THR A 1 466 ? 11.829 -10.227 -20.295 1.00 54.91 466 THR A N 1
ATOM 3768 C CA . THR A 1 466 ? 12.553 -9.678 -19.146 1.00 54.91 466 THR A CA 1
ATOM 3769 C C . THR A 1 466 ? 11.788 -8.577 -18.428 1.00 54.91 466 THR A C 1
ATOM 3771 O O . THR A 1 466 ? 11.789 -8.589 -17.202 1.00 54.91 466 THR A O 1
ATOM 3774 N N . GLU A 1 467 ? 11.096 -7.673 -19.124 1.00 53.94 467 GLU A N 1
ATOM 3775 C CA . GLU A 1 467 ? 10.428 -6.546 -18.453 1.00 53.94 467 GLU A CA 1
ATOM 3776 C C . GLU A 1 467 ? 9.219 -6.985 -17.621 1.00 53.94 467 GLU A C 1
ATOM 3778 O O . GLU A 1 467 ? 9.157 -6.665 -16.434 1.00 53.94 467 GLU A O 1
ATOM 3783 N N . GLU A 1 468 ? 8.332 -7.826 -18.165 1.00 56.06 468 GLU A N 1
ATOM 3784 C CA . GLU A 1 468 ? 7.170 -8.318 -17.409 1.00 56.06 468 GLU A CA 1
ATOM 3785 C C . GLU A 1 468 ? 7.595 -9.206 -16.220 1.00 56.06 468 GLU A C 1
ATOM 3787 O O . GLU A 1 468 ? 6.995 -9.179 -15.140 1.00 56.06 468 GLU A O 1
ATOM 3792 N N . CYS A 1 469 ? 8.684 -9.971 -16.374 1.00 57.81 469 CYS A N 1
ATOM 3793 C CA . CYS A 1 469 ? 9.249 -10.750 -15.274 1.00 57.81 469 CYS A CA 1
ATOM 3794 C C . CYS A 1 469 ? 9.882 -9.862 -14.197 1.00 57.81 469 CYS A C 1
ATOM 3796 O O . CYS A 1 469 ? 9.721 -10.160 -13.012 1.00 57.81 469 CYS A O 1
ATOM 3798 N N . ILE A 1 470 ? 10.592 -8.795 -14.581 1.00 66.50 470 ILE A N 1
ATOM 3799 C CA . ILE A 1 470 ? 11.221 -7.848 -13.650 1.00 66.50 470 ILE A CA 1
ATOM 3800 C C . ILE A 1 470 ? 10.149 -7.081 -12.870 1.00 66.50 470 ILE A C 1
ATOM 3802 O O . ILE A 1 470 ? 10.253 -6.972 -11.649 1.00 66.50 470 ILE A O 1
ATOM 3806 N N . GLU A 1 471 ? 9.082 -6.631 -13.526 1.00 66.00 471 GLU A N 1
ATOM 3807 C CA . GLU A 1 471 ? 8.000 -5.888 -12.877 1.00 66.00 471 GLU A CA 1
ATOM 3808 C C . GLU A 1 471 ? 7.233 -6.763 -11.869 1.00 66.00 471 GLU A C 1
ATOM 3810 O O . GLU A 1 471 ? 7.036 -6.376 -10.709 1.00 66.00 471 GLU A O 1
ATOM 3815 N N . ARG A 1 472 ? 6.923 -8.015 -12.243 1.00 64.25 472 ARG A N 1
ATOM 3816 C CA . ARG A 1 472 ? 6.336 -9.001 -11.318 1.00 64.25 472 ARG A CA 1
ATOM 3817 C C . ARG A 1 472 ? 7.301 -9.392 -10.191 1.00 64.25 472 ARG A C 1
ATOM 3819 O O . ARG A 1 472 ? 6.860 -9.631 -9.067 1.00 64.25 472 ARG A O 1
ATOM 3826 N N . LEU A 1 473 ? 8.613 -9.436 -10.437 1.00 62.31 473 LEU A N 1
ATOM 3827 C CA . LEU A 1 473 ? 9.631 -9.662 -9.399 1.00 62.31 473 LEU A CA 1
ATOM 3828 C C . LEU A 1 473 ? 9.703 -8.499 -8.399 1.00 62.31 473 LEU A C 1
ATOM 3830 O O . LEU A 1 473 ? 9.807 -8.748 -7.195 1.00 62.31 473 LEU A O 1
ATOM 3834 N N . CYS A 1 474 ? 9.597 -7.257 -8.874 1.00 67.44 474 CYS A N 1
ATOM 3835 C CA . CYS A 1 474 ? 9.571 -6.057 -8.040 1.00 67.44 474 CYS A CA 1
ATOM 3836 C C . CYS A 1 474 ? 8.327 -6.006 -7.144 1.00 67.44 474 CYS A C 1
ATOM 3838 O O . CYS A 1 474 ? 8.473 -5.841 -5.932 1.00 67.44 474 CYS A O 1
ATOM 3840 N N . GLN A 1 475 ? 7.128 -6.257 -7.688 1.00 69.38 475 GLN A N 1
ATOM 3841 C CA . GLN A 1 475 ? 5.902 -6.348 -6.879 1.00 69.38 475 GLN A CA 1
ATOM 3842 C C . GLN A 1 475 ? 6.012 -7.419 -5.787 1.00 69.38 475 GLN A C 1
ATOM 3844 O O . GLN A 1 475 ? 5.618 -7.201 -4.641 1.00 69.38 475 GLN A O 1
ATOM 3849 N N . VAL A 1 476 ? 6.608 -8.570 -6.101 1.00 62.41 476 VAL A N 1
ATOM 3850 C CA . VAL A 1 476 ? 6.777 -9.644 -5.117 1.00 62.41 476 VAL A CA 1
ATOM 3851 C C . VAL A 1 476 ? 7.815 -9.296 -4.043 1.00 62.41 476 VAL A C 1
ATOM 3853 O O . VAL A 1 476 ? 7.641 -9.682 -2.888 1.00 62.41 476 VAL A O 1
ATOM 3856 N N . ASN A 1 477 ? 8.872 -8.551 -4.375 1.00 67.94 477 ASN A N 1
ATOM 3857 C CA . ASN A 1 477 ? 9.829 -8.067 -3.377 1.00 67.94 477 ASN A CA 1
ATOM 3858 C C . ASN A 1 477 ? 9.203 -7.039 -2.419 1.00 67.94 477 ASN A C 1
ATOM 3860 O O . ASN A 1 477 ? 9.498 -7.084 -1.224 1.00 67.94 477 ASN A O 1
ATOM 3864 N N . CYS A 1 478 ? 8.294 -6.182 -2.898 1.00 70.19 478 CYS A N 1
ATOM 3865 C CA . CYS A 1 478 ? 7.494 -5.308 -2.033 1.00 70.19 478 CYS A CA 1
ATOM 3866 C C . CYS A 1 478 ? 6.626 -6.121 -1.059 1.00 70.19 478 CYS A C 1
ATOM 3868 O O . CYS A 1 478 ? 6.708 -5.913 0.150 1.00 70.19 478 CYS A O 1
ATOM 3870 N N . LEU A 1 479 ? 5.905 -7.131 -1.556 1.00 67.56 479 LEU A N 1
ATOM 3871 C CA . LEU A 1 479 ? 5.078 -8.013 -0.719 1.00 67.56 479 LEU A CA 1
ATOM 3872 C C . LEU A 1 479 ? 5.901 -8.825 0.304 1.00 67.56 479 LEU A C 1
ATOM 3874 O O . LEU A 1 479 ? 5.419 -9.144 1.391 1.00 67.56 479 LEU A O 1
ATOM 3878 N N . LEU A 1 480 ? 7.155 -9.170 -0.009 1.00 68.06 480 LEU A N 1
ATOM 3879 C CA . LEU A 1 480 ? 8.059 -9.836 0.938 1.00 68.06 480 LEU A CA 1
ATOM 3880 C C . LEU A 1 480 ? 8.520 -8.905 2.063 1.00 68.06 480 LEU A C 1
ATOM 3882 O O . LEU A 1 480 ? 8.651 -9.360 3.201 1.00 68.06 480 LEU A O 1
ATOM 3886 N N . ARG A 1 481 ? 8.735 -7.621 1.764 1.00 72.56 481 ARG A N 1
ATOM 3887 C CA . ARG A 1 481 ? 9.054 -6.612 2.780 1.00 72.56 481 ARG A CA 1
ATOM 3888 C C . ARG A 1 481 ? 7.855 -6.387 3.709 1.00 72.56 481 ARG A C 1
ATOM 3890 O O . ARG A 1 481 ? 8.013 -6.469 4.927 1.00 72.56 481 ARG A O 1
ATOM 3897 N N . GLU A 1 482 ? 6.650 -6.278 3.149 1.00 77.38 482 GLU A N 1
ATOM 3898 C CA . GLU A 1 482 ? 5.402 -6.231 3.928 1.00 77.38 482 GLU A CA 1
ATOM 3899 C C . GLU A 1 482 ? 5.224 -7.475 4.811 1.00 77.38 482 GLU A C 1
ATOM 3901 O O . GLU A 1 482 ? 4.861 -7.364 5.980 1.00 77.38 482 GLU A O 1
ATOM 3906 N N . ARG A 1 483 ? 5.557 -8.674 4.309 1.00 76.38 483 ARG A N 1
ATOM 3907 C CA . ARG A 1 483 ? 5.530 -9.912 5.108 1.00 76.38 483 ARG A CA 1
ATOM 3908 C C . ARG A 1 483 ? 6.465 -9.840 6.316 1.00 76.38 483 ARG A C 1
ATOM 3910 O O . ARG A 1 483 ? 6.087 -10.292 7.396 1.00 76.38 483 ARG A O 1
ATOM 3917 N N . THR A 1 484 ? 7.683 -9.322 6.151 1.00 78.00 484 THR A N 1
ATOM 3918 C CA . THR A 1 484 ? 8.625 -9.196 7.275 1.00 78.00 484 THR A CA 1
ATOM 3919 C C . THR A 1 484 ? 8.133 -8.207 8.327 1.00 78.00 484 THR A C 1
ATOM 3921 O O . THR A 1 484 ? 8.223 -8.510 9.513 1.00 78.00 484 THR A O 1
ATOM 3924 N N . GLU A 1 485 ? 7.529 -7.094 7.907 1.00 78.88 485 GLU A N 1
ATOM 3925 C CA . GLU A 1 485 ? 6.935 -6.099 8.809 1.00 78.88 485 GLU A CA 1
ATOM 3926 C C . GLU A 1 485 ? 5.679 -6.620 9.520 1.00 78.88 485 GLU A C 1
ATOM 3928 O O . GLU A 1 485 ? 5.467 -6.365 10.704 1.00 78.88 485 GLU A O 1
ATOM 3933 N N . LEU A 1 486 ? 4.843 -7.400 8.830 1.00 78.38 486 LEU A N 1
ATOM 3934 C CA . LEU A 1 486 ? 3.699 -8.058 9.458 1.00 78.38 486 LEU A CA 1
ATOM 3935 C C . LEU A 1 486 ? 4.154 -9.097 10.484 1.00 78.38 486 LEU A C 1
ATOM 3937 O O . LEU A 1 486 ? 3.568 -9.190 11.558 1.00 78.38 486 LEU A O 1
ATOM 3941 N N . LYS A 1 487 ? 5.228 -9.843 10.206 1.00 79.12 487 LYS A N 1
ATOM 3942 C CA . LYS A 1 487 ? 5.760 -10.844 11.138 1.00 79.12 487 LYS A CA 1
ATOM 3943 C C . LYS A 1 487 ? 6.318 -10.209 12.415 1.00 79.12 487 LYS A C 1
ATOM 3945 O O . LYS A 1 487 ? 6.082 -10.739 13.498 1.00 79.12 487 LYS A O 1
ATOM 3950 N N . THR A 1 488 ? 7.008 -9.072 12.309 1.00 82.06 488 THR A N 1
ATOM 3951 C CA . THR A 1 488 ? 7.475 -8.330 13.492 1.00 82.06 488 THR A CA 1
ATOM 3952 C C . THR A 1 488 ? 6.308 -7.726 14.273 1.00 82.06 488 THR A C 1
ATOM 3954 O O . THR A 1 488 ? 6.307 -7.803 15.500 1.00 82.06 488 THR A O 1
ATOM 3957 N N . LYS A 1 489 ? 5.267 -7.218 13.595 1.00 78.94 489 LYS A N 1
ATOM 3958 C CA . LYS A 1 489 ? 4.024 -6.772 14.251 1.00 78.94 489 LYS A CA 1
ATOM 3959 C C . LYS A 1 489 ? 3.313 -7.900 14.998 1.00 78.94 489 LYS A C 1
ATOM 3961 O O . LYS A 1 489 ? 2.871 -7.676 16.118 1.00 78.94 489 LYS A O 1
ATOM 3966 N N . VAL A 1 490 ? 3.231 -9.104 14.425 1.00 80.06 490 VAL A N 1
ATOM 3967 C CA . VAL A 1 490 ? 2.654 -10.280 15.108 1.00 80.06 490 VAL A CA 1
ATOM 3968 C C . VAL A 1 490 ? 3.432 -10.606 16.376 1.00 80.06 490 VAL A C 1
ATOM 3970 O O . VAL A 1 490 ? 2.824 -10.747 17.428 1.00 80.06 490 VAL A O 1
ATOM 3973 N N . GLN A 1 491 ? 4.764 -10.658 16.303 1.00 83.00 491 GLN A N 1
ATOM 3974 C CA . GLN A 1 491 ? 5.597 -10.930 17.480 1.00 83.00 491 GLN A CA 1
ATOM 3975 C C . GLN A 1 491 ? 5.417 -9.873 18.574 1.00 83.00 491 GLN A C 1
ATOM 3977 O O . GLN A 1 491 ? 5.352 -10.211 19.753 1.00 83.00 491 GLN A O 1
ATOM 3982 N N . TRP A 1 492 ? 5.309 -8.600 18.191 1.00 87.38 492 TRP A N 1
ATOM 3983 C CA . TRP A 1 492 ? 5.030 -7.521 19.133 1.00 87.38 492 TRP A CA 1
ATOM 3984 C C . TRP A 1 492 ? 3.644 -7.673 19.781 1.00 87.38 492 TRP A C 1
ATOM 3986 O O . TRP A 1 492 ? 3.529 -7.597 21.001 1.00 87.38 492 TRP A O 1
ATOM 3996 N N . LEU A 1 493 ? 2.604 -7.980 18.996 1.00 76.06 493 LEU A N 1
ATOM 3997 C CA . LEU A 1 493 ? 1.252 -8.230 19.513 1.00 76.06 493 LEU A CA 1
ATOM 3998 C C . LEU A 1 493 ? 1.196 -9.449 20.438 1.00 76.06 493 LEU A C 1
ATOM 4000 O O . LEU A 1 493 ? 0.503 -9.408 21.447 1.00 76.06 493 LEU A O 1
ATOM 4004 N N . GLU A 1 494 ? 1.926 -10.522 20.133 1.00 80.50 494 GLU A N 1
ATOM 4005 C CA . GLU A 1 494 ? 2.026 -11.702 21.000 1.00 80.50 494 GLU A CA 1
ATOM 4006 C C . GLU A 1 494 ? 2.681 -11.361 22.348 1.00 80.50 494 GLU A C 1
ATOM 4008 O O . GLU A 1 494 ? 2.216 -11.819 23.394 1.00 80.50 494 GLU A O 1
ATOM 4013 N N . GLN A 1 495 ? 3.720 -10.518 22.345 1.00 83.94 495 GLN A N 1
ATOM 4014 C CA . GLN A 1 495 ? 4.350 -10.021 23.572 1.00 83.94 495 GLN A CA 1
ATOM 4015 C C . GLN A 1 495 ? 3.396 -9.135 24.384 1.00 83.94 495 GLN A C 1
ATOM 4017 O O . GLN A 1 495 ? 3.281 -9.315 25.598 1.00 83.94 495 GLN A O 1
ATOM 4022 N N . GLU A 1 496 ? 2.671 -8.232 23.725 1.00 83.50 496 GLU A N 1
ATOM 4023 C CA . GLU A 1 496 ? 1.713 -7.334 24.377 1.00 83.50 496 GLU A CA 1
ATOM 4024 C C . GLU A 1 496 ? 0.506 -8.100 24.942 1.00 83.50 496 GLU A C 1
ATOM 4026 O O . GLU A 1 496 ? 0.048 -7.841 26.060 1.00 83.50 496 GLU A O 1
ATOM 4031 N N . LEU A 1 497 ? 0.038 -9.124 24.223 1.00 79.12 497 LEU A N 1
ATOM 4032 C CA . LEU A 1 497 ? -1.005 -10.036 24.684 1.00 79.12 497 LEU A CA 1
ATOM 4033 C C . LEU A 1 497 ? -0.530 -10.831 25.906 1.00 79.12 497 LEU A C 1
ATOM 4035 O O . LEU A 1 497 ? -1.275 -10.974 26.878 1.00 79.12 497 LEU A O 1
ATOM 4039 N N . ALA A 1 498 ? 0.715 -11.317 25.901 1.00 80.56 498 ALA A N 1
ATOM 4040 C CA . ALA A 1 498 ? 1.302 -12.000 27.051 1.00 80.56 498 ALA A CA 1
ATOM 4041 C C . ALA A 1 498 ? 1.428 -11.065 28.267 1.00 80.56 498 ALA A C 1
ATOM 4043 O O . ALA A 1 498 ? 1.113 -11.466 29.393 1.00 80.56 498 ALA A O 1
ATOM 4044 N N . HIS A 1 499 ? 1.820 -9.805 28.052 1.00 80.81 499 HIS A N 1
ATOM 4045 C CA . HIS A 1 499 ? 1.882 -8.789 29.100 1.00 80.81 499 HIS A CA 1
ATOM 4046 C C . HIS A 1 499 ? 0.492 -8.496 29.687 1.00 80.81 499 HIS A C 1
ATOM 4048 O O . HIS A 1 499 ? 0.299 -8.567 30.904 1.00 80.81 499 HIS A O 1
ATOM 4054 N N . SER A 1 500 ? -0.497 -8.274 28.820 1.00 75.00 500 SER A N 1
ATOM 4055 C CA . SER A 1 500 ? -1.896 -8.024 29.188 1.00 75.00 500 SER A CA 1
ATOM 4056 C C . SER A 1 500 ? -2.507 -9.204 29.946 1.00 75.00 500 SER A C 1
ATOM 4058 O O . SER A 1 500 ? -3.156 -9.012 30.973 1.00 75.00 500 SER A O 1
ATOM 4060 N N . THR A 1 501 ? -2.216 -10.437 29.518 1.00 79.31 501 THR A N 1
ATOM 4061 C CA . THR A 1 501 ? -2.632 -11.671 30.208 1.00 79.31 501 THR A CA 1
ATOM 4062 C C . THR A 1 501 ? -2.043 -11.740 31.618 1.00 79.31 501 THR A C 1
ATOM 4064 O O . THR A 1 501 ? -2.752 -12.045 32.576 1.00 79.31 501 THR A O 1
ATOM 4067 N N . LYS A 1 502 ? -0.758 -11.405 31.784 1.00 81.50 502 LYS A N 1
ATOM 4068 C CA . LYS A 1 502 ? -0.096 -11.374 33.097 1.00 81.50 502 LYS A CA 1
ATOM 4069 C C . LYS A 1 502 ? -0.707 -10.316 34.024 1.00 81.50 502 LYS A C 1
ATOM 4071 O O . LYS A 1 502 ? -0.880 -10.575 35.217 1.00 81.50 502 LYS A O 1
ATOM 4076 N N . SER A 1 503 ? -1.064 -9.154 33.482 1.00 77.12 503 SER A N 1
ATOM 4077 C CA . SER A 1 503 ? -1.759 -8.086 34.211 1.00 77.12 503 SER A CA 1
ATOM 4078 C C . SER A 1 503 ? -3.175 -8.500 34.622 1.00 77.12 503 SER A C 1
ATOM 4080 O O . SER A 1 503 ? -3.544 -8.322 35.782 1.00 77.12 503 SER A O 1
ATOM 4082 N N . LEU A 1 504 ? -3.929 -9.151 33.731 1.00 76.94 504 LEU A N 1
ATOM 4083 C CA . LEU A 1 504 ? -5.251 -9.718 34.022 1.00 76.94 504 LEU A CA 1
ATOM 4084 C C . LEU A 1 504 ? -5.195 -10.780 35.124 1.00 76.94 504 LEU A C 1
ATOM 4086 O O . LEU A 1 504 ? -6.014 -10.758 36.039 1.00 76.94 504 LEU A O 1
ATOM 4090 N N . VAL A 1 505 ? -4.203 -11.674 35.093 1.00 80.00 505 VAL A N 1
ATOM 4091 C CA . VAL A 1 505 ? -4.000 -12.678 36.151 1.00 80.00 505 VAL A CA 1
ATOM 4092 C C . VAL A 1 505 ? -3.709 -12.011 37.499 1.00 80.00 505 VAL A C 1
ATOM 4094 O O . VAL A 1 505 ? -4.287 -12.413 38.509 1.00 80.00 505 VAL A O 1
ATOM 4097 N N . ARG A 1 506 ? -2.874 -10.960 37.531 1.00 77.44 506 ARG A N 1
ATOM 4098 C CA . ARG A 1 506 ? -2.631 -10.176 38.756 1.00 77.44 506 ARG A CA 1
ATOM 4099 C C . ARG A 1 506 ? -3.907 -9.521 39.281 1.00 77.44 506 ARG A C 1
ATOM 4101 O O . ARG A 1 506 ? -4.185 -9.633 40.470 1.00 77.44 506 ARG A O 1
ATOM 4108 N N . LEU A 1 507 ? -4.686 -8.872 38.418 1.00 74.56 507 LEU A N 1
ATOM 4109 C CA . LEU A 1 507 ? -5.933 -8.213 38.816 1.00 74.56 507 LEU A CA 1
ATOM 4110 C C . LEU A 1 507 ? -6.979 -9.219 39.303 1.00 74.56 507 LEU A C 1
ATOM 4112 O O . LEU A 1 507 ? -7.606 -8.987 40.333 1.00 74.56 507 LEU A O 1
ATOM 4116 N N . ARG A 1 508 ? -7.110 -10.373 38.634 1.00 76.62 508 ARG A N 1
ATOM 4117 C CA . ARG A 1 508 ? -7.964 -11.475 39.098 1.00 76.62 508 ARG A CA 1
ATOM 4118 C C . ARG A 1 508 ? -7.533 -11.969 40.473 1.00 76.62 508 ARG A C 1
ATOM 4120 O O . ARG A 1 508 ? -8.389 -12.151 41.325 1.00 76.62 508 ARG A O 1
ATOM 4127 N N . TYR A 1 509 ? -6.233 -12.121 40.724 1.00 78.25 509 TYR A N 1
ATOM 4128 C CA . TYR A 1 509 ? -5.730 -12.496 42.048 1.00 78.25 509 TYR A CA 1
ATOM 4129 C C . TYR A 1 509 ? -6.096 -11.462 43.128 1.00 78.25 509 TYR A C 1
ATOM 4131 O O . TYR A 1 509 ? -6.565 -11.839 44.200 1.00 78.25 509 TYR A O 1
ATOM 4139 N N . VAL A 1 510 ? -5.952 -10.164 42.835 1.00 75.38 510 VAL A N 1
ATOM 4140 C CA . VAL A 1 510 ? -6.357 -9.077 43.748 1.00 75.38 510 VAL A CA 1
ATOM 4141 C C . VAL A 1 510 ? -7.865 -9.107 44.016 1.00 75.38 510 VAL A C 1
ATOM 4143 O O . VAL A 1 510 ? -8.280 -9.011 45.168 1.00 75.38 510 VAL A O 1
ATOM 4146 N N . LEU A 1 511 ? -8.691 -9.315 42.988 1.00 72.88 511 LEU A N 1
ATOM 4147 C CA . LEU A 1 511 ? -10.144 -9.465 43.127 1.00 72.88 511 LEU A CA 1
ATOM 4148 C C . LEU A 1 511 ? -10.525 -10.679 43.984 1.00 72.88 511 LEU A C 1
ATOM 4150 O O . LEU A 1 511 ? -11.383 -10.556 44.858 1.00 72.88 511 LEU A O 1
ATOM 4154 N N . SER A 1 512 ? -9.866 -11.824 43.784 1.00 73.44 512 SER A N 1
ATOM 4155 C CA . SER A 1 512 ? -10.040 -13.021 44.616 1.00 73.44 512 SER A CA 1
ATOM 4156 C C . SER A 1 512 ? -9.686 -12.747 46.076 1.00 73.44 512 SER A C 1
ATOM 4158 O O . SER A 1 512 ? -10.423 -13.145 46.977 1.00 73.44 512 SER A O 1
ATOM 4160 N N . PHE A 1 513 ? -8.582 -12.036 46.315 1.00 75.25 513 PHE A N 1
ATOM 4161 C CA . PHE A 1 513 ? -8.141 -11.662 47.655 1.00 75.25 513 PHE A CA 1
ATOM 4162 C C . PHE A 1 513 ? -9.136 -10.710 48.335 1.00 75.25 513 PHE A C 1
ATOM 4164 O O . PHE A 1 513 ? -9.548 -10.966 49.463 1.00 75.25 513 PHE A O 1
ATOM 4171 N N . MET A 1 514 ? -9.609 -9.673 47.636 1.00 70.31 514 MET A N 1
ATOM 4172 C CA . MET A 1 514 ? -10.637 -8.765 48.161 1.00 70.31 514 MET A CA 1
ATOM 4173 C C . MET A 1 514 ? -11.971 -9.481 48.415 1.00 70.31 514 MET A C 1
ATOM 4175 O O . MET A 1 514 ? -12.652 -9.188 49.398 1.00 70.31 514 MET A O 1
ATOM 4179 N N . ALA A 1 515 ? -12.355 -10.435 47.561 1.00 68.31 515 ALA A N 1
ATOM 4180 C CA . ALA A 1 515 ? -13.547 -11.253 47.771 1.00 68.31 515 ALA A CA 1
ATOM 4181 C C . ALA A 1 515 ? -13.415 -12.129 49.026 1.00 68.31 515 ALA A C 1
ATOM 4183 O O . ALA A 1 515 ? -14.353 -12.194 49.821 1.00 68.31 515 ALA A O 1
ATOM 4184 N N . LEU A 1 516 ? -12.244 -12.737 49.242 1.00 74.12 516 LEU A N 1
ATOM 4185 C CA . LEU A 1 516 ? -11.943 -13.509 50.446 1.00 74.12 516 LEU A CA 1
ATOM 4186 C C . LEU A 1 516 ? -11.956 -12.624 51.700 1.00 74.12 516 LEU A C 1
ATOM 4188 O O . LEU A 1 516 ? -12.567 -12.992 52.699 1.00 74.12 516 LEU A O 1
ATOM 4192 N N . GLN A 1 517 ? -11.348 -11.437 51.644 1.00 71.88 517 GLN A N 1
ATOM 4193 C CA . GLN A 1 517 ? -11.346 -10.479 52.751 1.00 71.88 517 GLN A CA 1
ATOM 4194 C C . GLN A 1 517 ? -12.769 -10.015 53.092 1.00 71.88 517 GLN A C 1
ATOM 4196 O O . GLN A 1 517 ? -13.154 -10.008 54.258 1.00 71.88 517 GLN A O 1
ATOM 4201 N N . SER A 1 518 ? -13.584 -9.705 52.079 1.00 69.38 518 SER A N 1
ATOM 4202 C CA . SER A 1 518 ? -14.994 -9.343 52.257 1.00 69.38 518 SER A CA 1
ATOM 4203 C C . SER A 1 518 ? -15.807 -10.494 52.863 1.00 69.38 518 SER A C 1
ATOM 4205 O O . SER A 1 518 ? -16.613 -10.263 53.764 1.00 69.38 518 SER A O 1
ATOM 4207 N N . TYR A 1 519 ? -15.553 -11.737 52.439 1.00 72.44 519 TYR A N 1
ATOM 4208 C CA . TYR A 1 519 ? -16.172 -12.932 53.016 1.00 72.44 519 TYR A CA 1
ATOM 4209 C C . TYR A 1 519 ? -15.785 -13.132 54.487 1.00 72.44 519 TYR A C 1
ATOM 4211 O O . TYR A 1 519 ? -16.660 -13.332 55.328 1.00 72.44 519 TYR A O 1
ATOM 4219 N N . LEU A 1 520 ? -14.495 -13.027 54.822 1.00 71.62 520 LEU A N 1
ATOM 4220 C CA . LEU A 1 520 ? -14.006 -13.138 56.199 1.00 71.62 520 LEU A CA 1
ATOM 4221 C C . LEU A 1 520 ? -14.584 -12.038 57.092 1.00 71.62 520 LEU A C 1
ATOM 4223 O O . LEU A 1 520 ? -14.988 -12.317 58.220 1.00 71.62 520 LEU A O 1
ATOM 4227 N N . HIS A 1 521 ? -14.688 -10.811 56.580 1.00 69.00 521 HIS A N 1
ATOM 4228 C CA . HIS A 1 521 ? -15.283 -9.700 57.312 1.00 69.00 521 HIS A CA 1
ATOM 4229 C C . HIS A 1 521 ? -16.788 -9.910 57.526 1.00 69.00 521 HIS A C 1
ATOM 4231 O O . HIS A 1 521 ? -17.272 -9.756 58.643 1.00 69.00 521 HIS A O 1
ATOM 4237 N N . HIS A 1 522 ? -17.521 -10.376 56.507 1.00 69.31 522 HIS A N 1
ATOM 4238 C CA . HIS A 1 522 ? -18.938 -10.722 56.640 1.00 69.31 522 HIS A CA 1
ATOM 4239 C C . HIS A 1 522 ? -19.166 -11.870 57.634 1.00 69.31 522 HIS A C 1
ATOM 4241 O O . HIS A 1 522 ? -20.083 -11.813 58.448 1.00 69.31 522 HIS A O 1
ATOM 4247 N N . HIS A 1 523 ? -18.310 -12.893 57.615 1.00 69.19 523 HIS A N 1
ATOM 4248 C CA . HIS A 1 523 ? -18.377 -14.021 58.542 1.00 69.19 523 HIS A CA 1
ATOM 4249 C C . HIS A 1 523 ? -18.012 -13.617 59.983 1.00 69.19 523 HIS A C 1
ATOM 4251 O O . HIS A 1 523 ? -18.627 -14.096 60.936 1.00 69.19 523 HIS A O 1
ATOM 4257 N N . SER A 1 524 ? -17.044 -12.710 60.157 1.00 67.31 524 SER A N 1
ATOM 4258 C CA . SER A 1 524 ? -16.737 -12.062 61.441 1.00 67.31 524 SER A CA 1
ATOM 4259 C C . SER A 1 524 ? -17.964 -11.327 61.988 1.00 67.31 524 SER A C 1
ATOM 4261 O O . SER A 1 524 ? -18.399 -11.614 63.102 1.00 67.31 524 SER A O 1
ATOM 4263 N N . LEU A 1 525 ? -18.590 -10.486 61.157 1.00 66.12 525 LEU A N 1
ATOM 4264 C CA . LEU A 1 525 ? -19.798 -9.730 61.495 1.00 66.12 525 LEU A CA 1
ATOM 4265 C C . LEU A 1 525 ? -20.983 -10.648 61.830 1.00 66.12 525 LEU A C 1
ATOM 4267 O O . LEU A 1 525 ? -21.723 -10.407 62.779 1.00 66.12 525 LEU A O 1
ATOM 4271 N N . GLN A 1 526 ? -21.153 -11.749 61.092 1.00 67.12 526 GLN A N 1
ATOM 4272 C CA . GLN A 1 526 ? -22.169 -12.753 61.410 1.00 67.12 526 GLN A CA 1
ATOM 4273 C C . GLN A 1 526 ? -21.889 -13.466 62.736 1.00 67.12 526 GLN A C 1
ATOM 4275 O O . GLN A 1 526 ? -22.834 -13.737 63.480 1.00 67.12 526 GLN A O 1
ATOM 4280 N N . ARG A 1 527 ? -20.622 -13.753 63.066 1.00 69.00 527 ARG A N 1
ATOM 4281 C CA . ARG A 1 527 ? -20.250 -14.328 64.366 1.00 69.00 527 ARG A CA 1
ATOM 4282 C C . ARG A 1 527 ? -20.554 -13.371 65.511 1.00 69.00 527 ARG A C 1
ATOM 4284 O O . ARG A 1 527 ? -21.178 -13.814 66.471 1.00 69.00 527 ARG A O 1
ATOM 4291 N N . THR A 1 528 ? -20.179 -12.095 65.417 1.00 65.69 528 THR A N 1
ATOM 4292 C CA . THR A 1 528 ? -20.513 -11.099 66.450 1.00 65.69 528 THR A CA 1
ATOM 4293 C C . THR A 1 528 ? -22.021 -10.953 66.599 1.00 65.69 528 THR A C 1
ATOM 4295 O O . THR A 1 528 ? -22.524 -11.152 67.701 1.00 65.69 528 THR A O 1
ATOM 4298 N N . ILE A 1 529 ? -22.768 -10.792 65.499 1.00 64.38 529 ILE A N 1
ATOM 4299 C CA . ILE A 1 529 ? -24.241 -10.744 65.532 1.00 64.38 529 ILE A CA 1
ATOM 4300 C C . ILE A 1 529 ? -24.838 -12.016 66.158 1.00 64.38 529 ILE A C 1
ATOM 4302 O O . ILE A 1 529 ? -25.824 -11.942 66.892 1.00 64.38 529 ILE A O 1
ATOM 4306 N N . SER A 1 530 ? -24.280 -13.199 65.881 1.00 64.25 530 SER A N 1
ATOM 4307 C CA . SER A 1 530 ? -24.757 -14.461 66.459 1.00 64.25 530 SER A CA 1
ATOM 4308 C C . SER A 1 530 ? -24.492 -14.541 67.963 1.00 64.25 530 SER A C 1
ATOM 4310 O O . SER A 1 530 ? -25.389 -14.922 68.715 1.00 64.25 530 SER A O 1
ATOM 4312 N N . VAL A 1 531 ? -23.296 -14.150 68.414 1.00 66.31 531 VAL A N 1
ATOM 4313 C CA . VAL A 1 531 ? -22.930 -14.096 69.840 1.00 66.31 531 VAL A CA 1
ATOM 4314 C C . VAL A 1 531 ? -23.820 -13.102 70.585 1.00 66.31 531 VAL A C 1
ATOM 4316 O O . VAL A 1 531 ? -24.285 -13.384 71.689 1.00 66.31 531 VAL A O 1
ATOM 4319 N N . GLU A 1 532 ? -24.124 -11.966 69.967 1.00 62.28 532 GLU A N 1
ATOM 4320 C CA . GLU A 1 532 ? -24.957 -10.916 70.545 1.00 62.28 532 GLU A CA 1
ATOM 4321 C C . GLU A 1 532 ? -26.438 -11.309 70.585 1.00 62.28 532 GLU A C 1
ATOM 4323 O O . GLU A 1 532 ? -27.120 -11.098 71.591 1.00 62.28 532 GLU A O 1
ATOM 4328 N N . LYS A 1 533 ? -26.931 -11.998 69.546 1.00 65.31 533 LYS A N 1
ATOM 4329 C CA . LYS A 1 533 ? -28.260 -12.627 69.553 1.00 65.31 533 LYS A CA 1
ATOM 4330 C C . LYS A 1 533 ? -28.377 -13.687 70.645 1.00 65.31 533 LYS A C 1
ATOM 4332 O O . LYS A 1 533 ? -29.412 -13.729 71.312 1.00 65.31 533 LYS A O 1
ATOM 4337 N N . ASP A 1 534 ? -27.349 -14.503 70.865 1.00 66.06 534 ASP A N 1
ATOM 4338 C CA . ASP A 1 534 ? -27.341 -15.503 71.937 1.00 66.06 534 ASP A CA 1
ATOM 4339 C C . ASP A 1 534 ? -27.234 -14.872 73.330 1.00 66.06 534 ASP A C 1
ATOM 4341 O O . ASP A 1 534 ? -27.967 -15.287 74.230 1.00 66.06 534 ASP A O 1
ATOM 4345 N N . ARG A 1 535 ? -26.430 -13.815 73.514 1.00 63.69 535 ARG A N 1
ATOM 4346 C CA . ARG A 1 535 ? -26.441 -12.999 74.743 1.00 63.69 535 ARG A CA 1
ATOM 4347 C C . ARG A 1 535 ? -27.825 -12.404 74.995 1.00 63.69 535 ARG A C 1
ATOM 4349 O O . ARG A 1 535 ? -28.371 -12.566 76.083 1.00 63.69 535 ARG A O 1
ATOM 4356 N N . GLY A 1 536 ? -28.447 -11.807 73.980 1.00 63.62 536 GLY A N 1
ATOM 4357 C CA . GLY A 1 536 ? -29.795 -11.245 74.073 1.00 63.62 536 GLY A CA 1
ATOM 4358 C C . GLY A 1 536 ? -30.887 -12.292 74.328 1.00 63.62 536 GLY A C 1
ATOM 4359 O O . GLY A 1 536 ? -31.893 -11.989 74.975 1.00 63.62 536 GLY A O 1
ATOM 4360 N N . ARG A 1 537 ? -30.715 -13.534 73.851 1.00 68.31 537 ARG A N 1
ATOM 4361 C CA . ARG A 1 537 ? -31.595 -14.672 74.174 1.00 68.31 537 ARG A CA 1
ATOM 4362 C C . ARG A 1 537 ? -31.400 -15.136 75.614 1.00 68.31 537 ARG A C 1
ATOM 4364 O O . ARG A 1 537 ? -32.392 -15.242 76.328 1.00 68.31 537 ARG A O 1
ATOM 4371 N N . LYS A 1 538 ? -30.156 -15.336 76.062 1.00 67.50 538 LYS A N 1
ATOM 4372 C CA . LYS A 1 538 ? -29.829 -15.713 77.449 1.00 67.50 538 LYS A CA 1
ATOM 4373 C C . LYS A 1 538 ? -30.316 -14.665 78.448 1.00 67.50 538 LYS A C 1
ATOM 4375 O O . LYS A 1 538 ? -30.953 -15.025 79.430 1.00 67.50 538 LYS A O 1
ATOM 4380 N N . LEU A 1 539 ? -30.134 -13.376 78.154 1.00 63.91 539 LEU A N 1
ATOM 4381 C CA . LEU A 1 539 ? -30.601 -12.280 79.004 1.00 63.91 539 LEU A CA 1
ATOM 4382 C C . LEU A 1 539 ? -32.134 -12.193 79.055 1.00 63.91 539 LEU A C 1
ATOM 4384 O O . LEU A 1 539 ? -32.705 -11.966 80.119 1.00 63.91 539 LEU A O 1
ATOM 4388 N N . ARG A 1 540 ? -32.829 -12.407 77.927 1.00 65.31 540 ARG A N 1
ATOM 4389 C CA . ARG A 1 540 ? -34.301 -12.503 77.918 1.00 65.31 540 ARG A CA 1
ATOM 4390 C C . ARG A 1 540 ? -34.797 -13.715 78.699 1.00 65.31 540 ARG A C 1
ATOM 4392 O O . ARG A 1 540 ? -35.763 -13.588 79.449 1.00 65.31 540 ARG A O 1
ATOM 4399 N N . PHE A 1 541 ? -34.135 -14.860 78.560 1.00 66.06 541 PHE A N 1
ATOM 4400 C CA . PHE A 1 541 ? -34.463 -16.077 79.299 1.00 66.06 541 PHE A CA 1
ATOM 4401 C C . PHE A 1 541 ? -34.257 -15.883 80.806 1.00 66.06 541 PHE A C 1
ATOM 4403 O O . PHE A 1 541 ? -35.166 -16.158 81.587 1.00 66.06 541 PHE A O 1
ATOM 4410 N N . PHE A 1 542 ? -33.129 -15.282 81.200 1.00 67.44 542 PHE A N 1
ATOM 4411 C CA . PHE A 1 542 ? -32.847 -14.886 82.576 1.00 67.44 542 PHE A CA 1
ATOM 4412 C C . PHE A 1 542 ? -33.901 -13.915 83.112 1.00 67.44 542 PHE A C 1
ATOM 4414 O O . PHE A 1 542 ? -34.519 -14.211 84.124 1.00 67.44 542 PHE A O 1
ATOM 4421 N N . LYS A 1 543 ? -34.211 -12.813 82.409 1.00 65.69 543 LYS A N 1
ATOM 4422 C CA . LYS A 1 543 ? -35.252 -11.852 82.832 1.00 65.69 543 LYS A CA 1
ATOM 4423 C C . LYS A 1 543 ? -36.623 -12.509 83.003 1.00 65.69 543 LYS A C 1
ATOM 4425 O O . LYS A 1 543 ? -37.351 -12.176 83.934 1.00 65.69 543 LYS A O 1
ATOM 4430 N N . THR A 1 544 ? -36.980 -13.440 82.121 1.00 70.12 544 THR A N 1
ATOM 4431 C CA . THR A 1 544 ? -38.278 -14.129 82.169 1.00 70.12 544 THR A CA 1
ATOM 4432 C C . THR A 1 544 ? -38.346 -15.105 83.343 1.00 70.12 544 THR A C 1
ATOM 4434 O O . THR A 1 544 ? -39.342 -15.114 84.063 1.00 70.12 544 THR A O 1
ATOM 4437 N N . ASN A 1 545 ? -37.285 -15.879 83.581 1.00 68.38 545 ASN A N 1
ATOM 4438 C CA . ASN A 1 545 ? -37.218 -16.811 84.707 1.00 68.38 545 ASN A CA 1
ATOM 4439 C C . ASN A 1 545 ? -37.063 -16.088 86.042 1.00 68.38 545 ASN A C 1
ATOM 4441 O O . ASN A 1 545 ? -37.758 -16.425 86.986 1.00 68.38 545 ASN A O 1
ATOM 4445 N N . PHE A 1 546 ? -36.253 -15.035 86.107 1.00 68.44 546 PHE A N 1
ATOM 4446 C CA . PHE A 1 546 ? -36.113 -14.192 87.290 1.00 68.44 546 PHE A CA 1
ATOM 4447 C C . PHE A 1 546 ? -37.445 -13.534 87.668 1.00 68.44 546 PHE A C 1
ATOM 4449 O O . PHE A 1 546 ? -37.830 -13.534 88.832 1.00 68.44 546 PHE A O 1
ATOM 4456 N N . LYS A 1 547 ? -38.216 -13.051 86.681 1.00 68.50 547 LYS A N 1
ATOM 4457 C CA . LYS A 1 547 ? -39.560 -12.504 86.916 1.00 68.50 547 LYS A CA 1
ATOM 4458 C C . LYS A 1 547 ? -40.551 -13.570 87.398 1.00 68.50 547 LYS A C 1
ATOM 4460 O O . LYS A 1 547 ? -41.357 -13.276 88.275 1.00 68.50 547 LYS A O 1
ATOM 4465 N N . LYS A 1 548 ? -40.488 -14.795 86.859 1.00 69.94 548 LYS A N 1
ATOM 4466 C CA . LYS A 1 548 ? -41.277 -15.939 87.353 1.00 69.94 548 LYS A CA 1
ATOM 4467 C C . LYS A 1 548 ? -40.896 -16.311 88.785 1.00 69.94 548 LYS A C 1
ATOM 4469 O O . LYS A 1 548 ? -41.781 -16.529 89.603 1.00 69.94 548 LYS A O 1
ATOM 4474 N N . GLU A 1 549 ? -39.608 -16.307 89.104 1.00 66.31 549 GLU A N 1
ATOM 4475 C CA . GLU A 1 549 ? -39.129 -16.682 90.430 1.00 66.31 549 GLU A CA 1
ATOM 4476 C C . GLU A 1 549 ? -39.452 -15.610 91.474 1.00 66.31 549 GLU A C 1
ATOM 4478 O O . GLU A 1 549 ? -39.883 -15.964 92.563 1.00 66.31 549 GLU A O 1
ATOM 4483 N N . ILE A 1 550 ? -39.373 -14.316 91.123 1.00 64.12 550 ILE A N 1
ATOM 4484 C CA . ILE A 1 550 ? -39.883 -13.203 91.947 1.00 64.12 550 ILE A CA 1
ATOM 4485 C C . ILE A 1 550 ? -41.396 -13.317 92.165 1.00 64.12 550 ILE A C 1
ATOM 4487 O O . ILE A 1 550 ? -41.893 -13.029 93.250 1.00 64.12 550 ILE A O 1
ATOM 4491 N N . HIS A 1 551 ? -42.150 -13.740 91.152 1.00 65.38 551 HIS A N 1
ATOM 4492 C CA . HIS A 1 551 ? -43.587 -13.941 91.310 1.00 65.38 551 HIS A CA 1
ATOM 4493 C C . HIS A 1 551 ? -43.895 -15.099 92.272 1.00 65.38 551 HIS A C 1
ATOM 4495 O O . HIS A 1 551 ? -44.730 -14.939 93.156 1.00 65.38 551 HIS A O 1
ATOM 4501 N N . ASN A 1 552 ? -43.152 -16.208 92.184 1.00 61.31 552 ASN A N 1
ATOM 4502 C CA . ASN A 1 552 ? -43.224 -17.311 93.151 1.00 61.31 552 ASN A CA 1
ATOM 4503 C C . ASN A 1 552 ? -42.804 -16.872 94.571 1.00 61.31 552 ASN A C 1
ATOM 4505 O O . ASN A 1 552 ? -43.368 -17.336 95.559 1.00 61.31 552 ASN A O 1
ATOM 4509 N N . LEU A 1 553 ? -41.851 -15.942 94.667 1.00 55.41 553 LEU A N 1
ATOM 4510 C CA . LEU A 1 553 ? -41.357 -15.289 95.890 1.00 55.41 553 LEU A CA 1
ATOM 4511 C C . LEU A 1 553 ? -42.461 -14.553 96.656 1.00 55.41 553 LEU A C 1
ATOM 4513 O O . LEU A 1 553 ? -42.482 -14.573 97.881 1.00 55.41 553 LEU A O 1
ATOM 4517 N N . LEU A 1 554 ? -43.389 -13.926 95.933 1.00 57.84 554 LEU A N 1
ATOM 4518 C CA . LEU A 1 554 ? -44.527 -13.209 96.513 1.00 57.84 554 LEU A CA 1
ATOM 4519 C C . LEU A 1 554 ? -45.646 -14.150 96.991 1.00 57.84 554 LEU A C 1
ATOM 4521 O O . LEU A 1 554 ? -46.567 -13.697 97.665 1.00 57.84 554 LEU A O 1
ATOM 4525 N N . CYS A 1 555 ? -45.575 -15.444 96.660 1.00 60.53 555 CYS A N 1
ATOM 4526 C CA . CYS A 1 555 ? -46.629 -16.420 96.941 1.00 60.53 555 CYS A CA 1
ATOM 4527 C C . CYS A 1 555 ? -46.239 -17.516 97.953 1.00 60.53 555 CYS A C 1
ATOM 4529 O O . CYS A 1 555 ? -47.108 -18.295 98.335 1.00 60.53 555 CYS A O 1
ATOM 4531 N N . CYS A 1 556 ? -44.983 -17.588 98.413 1.00 53.78 556 CYS A N 1
ATOM 4532 C CA . CYS A 1 556 ? -44.502 -18.634 99.330 1.00 53.78 556 CYS A CA 1
ATOM 4533 C C . CYS A 1 556 ? -44.022 -18.066 100.677 1.00 53.78 556 CYS A C 1
ATOM 4535 O O . CYS A 1 556 ? -43.303 -17.074 100.713 1.00 53.78 556 CYS A O 1
ATOM 4537 N N . THR A 1 557 ? -44.362 -18.738 101.784 1.00 53.53 557 THR A N 1
ATOM 4538 C CA . THR A 1 557 ? -44.028 -18.325 103.165 1.00 53.53 557 THR A CA 1
ATOM 4539 C C . THR A 1 557 ? -42.695 -18.873 103.697 1.00 53.53 557 THR A C 1
ATOM 4541 O O . THR A 1 557 ? -42.268 -18.476 104.777 1.00 53.53 557 THR A O 1
ATOM 4544 N N . ASP A 1 558 ? -42.015 -19.759 102.958 1.00 58.28 558 ASP A N 1
ATOM 4545 C CA . ASP A 1 558 ? -40.746 -20.379 103.375 1.00 58.28 558 ASP A CA 1
ATOM 4546 C C . ASP A 1 558 ? -39.521 -19.684 102.755 1.00 58.28 558 ASP A C 1
ATOM 4548 O O . ASP A 1 558 ? -39.114 -19.948 101.619 1.00 58.28 558 ASP A O 1
ATOM 4552 N N . HIS A 1 559 ? -38.892 -18.796 103.528 1.00 57.56 559 HIS A N 1
ATOM 4553 C CA . HIS A 1 559 ? -37.759 -17.971 103.088 1.00 57.56 559 HIS A CA 1
ATOM 4554 C C . HIS A 1 559 ? -36.419 -18.724 102.938 1.00 57.56 559 HIS A C 1
ATOM 4556 O O . HIS A 1 559 ? -35.517 -18.240 102.254 1.00 57.56 559 HIS A O 1
ATOM 4562 N N . SER A 1 560 ? -36.253 -19.908 103.535 1.00 60.00 560 SER A N 1
ATOM 4563 C CA . SER A 1 560 ? -34.969 -20.636 103.549 1.00 60.00 560 SER A CA 1
ATOM 4564 C C . SER A 1 560 ? -34.688 -21.398 102.246 1.00 60.00 560 SER A C 1
ATOM 4566 O O . SER A 1 560 ? -33.577 -21.336 101.717 1.00 60.00 560 SER A O 1
ATOM 4568 N N . ALA A 1 561 ? -35.706 -22.034 101.655 1.00 59.72 561 ALA A N 1
ATOM 4569 C CA . ALA A 1 561 ? -35.605 -22.691 100.347 1.00 59.72 561 ALA A CA 1
ATOM 4570 C C . ALA A 1 561 ? -35.371 -21.690 99.198 1.00 59.72 561 ALA A C 1
ATOM 4572 O O . ALA A 1 561 ? -34.889 -22.052 98.122 1.00 59.72 561 ALA A O 1
ATOM 4573 N N . LEU A 1 562 ? -35.698 -20.420 99.438 1.00 62.41 562 LEU A N 1
ATOM 4574 C CA . LEU A 1 562 ? -35.620 -19.332 98.479 1.00 62.41 562 LEU A CA 1
ATOM 4575 C C . LEU A 1 562 ? -34.182 -18.886 98.199 1.00 62.41 562 LEU A C 1
ATOM 4577 O O . LEU A 1 562 ? -33.796 -18.737 97.038 1.00 62.41 562 LEU A O 1
ATOM 4581 N N . LYS A 1 563 ? -33.377 -18.717 99.257 1.00 63.53 563 LYS A N 1
ATOM 4582 C CA . LYS A 1 563 ? -31.973 -18.299 99.141 1.00 63.53 563 LYS A CA 1
ATOM 4583 C C . LYS A 1 563 ? -31.194 -19.290 98.271 1.00 63.53 563 LYS A C 1
ATOM 4585 O O . LYS A 1 563 ? -30.478 -18.875 97.366 1.00 63.53 563 LYS A O 1
ATOM 4590 N N . GLY A 1 564 ? -31.422 -20.591 98.465 1.00 71.06 564 GLY A N 1
ATOM 4591 C CA . GLY A 1 564 ? -30.797 -21.645 97.659 1.00 71.06 564 GLY A CA 1
ATOM 4592 C C . GLY A 1 564 ? -31.183 -21.606 96.175 1.00 71.06 564 GLY A C 1
ATOM 4593 O O . GLY A 1 564 ? -30.322 -21.778 95.315 1.00 71.06 564 GLY A O 1
ATOM 4594 N N . ARG A 1 565 ? -32.453 -21.325 95.845 1.00 69.62 565 ARG A N 1
ATOM 4595 C CA . ARG A 1 565 ? -32.907 -21.246 94.443 1.00 69.62 565 ARG A CA 1
ATOM 4596 C C . ARG A 1 565 ? -32.406 -19.995 93.733 1.00 69.62 565 ARG A C 1
ATOM 4598 O O . ARG A 1 565 ? -31.964 -20.105 92.596 1.00 69.62 565 ARG A O 1
ATOM 4605 N N . LEU A 1 566 ? -32.406 -18.842 94.403 1.00 65.81 566 LEU A N 1
ATOM 4606 C CA . LEU A 1 566 ? -31.842 -17.597 93.866 1.00 65.81 566 LEU A CA 1
ATOM 4607 C C . LEU A 1 566 ? -30.331 -17.716 93.631 1.00 65.81 566 LEU A C 1
ATOM 4609 O O . LEU A 1 566 ? -29.849 -17.291 92.586 1.00 65.81 566 LEU A O 1
ATOM 4613 N N . ILE A 1 567 ? -29.601 -18.374 94.537 1.00 69.81 567 ILE A N 1
ATOM 4614 C CA . ILE A 1 567 ? -28.177 -18.697 94.352 1.00 69.81 567 ILE A CA 1
ATOM 4615 C C . ILE A 1 567 ? -27.967 -19.614 93.140 1.00 69.81 567 ILE A C 1
ATOM 4617 O O . ILE A 1 567 ? -27.084 -19.363 92.320 1.00 69.81 567 ILE A O 1
ATOM 4621 N N . ASN A 1 568 ? -28.797 -20.647 92.971 1.00 68.38 568 ASN A N 1
ATOM 4622 C CA . ASN A 1 568 ? -28.719 -21.525 91.800 1.00 68.38 568 ASN A CA 1
ATOM 4623 C C . ASN A 1 568 ? -29.041 -20.790 90.487 1.00 68.38 568 ASN A C 1
ATOM 4625 O O . ASN A 1 568 ? -28.389 -21.021 89.474 1.00 68.38 568 ASN A O 1
ATOM 4629 N N . LEU A 1 569 ? -30.007 -19.872 90.497 1.00 67.00 569 LEU A N 1
ATOM 4630 C CA . LEU A 1 569 ? -30.394 -19.098 89.315 1.00 67.00 569 LEU A CA 1
ATOM 4631 C C . LEU A 1 569 ? -29.327 -18.054 88.948 1.00 67.00 569 LEU A C 1
ATOM 4633 O O . LEU A 1 569 ? -29.028 -17.867 87.771 1.00 67.00 569 LEU A O 1
ATOM 4637 N N . CYS A 1 570 ? -28.698 -17.421 89.940 1.00 64.50 570 CYS A N 1
ATOM 4638 C CA . CYS A 1 570 ? -27.575 -16.511 89.718 1.00 64.50 570 CYS A CA 1
ATOM 4639 C C . CYS A 1 570 ? -26.297 -17.253 89.298 1.00 64.50 570 CYS A C 1
ATOM 4641 O O . CYS A 1 570 ? -25.574 -16.748 88.451 1.00 64.50 570 CYS A O 1
ATOM 4643 N N . SER A 1 571 ? -26.029 -18.461 89.805 1.00 64.69 571 SER A N 1
ATOM 4644 C CA . SER A 1 571 ? -24.856 -19.251 89.385 1.00 64.69 571 SER A CA 1
ATOM 4645 C C . SER A 1 571 ? -25.008 -19.884 87.996 1.00 64.69 571 SER A C 1
ATOM 4647 O O . SER A 1 571 ? -24.021 -20.011 87.280 1.00 64.69 571 SER A O 1
ATOM 4649 N N . GLN A 1 572 ? -26.229 -20.228 87.564 1.00 66.50 572 GLN A N 1
ATOM 4650 C CA . GLN A 1 572 ? -26.474 -20.766 86.216 1.00 66.50 572 GLN A CA 1
ATOM 4651 C C . GLN A 1 572 ? -26.370 -19.721 85.095 1.00 66.50 572 GLN A C 1
ATOM 4653 O O . GLN A 1 572 ? -26.135 -20.089 83.943 1.00 66.50 572 GLN A O 1
ATOM 4658 N N . TYR A 1 573 ? -26.572 -18.438 85.404 1.00 60.44 573 TYR A N 1
ATOM 4659 C CA . TYR A 1 573 ? -26.667 -17.372 84.397 1.00 60.44 573 TYR A CA 1
ATOM 4660 C C . TYR A 1 573 ? -25.757 -16.164 84.662 1.00 60.44 573 TYR A C 1
ATOM 4662 O O . TYR A 1 573 ? -25.731 -15.243 83.844 1.00 60.44 573 TYR A O 1
ATOM 4670 N N . GLY A 1 574 ? -25.029 -16.155 85.777 1.00 53.69 574 GLY A N 1
ATOM 4671 C CA . GLY A 1 574 ? -24.075 -15.115 86.137 1.00 53.69 574 GLY A CA 1
ATOM 4672 C C . GLY A 1 574 ? -22.819 -15.174 85.275 1.00 53.69 574 GLY A C 1
ATOM 4673 O O . GLY A 1 574 ? -22.314 -16.246 84.944 1.00 53.69 574 GLY A O 1
ATOM 4674 N N . ASP A 1 575 ? -22.321 -13.999 84.902 1.00 48.12 575 ASP A N 1
ATOM 4675 C CA . ASP A 1 575 ? -21.017 -13.849 84.263 1.00 48.12 575 ASP A CA 1
ATOM 4676 C C . ASP A 1 575 ? -19.933 -14.355 85.243 1.00 48.12 575 ASP A C 1
ATOM 4678 O O . ASP A 1 575 ? -19.930 -13.904 86.392 1.00 48.12 575 ASP A O 1
ATOM 4682 N N . PRO A 1 576 ? -19.020 -15.272 84.860 1.00 49.47 576 PRO A N 1
ATOM 4683 C CA . PRO A 1 576 ? -18.012 -15.848 85.766 1.00 49.47 576 PRO A CA 1
ATOM 4684 C C . PRO A 1 576 ? -17.058 -14.821 86.398 1.00 49.47 576 PRO A C 1
ATOM 4686 O O . PRO A 1 576 ? -16.264 -15.178 87.263 1.00 49.47 576 PRO A O 1
ATOM 4689 N N . LYS A 1 577 ? -17.115 -13.555 85.970 1.00 46.44 577 LYS A N 1
ATOM 4690 C CA . LYS A 1 577 ? -16.344 -12.442 86.535 1.00 46.44 577 LYS A CA 1
ATOM 4691 C C . LYS A 1 577 ? -17.016 -11.738 87.718 1.00 46.44 577 LYS A C 1
ATOM 4693 O O . LYS A 1 577 ? -16.362 -10.934 88.373 1.00 46.44 577 LYS A O 1
ATOM 4698 N N . VAL A 1 578 ? -18.294 -12.001 87.993 1.00 50.16 578 VAL A N 1
ATOM 4699 C CA . VAL A 1 578 ? -19.025 -11.364 89.097 1.00 50.16 578 VAL A CA 1
ATOM 4700 C C . VAL A 1 578 ? -19.134 -12.352 90.254 1.00 50.16 578 VAL A C 1
ATOM 4702 O O . VAL A 1 578 ? -19.835 -13.358 90.162 1.00 50.16 578 VAL A O 1
ATOM 4705 N N . ASP A 1 579 ? -18.436 -12.069 91.354 1.00 49.91 579 ASP A N 1
ATOM 4706 C CA . ASP A 1 579 ? -18.434 -12.915 92.550 1.00 49.91 579 ASP A CA 1
ATOM 4707 C C . ASP A 1 579 ? -19.729 -12.719 93.362 1.00 49.91 579 ASP A C 1
ATOM 4709 O O . ASP A 1 579 ? -19.820 -11.943 94.317 1.00 49.91 579 ASP A O 1
ATOM 4713 N N . PHE A 1 580 ? -20.792 -13.395 92.921 1.00 50.53 580 PHE A N 1
ATOM 4714 C CA . PHE A 1 580 ? -22.135 -13.281 93.498 1.00 50.53 580 PHE A CA 1
ATOM 4715 C C . PHE A 1 580 ? -22.221 -13.746 94.963 1.00 50.53 580 PHE A C 1
ATOM 4717 O O . PHE A 1 580 ? -23.144 -13.332 95.669 1.00 50.53 580 PHE A O 1
ATOM 4724 N N . LEU A 1 581 ? -21.264 -14.548 95.444 1.00 50.59 581 LEU A N 1
ATOM 4725 C CA . LEU A 1 581 ? -21.164 -14.948 96.853 1.00 50.59 581 LEU A CA 1
ATOM 4726 C C . LEU A 1 581 ? -20.890 -13.738 97.755 1.00 50.59 581 LEU A C 1
ATOM 4728 O O . LEU A 1 581 ? -21.560 -13.563 98.772 1.00 50.59 581 LEU A O 1
ATOM 4732 N N . GLN A 1 582 ? -20.012 -12.833 97.321 1.00 52.78 582 GLN A N 1
ATOM 4733 C CA . GLN A 1 582 ? -19.679 -11.610 98.055 1.00 52.78 582 GLN A CA 1
ATOM 4734 C C . GLN A 1 582 ? -20.864 -10.633 98.154 1.00 52.78 582 GLN A C 1
ATOM 4736 O O . GLN A 1 582 ? -21.035 -9.935 99.157 1.00 52.78 582 GLN A O 1
ATOM 4741 N N . LEU A 1 583 ? -21.711 -10.592 97.119 1.00 48.19 583 LEU A N 1
ATOM 4742 C CA . LEU A 1 583 ? -22.912 -9.753 97.089 1.00 48.19 583 LEU A CA 1
ATOM 4743 C C . LEU A 1 583 ? -24.003 -10.286 98.038 1.00 48.19 583 LEU A C 1
ATOM 4745 O O . LEU A 1 583 ? -24.711 -9.510 98.679 1.00 48.19 583 LEU A O 1
ATOM 4749 N N . LEU A 1 584 ? -24.125 -11.610 98.147 1.00 51.50 584 LEU A N 1
ATOM 4750 C CA . LEU A 1 584 ? -25.111 -12.277 99.000 1.00 51.50 584 LEU A CA 1
ATOM 4751 C C . LEU A 1 584 ? -24.717 -12.299 100.480 1.00 51.50 584 LEU A C 1
ATOM 4753 O O . LEU A 1 584 ? -25.603 -12.171 101.327 1.00 51.50 584 LEU A O 1
ATOM 4757 N N . ASP A 1 585 ? -23.424 -12.391 100.798 1.00 51.09 585 ASP A N 1
ATOM 4758 C CA . ASP A 1 585 ? -22.944 -12.255 102.179 1.00 51.09 585 ASP A CA 1
ATOM 4759 C C . ASP A 1 585 ? -23.215 -10.849 102.721 1.00 51.09 585 ASP A C 1
ATOM 4761 O O . ASP A 1 585 ? -23.743 -10.703 103.827 1.00 51.09 585 ASP A O 1
ATOM 4765 N N . ARG A 1 586 ? -23.006 -9.812 101.899 1.00 50.94 586 ARG A N 1
ATOM 4766 C CA . ARG A 1 586 ? -23.323 -8.418 102.258 1.00 50.94 586 ARG A CA 1
ATOM 4767 C C . ARG A 1 586 ? -24.816 -8.150 102.462 1.00 50.94 586 ARG A C 1
ATOM 4769 O O . ARG A 1 586 ? -25.164 -7.281 103.255 1.00 50.94 586 ARG A O 1
ATOM 4776 N N . LEU A 1 587 ? -25.699 -8.883 101.782 1.00 43.78 587 LEU A N 1
ATOM 4777 C CA . LEU A 1 587 ? -27.154 -8.750 101.941 1.00 43.78 587 LEU A CA 1
ATOM 4778 C C . LEU A 1 587 ? -27.708 -9.523 103.146 1.00 43.78 587 LEU A C 1
ATOM 4780 O O . LEU A 1 587 ? -28.842 -9.286 103.550 1.00 43.78 587 LEU A O 1
ATOM 4784 N N . SER A 1 588 ? -26.930 -10.438 103.732 1.00 46.75 588 SER A N 1
ATOM 4785 C CA . SER A 1 588 ? -27.395 -11.296 104.829 1.00 46.75 588 SER A CA 1
ATOM 4786 C C . SER A 1 588 ? -27.301 -10.673 106.227 1.00 46.75 588 SER A C 1
ATOM 4788 O O . SER A 1 588 ? -27.735 -11.297 107.190 1.00 46.75 588 SER A O 1
ATOM 4790 N N . GLY A 1 589 ? -26.800 -9.437 106.346 1.00 44.03 589 GLY A N 1
ATOM 4791 C CA . GLY A 1 589 ? -26.895 -8.637 107.574 1.00 44.03 589 GLY A CA 1
ATOM 4792 C C . GLY A 1 589 ? -26.249 -9.257 108.820 1.00 44.03 589 GLY A C 1
ATOM 4793 O O . GLY A 1 589 ? -26.632 -8.912 109.934 1.00 44.03 589 GLY A O 1
ATOM 4794 N N . GLY A 1 590 ? -25.287 -10.169 108.662 1.00 39.56 590 GLY A N 1
ATOM 4795 C CA . GLY A 1 590 ? -24.527 -10.729 109.776 1.00 39.56 590 GLY A CA 1
ATOM 4796 C C . GLY A 1 590 ? -23.385 -9.803 110.184 1.00 39.56 590 GLY A C 1
ATOM 4797 O O . GLY A 1 590 ? -22.318 -9.838 109.578 1.00 39.56 590 GLY A O 1
ATOM 4798 N N . GLN A 1 591 ? -23.587 -8.985 111.219 1.00 44.06 591 GLN A N 1
ATOM 4799 C CA . GLN A 1 591 ? -22.475 -8.377 111.950 1.00 44.06 591 GLN A CA 1
ATOM 4800 C C . GLN A 1 591 ? -21.727 -9.480 112.709 1.00 44.06 591 GLN A C 1
ATOM 4802 O O . GLN A 1 591 ? -22.180 -9.964 113.742 1.00 44.06 591 GLN A O 1
ATOM 4807 N N . GLY A 1 592 ? -20.579 -9.880 112.172 1.00 38.31 592 GLY A N 1
ATOM 4808 C CA . GLY A 1 592 ? -19.590 -10.701 112.854 1.00 38.31 592 GLY A CA 1
ATOM 4809 C C . GLY A 1 592 ? -18.216 -10.097 112.614 1.00 38.31 592 GLY A C 1
ATOM 4810 O O . GLY A 1 592 ? -17.625 -10.286 111.556 1.00 38.31 592 GLY A O 1
ATOM 4811 N N . THR A 1 593 ? -17.739 -9.326 113.585 1.00 44.81 593 THR A N 1
ATOM 4812 C CA . THR A 1 593 ? -16.358 -8.846 113.677 1.00 44.81 593 THR A CA 1
ATOM 4813 C C . THR A 1 593 ? -15.393 -10.026 113.693 1.00 44.81 593 THR A C 1
ATOM 4815 O O . THR A 1 593 ? -15.464 -10.843 114.608 1.00 44.81 593 THR A O 1
ATOM 4818 N N . LEU A 1 594 ? -14.467 -10.080 112.738 1.00 34.69 594 LEU A N 1
ATOM 4819 C CA . LEU A 1 594 ? -13.225 -10.845 112.847 1.00 34.69 594 LEU A CA 1
ATOM 4820 C C . LEU A 1 594 ? -12.117 -10.072 112.125 1.00 34.69 594 LEU A C 1
ATOM 4822 O O 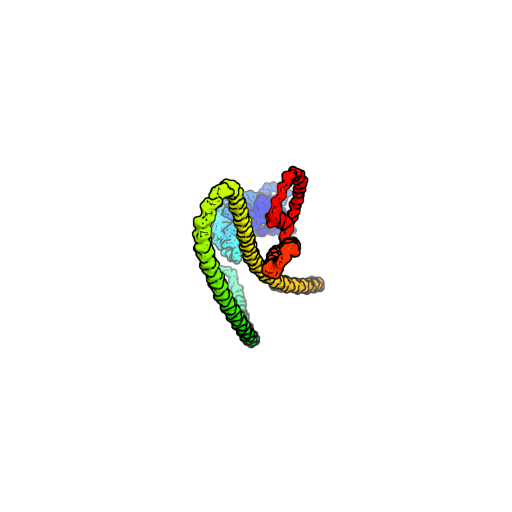. LEU A 1 594 ? -12.059 -10.007 110.899 1.00 34.69 594 LEU A O 1
ATOM 4826 N N . GLU A 1 595 ? -11.269 -9.442 112.934 1.00 38.31 595 GLU A N 1
ATOM 4827 C CA . GLU A 1 595 ? -9.929 -8.999 112.564 1.00 38.31 595 GLU A CA 1
ATOM 4828 C C . GLU A 1 595 ? -9.079 -10.206 112.137 1.00 38.31 595 GLU A C 1
ATOM 4830 O O . GLU A 1 595 ? -9.203 -11.291 112.708 1.00 38.31 595 GLU A O 1
ATOM 4835 N N . GLY A 1 596 ? -8.162 -10.019 111.184 1.00 32.25 596 GLY A N 1
ATOM 4836 C CA . GLY A 1 596 ? -7.117 -11.013 110.937 1.00 32.25 596 GLY A CA 1
ATOM 4837 C C . GLY A 1 596 ? -6.424 -10.903 109.585 1.00 32.25 596 GLY A C 1
ATOM 4838 O O . GLY A 1 596 ? -6.987 -11.244 108.554 1.00 32.25 596 GLY A O 1
ATOM 4839 N N . HIS A 1 597 ? -5.170 -10.453 109.623 1.00 37.03 597 HIS A N 1
ATOM 4840 C CA . HIS A 1 597 ? -4.202 -10.384 108.529 1.00 37.03 597 HIS A CA 1
ATOM 4841 C C . HIS A 1 597 ? -4.102 -11.635 107.637 1.00 37.03 597 HIS A C 1
ATOM 4843 O O . HIS A 1 597 ? -4.123 -12.765 108.116 1.00 37.03 597 HIS A O 1
ATOM 4849 N N . GLY A 1 598 ? -3.797 -11.414 106.353 1.00 29.98 598 GLY A N 1
ATOM 4850 C CA . GLY A 1 598 ? -3.322 -12.465 105.454 1.00 29.98 598 GLY A CA 1
ATOM 4851 C C . GLY A 1 598 ? -2.959 -11.949 104.064 1.00 29.98 598 GLY A C 1
ATOM 4852 O O . GLY A 1 598 ? -3.769 -11.982 103.148 1.00 29.98 598 GLY A O 1
ATOM 4853 N N . THR A 1 599 ? -1.726 -11.475 103.903 1.00 41.19 599 THR A N 1
ATOM 4854 C CA . THR A 1 599 ? -1.081 -11.241 102.604 1.00 41.19 599 THR A CA 1
ATOM 4855 C C . THR A 1 599 ? -1.092 -12.509 101.750 1.00 41.19 599 THR A C 1
ATOM 4857 O O . THR A 1 599 ? -0.491 -13.504 102.149 1.00 41.19 599 THR A O 1
ATOM 4860 N N . PHE A 1 600 ? -1.664 -12.452 100.545 1.00 30.69 600 PHE A N 1
ATOM 4861 C CA . PHE A 1 600 ? -1.389 -13.431 99.492 1.00 30.69 600 PHE A CA 1
ATOM 4862 C C . PHE A 1 600 ? -1.061 -12.721 98.175 1.00 30.69 600 PHE A C 1
ATOM 4864 O O . PHE A 1 600 ? -1.923 -12.200 97.474 1.00 30.69 600 PHE A O 1
ATOM 4871 N N . ARG A 1 601 ? 0.241 -12.711 97.864 1.00 34.50 601 ARG A N 1
ATOM 4872 C CA . ARG A 1 601 ? 0.775 -12.576 96.507 1.00 34.50 601 ARG A CA 1
ATOM 4873 C C . ARG A 1 601 ? 0.406 -13.839 95.732 1.00 34.50 601 ARG A C 1
ATOM 4875 O O . ARG A 1 601 ? 0.690 -14.936 96.205 1.00 34.50 601 ARG A O 1
ATOM 4882 N N . SER A 1 602 ? -0.085 -13.695 94.509 1.00 32.53 602 SER A N 1
ATOM 4883 C CA . SER A 1 602 ? 0.172 -14.699 93.478 1.00 32.53 602 SER A CA 1
ATOM 4884 C C . SER A 1 602 ? 0.423 -14.013 92.141 1.00 32.53 602 SER A C 1
ATOM 4886 O O . SER A 1 602 ? -0.155 -12.978 91.828 1.00 32.53 602 SER A O 1
ATOM 4888 N N . HIS A 1 603 ? 1.427 -14.549 91.462 1.00 30.11 603 HIS A N 1
ATOM 4889 C CA . HIS A 1 603 ? 2.119 -14.016 90.305 1.00 30.11 603 HIS A CA 1
ATOM 4890 C C . HIS A 1 603 ? 1.228 -13.934 89.063 1.00 30.11 603 HIS A C 1
ATOM 4892 O O . HIS A 1 603 ? 0.713 -14.952 88.604 1.00 30.11 603 HIS A O 1
ATOM 4898 N N . GLU A 1 604 ? 1.173 -12.757 88.445 1.00 29.48 604 GLU A N 1
ATOM 4899 C CA . GLU A 1 604 ? 0.894 -12.644 87.016 1.00 29.48 604 GLU A CA 1
ATOM 4900 C C . GLU A 1 604 ? 2.152 -13.050 86.235 1.00 29.48 604 GLU A C 1
ATOM 4902 O O . GLU A 1 604 ? 3.252 -12.545 86.471 1.00 29.48 604 GLU A O 1
ATOM 4907 N N . THR A 1 605 ? 1.988 -13.997 85.315 1.00 33.91 605 THR A N 1
ATOM 4908 C CA . THR A 1 605 ? 2.947 -14.284 84.241 1.00 33.91 605 THR A CA 1
ATOM 4909 C C . THR A 1 605 ? 2.370 -13.720 82.941 1.00 33.91 605 THR A C 1
ATOM 4911 O O . THR A 1 605 ? 1.168 -13.869 82.708 1.00 33.91 605 THR A O 1
ATOM 4914 N N . PRO A 1 606 ? 3.175 -13.062 82.089 1.00 40.28 606 PRO A N 1
ATOM 4915 C CA . PRO A 1 606 ? 2.675 -12.471 80.858 1.00 40.28 606 PRO A CA 1
ATOM 4916 C C . PRO A 1 606 ? 2.628 -13.543 79.766 1.00 40.28 606 PRO A C 1
ATOM 4918 O O . PRO A 1 606 ? 3.646 -14.158 79.444 1.00 40.28 606 PRO A O 1
ATOM 4921 N N . PHE A 1 607 ? 1.448 -13.770 79.187 1.00 33.06 607 PHE A N 1
ATOM 4922 C CA . PHE A 1 607 ? 1.332 -14.552 77.961 1.00 33.06 607 PHE A CA 1
ATOM 4923 C C . PHE A 1 607 ? 1.627 -13.666 76.756 1.00 33.06 607 PHE A C 1
ATOM 4925 O O . PHE A 1 607 ? 1.144 -12.539 76.651 1.00 33.06 607 PHE A O 1
ATOM 4932 N N . GLY A 1 608 ? 2.483 -14.207 75.895 1.00 31.50 608 GLY A N 1
ATOM 4933 C CA . GLY A 1 608 ? 3.117 -13.518 74.792 1.00 31.50 608 GLY A CA 1
ATOM 4934 C C . GLY A 1 608 ? 2.187 -13.175 73.638 1.00 31.50 608 GLY A C 1
ATOM 4935 O O . GLY A 1 608 ? 1.146 -13.790 73.407 1.00 31.50 608 GLY A O 1
ATOM 4936 N N . GLU A 1 609 ? 2.666 -12.186 72.896 1.00 36.81 609 GLU A N 1
ATOM 4937 C CA . GLU A 1 609 ? 2.266 -11.829 71.549 1.00 36.81 609 GLU A CA 1
ATOM 4938 C C . GLU A 1 609 ? 2.064 -13.071 70.671 1.00 36.81 609 GLU A C 1
ATOM 4940 O O . GLU A 1 609 ? 2.991 -13.842 70.418 1.00 36.81 609 GLU A O 1
ATOM 4945 N N . VAL A 1 610 ? 0.861 -13.214 70.121 1.00 31.78 610 VAL A N 1
ATOM 4946 C CA . VAL A 1 610 ? 0.648 -13.968 68.887 1.00 31.78 610 VAL A CA 1
ATOM 4947 C C . VAL A 1 610 ? 0.096 -12.981 67.873 1.00 31.78 610 VAL A C 1
ATOM 4949 O O . VAL A 1 610 ? -1.073 -12.605 67.912 1.00 31.78 610 VAL A O 1
ATOM 4952 N N . ARG A 1 611 ? 0.985 -12.531 66.985 1.00 33.34 611 ARG A N 1
ATOM 4953 C CA . ARG A 1 611 ? 0.621 -11.871 65.732 1.00 33.34 611 ARG A CA 1
ATOM 4954 C C . ARG A 1 611 ? -0.119 -12.869 64.841 1.00 33.34 611 ARG A C 1
ATOM 4956 O O . ARG A 1 611 ? 0.414 -13.947 64.575 1.00 33.34 611 ARG A O 1
ATOM 4963 N N . GLN A 1 612 ? -1.267 -12.458 64.313 1.00 35.25 612 GLN A N 1
ATOM 4964 C CA . GLN A 1 612 ? -1.690 -12.793 62.954 1.00 35.25 612 GLN A CA 1
ATOM 4965 C C . GLN A 1 612 ? -2.160 -11.527 62.259 1.00 35.25 612 GLN A C 1
ATOM 4967 O O . GLN A 1 612 ? -2.939 -10.780 62.890 1.00 35.25 612 GLN A O 1
#

Foldseek 3Di:
DEQALPACWDWDFFQQWIWIARNVVRDTQDIDGNNAGGFQEKYAQNNNQKIWTFHQAQKIWIWGWDDPDDDPDDRHTDIDGPDMDHPVDGGWNYWDAFLVNQWIWIFFQRQKIKIWGPPHDDPDIDIDIGHDGPGTWNYKDYDNVQSWIWIQGPVRDIDIDHDDDPPDPDDDDDDDDDDDDPVVVVVVVVVVVVVVVVVVVVVVVVVVVVVVVVVVVVVVVVVVVCVVCVVVVVVVVVVVVVVVVVVVVVVVVVVVVVVVVVVVVVVVVVVVVVVVVVVVVVVVVVVVVVVVVVVVVVVVVVVVVVVVVVVVVVVVVVVVVVCVPCVVPCPVPCPVVVVVVVVVVVVVVVVVVVVVVVVVVVVVVVVVVVVVVVVVVVVLVVLVVVLVVLVVVLVVLVVVLVVLVVVLVVLVVVLVVVVVVVVVVVVVVVVVVVVVVVVVVVVVVCVVVCVPDDDPDPPPVVPVVVPVVVVVVVVVVVVVVVSVVSVVVSVVSVVVSVVSVVVSVVSVVVSVVSVVVSVVVVVVVVVVVVVVVVVVVLVVVLVVVVVVLVVVVVVDPDVPVSVVVVVVSCVVRPDPPDPVVVVVVVVVPDPDDDDDDDDDDDDDDDDDDDDD

Radius of gyration: 65.58 Å; chains: 1; bounding box: 126×67×190 Å

Secondary structure (DSSP, 8-state):
-EE-SSSSEEEEE-SSEEEEEETTTTEEEEEEE--SS-EEEEEE-TTSSEEEEEETTSEEEEEEE----S-TT-----EEEEEEEE-S-S-EEEEEE-TTSSEEEEEETTSEEEEEESSPPSS---EEEEE--SS-EEEEEE-TTT-EEEEEETTS-EEEEE---TT---------------HHHHHHHHHHHHHHHHHHHHHHHHHHHHHHHHHHHHHHHHHHHHHHHHHHHHHHHHHHHHHHHHHHHHHHHHHHHHHHHHHHHHHHHHHHHHHHHHHHHHHHHHHHHHHHHHHHHHHHHHHHHHHHHHHHHHHHHHHHHHHHHHHHHHTTTTTSSHHHHHHHHHHHHHHHHHHHHHHHHHHHHHHHHHHHHHHHHHHHHHHHHHHHHHHHHHHHHHHHHHHHHHHHHHHHHHHHHHHHHHHHHHHHHHHHHHHHHHHHHHHHHHHHHHTT------SHHHHHHHHHHHHHHHHHHHHHHHHHHHHHHHHHHHHHHHHHHHHHHHHHHHHHHHHHHHHHHHHHHHHHHHHHHHHHHHHHHHHHHHHHHHHHHTT---SHHHHHHHHHHHHHHS-TTS-HHHHHHHHT-----------------PPP----